Protein AF-A0AAF3EN65-F1 (afdb_monomer_lite)

Sequence (535 aa):
MDPNFLLGIFVAITIFMVSILFLTRKTGKSIKNEKNETVKEVKPNLPQQIKSKKEKTWGNKKEAGLYAHSWSLTTLKGHTGPVLDVDFASDGKKFVSISDDGTMILWHIKDFEEKEHKFSRNPLEFDRMTLVSFGPDSKSLLVAMKRENKLGVYTIQKREDTGTKRLTKVESVDFPKVHTQNITQIGFASNGKFVFSACAEGKVVIYSLRGDILERLEPKIGGFYDAVLSRDGRFLAITGFSPEAFVYEIKFTAKGEFVSAKKAFNLQGARSGIHSVSFNQDSSRAVTVSKDGYWRVYNTDIRFAQGEDAKEIASGEWLELKGAKKVHLDMSPSGGSFAIAIGKTLKISTIDEDFEPMLDVQEEPITRVQISPNGQMVATSGSKFIRLFHNVPESYAEIYRLKNNVIDFSYSMSVLGYVRVFAVSTLILNLLVVYLIVFATPKSLGNFRWHILTLHSFQMIFEFGVIYCQFPFLGLPAFVGFTVGLFTELGIGIYWQMVFSSFALFSMLSMVQLIVFSRHQAILPANHWLKLGKV

Organism: NCBI:txid2138241

Foldseek 3Di:
DDPVVVVVVVVVVVVVVVVVVVVVVVVVVVVVVVVPPPPPPPPPPDPPDPDDDPDDDPPPPPPPPDDDDPFFQAKDFDFPWFWQEKEFALVLFWIWTFGQSQWIKIWGNVCSNPPDTDIDIAHDPPWGWRYWEAALVSFKIWTQTFPLRFIWIWGWDQDPVPRDTYIDTDPQAGADSDDPAHFPDKYHANVRAWIWTAGQQRWIWIAGRRRHTDDIDRPPQAGWADWDAALNRQWIWTWGFHQKIFIWGFDADPVSHTDDTGGQAIDHDGPTTWRDKEAANVNQKMWTHGLSQKIWMWGPPDPSVVVDHIHTPAMDGHNVSNVFPHKEKYAANVRAWIWIFTWQKIFIQGRVDGDDIDGNVDPTGWNYWYAHNNRQKIWTTGTSMIIITGNVSVVVSVVVVVVVVVVVVVVVVVVLVVVVVVVVVVVVVLVVVLCCLVPVDDCVCPCVSVLVNVLSVLVVVLVVVLCQQQFFDPPDPVPVPDRGGPCVVVVNDPVVNVVVNVVSVVVSVVVVVVSVVVVVVVVPDPPDDDDDDDD

InterPro domains:
  IPR001680 WD40 repeat [PF00400] (72-107)
  IPR001680 WD40 repeat [PF00400] (178-208)
  IPR001680 WD40 repeat [PF00400] (265-299)
  IPR001680 WD40 repeat [PF00400] (364-389)
  IPR001680 WD40 repeat [PS50082] (76-117)
  IPR001680 WD40 repeat [SM00320] (69-108)
  IPR001680 WD40 repeat [SM00320] (168-208)
  IPR001680 WD40 repeat [SM00320] (260-299)
  IPR001680 WD40 repeat [SM00320] (352-390)
  IPR015943 WD40/YVTN repeat-like-containing domain superfamily [G3DSA:2.130.10.10] (66-171)
  IPR015943 WD40/YVTN repeat-like-containing domain superfamily [G3DSA:2.130.10.10] (172-416)
  IPR019422 7TM GPCR, serpentine receptor class h (Srh) [PF10318] (419-528)
  IPR036322 WD40-repeat-containing domain superfamily [SSF50978] (72-390)
  IPR042410 Transducin beta-like protein 2 [PTHR44321] (7-404)

Radius of gyration: 36.83 Å; chains: 1; bounding box: 104×73×113 Å

Structure (mmCIF, N/CA/C/O backbone):
data_AF-A0AAF3EN65-F1
#
_entry.id   AF-A0AAF3EN65-F1
#
loop_
_atom_site.group_PDB
_atom_site.id
_atom_site.type_symbol
_atom_site.label_atom_id
_atom_site.label_alt_id
_atom_site.label_comp_id
_atom_site.label_asym_id
_atom_site.label_entity_id
_atom_site.label_seq_id
_atom_site.pdbx_PDB_ins_code
_atom_site.Cartn_x
_atom_site.Cartn_y
_atom_site.Cartn_z
_atom_site.occupancy
_atom_site.B_iso_or_equiv
_atom_site.auth_seq_id
_atom_site.auth_comp_id
_atom_site.auth_asym_id
_atom_site.auth_atom_id
_atom_site.pdbx_PDB_model_num
ATOM 1 N N . MET A 1 1 ? -32.401 21.277 72.321 1.00 49.28 1 MET A N 1
ATOM 2 C CA . MET A 1 1 ? -31.341 20.665 71.491 1.00 49.28 1 MET A CA 1
ATOM 3 C C . MET A 1 1 ? -30.087 20.618 72.333 1.00 49.28 1 MET A C 1
ATOM 5 O O . MET A 1 1 ? -29.758 21.643 72.918 1.00 49.28 1 MET A O 1
ATOM 9 N N . ASP A 1 2 ? -29.450 19.454 72.450 1.00 56.34 2 ASP A N 1
ATOM 10 C CA . ASP A 1 2 ? -28.239 19.314 73.261 1.00 56.34 2 ASP A CA 1
ATOM 11 C C . ASP A 1 2 ? -27.111 20.214 72.725 1.00 56.34 2 ASP A C 1
ATOM 13 O O . ASP A 1 2 ? -26.838 20.182 71.519 1.00 56.34 2 ASP A O 1
ATOM 17 N N . PRO A 1 3 ? -26.410 20.978 73.585 1.00 56.22 3 PRO A N 1
ATOM 18 C CA . PRO A 1 3 ? -25.282 21.823 73.179 1.00 56.22 3 PRO A CA 1
ATOM 19 C C . PRO A 1 3 ? -24.188 21.038 72.440 1.00 56.22 3 PRO A C 1
ATOM 21 O O . PRO A 1 3 ? -23.576 21.540 71.501 1.00 56.22 3 PRO A O 1
ATOM 24 N N . ASN A 1 4 ? -24.008 19.765 72.803 1.00 49.88 4 ASN A N 1
ATOM 25 C CA . ASN A 1 4 ? -23.032 18.862 72.191 1.00 49.88 4 ASN A CA 1
ATOM 26 C C . ASN A 1 4 ? -23.420 18.434 70.765 1.00 49.88 4 ASN A C 1
ATOM 28 O O . ASN A 1 4 ? -22.545 18.181 69.939 1.00 49.88 4 ASN A O 1
ATOM 32 N N . PHE A 1 5 ? -24.718 18.397 70.447 1.00 51.19 5 PHE A N 1
ATOM 33 C CA . PHE A 1 5 ? -25.208 18.091 69.100 1.00 51.19 5 PHE A CA 1
ATOM 34 C C . PHE A 1 5 ? -24.973 19.270 68.146 1.00 51.19 5 PHE A C 1
ATOM 36 O O . PHE A 1 5 ? -24.509 19.084 67.022 1.00 51.19 5 PHE A O 1
ATOM 43 N N . LEU A 1 6 ? -25.203 20.498 68.624 1.00 54.59 6 LEU A N 1
ATOM 44 C CA . LEU A 1 6 ? -24.894 21.720 67.875 1.00 54.59 6 LEU A CA 1
ATOM 45 C C . LEU A 1 6 ? -23.383 21.903 67.679 1.00 54.59 6 LEU A C 1
ATOM 47 O O . LEU A 1 6 ? -22.957 22.283 66.590 1.00 54.59 6 LEU A O 1
ATOM 51 N N . LEU A 1 7 ? -22.572 21.561 68.685 1.00 57.72 7 LEU A N 1
ATOM 52 C CA . LEU A 1 7 ? -21.113 21.591 68.577 1.00 57.72 7 LEU A CA 1
ATOM 53 C C . LEU A 1 7 ? -20.597 20.570 67.549 1.00 57.72 7 LEU A C 1
ATOM 55 O O . LEU A 1 7 ? -19.732 20.903 66.744 1.00 57.72 7 LEU A O 1
ATOM 59 N N . GLY A 1 8 ? -21.168 19.361 67.511 1.00 53.19 8 GLY A N 1
ATOM 60 C CA . GLY A 1 8 ? -20.825 18.340 66.514 1.00 53.19 8 GLY A CA 1
ATOM 61 C C . GLY A 1 8 ? -21.153 18.763 65.079 1.00 53.19 8 GLY A C 1
ATOM 62 O O . GLY A 1 8 ? -20.324 18.606 64.183 1.00 53.19 8 GLY A O 1
ATOM 63 N N . ILE A 1 9 ? -22.323 19.376 64.866 1.00 62.38 9 ILE A N 1
ATOM 64 C CA . ILE A 1 9 ? -22.713 19.933 63.560 1.00 62.38 9 ILE A CA 1
ATOM 65 C C . ILE A 1 9 ? -21.776 21.080 63.161 1.00 62.38 9 ILE A C 1
ATOM 67 O O . ILE A 1 9 ? -21.337 21.150 62.015 1.00 62.38 9 ILE A O 1
ATOM 71 N N . PHE A 1 10 ? -21.411 21.950 64.104 1.00 65.50 10 PHE A N 1
ATOM 72 C CA . PHE A 1 10 ? -20.507 23.066 63.841 1.00 65.50 10 PHE A CA 1
ATOM 73 C C . PHE A 1 10 ? -19.087 22.596 63.484 1.00 65.50 10 PHE A C 1
ATOM 75 O O . PHE A 1 10 ? -18.480 23.106 62.540 1.00 65.50 10 PHE A O 1
ATOM 82 N N . VAL A 1 11 ? -18.569 21.574 64.173 1.00 70.38 11 VAL A N 1
ATOM 83 C CA . VAL A 1 11 ? -17.271 20.952 63.857 1.00 70.38 11 VAL A CA 1
ATOM 84 C C . VAL A 1 11 ? -17.307 20.249 62.491 1.00 70.38 11 VAL A C 1
ATOM 86 O O . VAL A 1 11 ? -16.376 20.390 61.703 1.00 70.38 11 VAL A O 1
ATOM 89 N N . ALA A 1 12 ? -18.400 19.566 62.143 1.00 55.88 12 ALA A N 1
ATOM 90 C CA . ALA A 1 12 ? -18.545 18.938 60.829 1.00 55.88 12 ALA A CA 1
ATOM 91 C C . ALA A 1 12 ? -18.607 19.971 59.686 1.00 55.88 12 ALA A C 1
ATOM 93 O O . ALA A 1 12 ? -17.926 19.811 58.672 1.00 55.88 12 ALA A O 1
ATOM 94 N N . ILE A 1 13 ? -19.362 21.063 59.863 1.00 70.38 13 ILE A N 1
ATOM 95 C CA . ILE A 1 13 ? -19.471 22.148 58.874 1.00 70.38 13 ILE A CA 1
ATOM 96 C C . ILE A 1 13 ? -18.132 22.871 58.704 1.00 70.38 13 ILE A C 1
ATOM 98 O O . ILE A 1 13 ? -17.749 23.198 57.582 1.00 70.38 13 ILE A O 1
ATOM 102 N N . THR A 1 14 ? -17.388 23.096 59.790 1.00 66.50 14 THR A N 1
ATOM 103 C CA . THR A 1 14 ? -16.070 23.744 59.719 1.00 66.50 14 THR A CA 1
ATOM 104 C C . THR A 1 14 ? -15.028 22.859 59.041 1.00 66.50 14 THR A C 1
ATOM 106 O O . THR A 1 14 ? -14.301 23.353 58.182 1.00 66.50 14 THR A O 1
ATOM 109 N N . ILE A 1 15 ? -14.997 21.552 59.318 1.00 71.94 15 ILE A N 1
ATOM 110 C CA . ILE A 1 15 ? -14.116 20.610 58.606 1.00 71.94 15 ILE A CA 1
ATOM 111 C C . ILE A 1 15 ? -14.477 20.550 57.112 1.00 71.94 15 ILE A C 1
ATOM 113 O O . ILE A 1 15 ? -13.587 20.570 56.257 1.00 71.94 15 ILE A O 1
ATOM 117 N N . PHE A 1 16 ? -15.772 20.545 56.785 1.00 63.50 16 PHE A N 1
ATOM 118 C CA . PHE A 1 16 ? -16.260 20.550 55.405 1.00 63.50 16 PHE A CA 1
ATOM 119 C C . PHE A 1 16 ? -15.874 21.840 54.659 1.00 63.50 16 PHE A C 1
ATOM 121 O O . PHE A 1 16 ? -15.324 21.783 53.557 1.00 63.50 16 PHE A O 1
ATOM 128 N N . MET A 1 17 ? -16.049 23.005 55.291 1.00 62.06 17 MET A N 1
ATOM 129 C CA . MET A 1 17 ? -15.631 24.306 54.751 1.00 62.06 17 MET A CA 1
ATOM 130 C C . MET A 1 17 ? -14.112 24.413 54.571 1.00 62.06 17 MET A C 1
ATOM 132 O O . MET A 1 17 ? -13.649 24.920 53.548 1.00 62.06 17 MET A O 1
ATOM 136 N N . VAL A 1 18 ? -13.318 23.906 55.520 1.00 69.31 18 VAL A N 1
ATOM 137 C CA . VAL A 1 18 ? -11.848 23.895 55.418 1.00 69.31 18 VAL A CA 1
ATOM 138 C C . VAL A 1 18 ? -11.382 22.978 54.282 1.00 69.31 18 VAL A C 1
ATOM 140 O O . VAL A 1 18 ? -10.472 23.356 53.542 1.00 69.31 18 VAL A O 1
ATOM 143 N N . SER A 1 19 ? -12.041 21.833 54.065 1.00 52.62 19 SER A N 1
ATOM 144 C CA . SER A 1 19 ? -11.789 20.966 52.901 1.00 52.62 19 SER A CA 1
ATOM 145 C C . SER A 1 19 ? -12.084 21.673 51.575 1.00 52.62 19 SER A C 1
ATOM 147 O O . SER A 1 19 ? -11.252 21.645 50.666 1.00 52.62 19 SER A O 1
ATOM 149 N N . ILE A 1 20 ? -13.214 22.381 51.468 1.00 64.56 20 ILE A N 1
ATOM 150 C CA . ILE A 1 20 ? -13.575 23.156 50.266 1.00 64.56 20 ILE A CA 1
ATOM 151 C C . ILE A 1 20 ? -12.579 24.303 50.017 1.00 64.56 20 ILE A C 1
ATOM 153 O O . ILE A 1 20 ? -12.168 24.545 48.877 1.00 64.56 20 ILE A O 1
ATOM 157 N N . LEU A 1 21 ? -12.117 24.981 51.070 1.00 59.56 21 LEU A N 1
ATOM 158 C CA . LEU A 1 21 ? -11.101 26.035 50.968 1.00 59.56 21 LEU A CA 1
ATOM 159 C C . LEU A 1 21 ? -9.727 25.496 50.536 1.00 59.56 21 LEU A C 1
ATOM 161 O O . LEU A 1 21 ? -9.009 26.155 49.780 1.00 59.56 21 LEU A O 1
ATOM 165 N N . PHE A 1 22 ? -9.359 24.282 50.954 1.00 59.00 22 PHE A N 1
ATOM 166 C CA . PHE A 1 22 ? -8.139 23.622 50.481 1.00 59.00 22 PHE A CA 1
ATOM 167 C C . PHE A 1 22 ? -8.250 23.190 49.008 1.00 59.00 22 PHE A C 1
ATOM 169 O O . PHE A 1 22 ? -7.291 23.347 48.246 1.00 59.00 22 PHE A O 1
ATOM 176 N N . LEU A 1 23 ? -9.427 22.720 48.582 1.00 49.59 23 LEU A N 1
ATOM 177 C CA . LEU A 1 23 ? -9.723 22.316 47.200 1.00 49.59 23 LEU A CA 1
ATOM 178 C C . LEU A 1 23 ? -9.731 23.506 46.222 1.00 49.59 23 LEU A C 1
ATOM 180 O O . LEU A 1 23 ? -9.163 23.417 45.130 1.00 49.59 23 LEU A O 1
ATOM 184 N N . THR A 1 24 ? -10.290 24.649 46.629 1.00 50.94 24 THR A N 1
ATOM 185 C CA . THR A 1 24 ? -10.305 25.889 45.824 1.00 50.94 24 THR A CA 1
ATOM 186 C C . THR A 1 24 ? -8.927 26.559 45.744 1.00 50.94 24 THR A C 1
ATOM 188 O O . THR A 1 24 ? -8.559 27.117 44.709 1.00 50.94 24 THR A O 1
ATOM 191 N N . ARG A 1 25 ? -8.088 26.444 46.785 1.00 45.25 25 ARG A N 1
ATOM 192 C CA . ARG A 1 25 ? -6.687 26.910 46.735 1.00 45.25 25 ARG A CA 1
ATOM 193 C C . ARG A 1 25 ? -5.798 26.074 45.813 1.00 45.25 25 ARG A C 1
ATOM 195 O O . ARG A 1 25 ? -4.887 26.634 45.200 1.00 45.25 25 ARG A O 1
ATOM 202 N N . LYS A 1 26 ? -6.032 24.760 45.704 1.00 47.03 26 LYS A N 1
ATOM 203 C CA . LYS A 1 26 ? -5.224 23.864 44.854 1.00 47.03 26 LYS A CA 1
ATOM 204 C C . LYS A 1 26 ? -5.540 24.053 43.365 1.00 47.03 26 LYS A C 1
ATOM 206 O O . LYS A 1 26 ? -4.620 24.159 42.559 1.00 47.03 26 LYS A O 1
ATOM 211 N N . THR A 1 27 ? -6.818 24.221 43.026 1.00 42.19 27 THR A N 1
ATOM 212 C CA . THR A 1 27 ? -7.276 24.598 41.674 1.00 42.19 27 THR A CA 1
ATOM 213 C C . THR A 1 27 ? -6.835 26.016 41.299 1.00 42.19 27 THR A C 1
ATOM 215 O O . THR A 1 27 ? -6.304 26.221 40.212 1.00 42.19 27 THR A O 1
ATOM 218 N N . GLY A 1 28 ? -6.910 26.979 42.225 1.00 40.94 28 GLY A N 1
ATOM 219 C CA . GLY A 1 28 ? -6.416 28.344 42.004 1.00 40.94 28 GLY A CA 1
ATOM 220 C C . GLY A 1 28 ? -4.898 28.453 41.792 1.00 40.94 28 GLY A C 1
ATOM 221 O O . GLY A 1 28 ? -4.459 29.333 41.055 1.00 40.94 28 GLY A O 1
ATOM 222 N N . LYS A 1 29 ? -4.086 27.566 42.390 1.00 40.38 29 LYS A N 1
ATOM 223 C CA . LYS A 1 29 ? -2.634 27.484 42.124 1.00 40.38 29 LYS A CA 1
ATOM 224 C C . LYS A 1 29 ? -2.310 26.816 40.784 1.00 40.38 29 LYS A C 1
ATOM 226 O O . LYS A 1 29 ? -1.385 27.271 40.124 1.00 40.38 29 LYS A O 1
ATOM 231 N N . SER A 1 30 ? -3.083 25.813 40.358 1.00 36.69 30 SER A N 1
ATOM 232 C CA . SER A 1 30 ? -2.933 25.208 39.023 1.00 36.69 30 SER A CA 1
ATOM 233 C C . SER A 1 30 ? -3.276 26.213 37.916 1.00 36.69 30 SER A C 1
ATOM 235 O O . SER A 1 30 ? -2.500 26.397 36.988 1.00 36.69 30 SER A O 1
ATOM 237 N N . ILE A 1 31 ? -4.369 26.967 38.086 1.00 41.28 31 ILE A N 1
ATOM 238 C CA . ILE A 1 31 ? -4.828 27.971 37.110 1.00 41.28 31 ILE A CA 1
ATOM 239 C C . ILE A 1 31 ? -3.939 29.231 37.119 1.00 41.28 31 ILE A C 1
ATOM 241 O O . ILE A 1 31 ? -3.760 29.868 36.082 1.00 41.28 31 ILE A O 1
ATOM 245 N N . LYS A 1 32 ? -3.347 29.612 38.265 1.00 34.09 32 LYS A N 1
ATOM 246 C CA . LYS A 1 32 ? -2.371 30.721 38.322 1.00 34.09 32 LYS A CA 1
ATOM 247 C C . LYS A 1 32 ? -1.001 30.352 37.752 1.00 34.09 32 LYS A C 1
ATOM 249 O O . LYS A 1 32 ? -0.337 31.250 37.248 1.00 34.09 32 LYS A O 1
ATOM 254 N N . ASN A 1 33 ? -0.600 29.080 37.796 1.00 33.66 33 ASN A N 1
ATOM 255 C CA . ASN A 1 33 ? 0.628 28.633 37.137 1.00 33.66 33 ASN A CA 1
ATOM 256 C C . ASN A 1 33 ? 0.456 28.503 35.613 1.00 33.66 33 ASN A C 1
ATOM 258 O O . ASN A 1 33 ? 1.413 28.763 34.901 1.00 33.66 33 ASN A O 1
ATOM 262 N N . GLU A 1 34 ? -0.751 28.228 35.105 1.00 39.28 34 GLU A N 1
ATOM 263 C CA . GLU A 1 34 ? -1.032 28.272 33.655 1.00 39.28 34 GLU A CA 1
ATOM 264 C C . GLU A 1 34 ? -1.247 29.693 33.106 1.00 39.28 34 GLU A C 1
ATOM 266 O O . GLU A 1 34 ? -0.954 29.949 31.943 1.00 39.28 34 GLU A O 1
ATOM 271 N N . LYS A 1 35 ? -1.729 30.650 33.915 1.00 32.84 35 LYS A N 1
ATOM 272 C CA . LYS A 1 35 ? -1.954 32.040 33.458 1.00 32.84 35 LYS A CA 1
ATOM 273 C C . LYS A 1 35 ? -0.755 32.985 33.604 1.00 32.84 35 LYS A C 1
ATOM 275 O O . LYS A 1 35 ? -0.821 34.089 33.071 1.00 32.84 35 LYS A O 1
ATOM 280 N N . ASN A 1 36 ? 0.315 32.587 34.301 1.00 28.56 36 ASN A N 1
ATOM 281 C CA . ASN A 1 36 ? 1.494 33.441 34.521 1.00 28.56 36 ASN A CA 1
ATOM 282 C C . ASN A 1 36 ? 2.726 33.077 33.681 1.00 28.56 36 ASN A C 1
ATOM 284 O O . ASN A 1 36 ? 3.733 33.776 33.779 1.00 28.56 36 ASN A O 1
ATOM 288 N N . GLU A 1 37 ? 2.648 32.081 32.802 1.00 34.59 37 GLU A N 1
ATOM 289 C CA . GLU A 1 37 ? 3.568 32.003 31.666 1.00 34.59 37 GLU A CA 1
ATOM 290 C C . GLU A 1 37 ? 2.987 32.817 30.510 1.00 34.59 37 GLU A C 1
ATOM 292 O O . GLU A 1 37 ? 2.494 32.305 29.508 1.00 34.59 37 GLU A O 1
ATOM 297 N N . THR A 1 38 ? 3.043 34.142 30.655 1.00 28.75 38 THR A N 1
ATOM 298 C CA . THR A 1 38 ? 3.097 35.000 29.478 1.00 28.75 38 THR A CA 1
ATOM 299 C C . THR A 1 38 ? 4.366 34.621 28.731 1.00 28.75 38 THR A C 1
ATOM 301 O O . THR A 1 38 ? 5.481 34.958 29.133 1.00 28.75 38 THR A O 1
ATOM 304 N N . VAL A 1 39 ? 4.185 33.877 27.640 1.00 33.00 39 VAL A N 1
ATOM 305 C CA . VAL A 1 39 ? 5.176 33.752 26.578 1.00 33.00 39 VAL A CA 1
ATOM 306 C C . VAL A 1 39 ? 5.650 35.169 26.285 1.00 33.00 39 VAL A C 1
ATOM 308 O O . VAL A 1 39 ? 4.902 35.995 25.762 1.00 33.00 39 VAL A O 1
ATOM 311 N N . LYS A 1 40 ? 6.883 35.490 26.691 1.00 27.06 40 LYS A N 1
ATOM 312 C CA . LYS A 1 40 ? 7.566 36.659 26.156 1.00 27.06 40 LYS A CA 1
ATOM 313 C C . LYS A 1 40 ? 7.615 36.420 24.657 1.00 27.06 40 LYS A C 1
ATOM 315 O O . LYS A 1 40 ? 8.341 35.535 24.212 1.00 27.06 40 LYS A O 1
ATOM 320 N N . GLU A 1 41 ? 6.835 37.188 23.901 1.00 26.44 41 GLU A N 1
ATOM 321 C CA . GLU A 1 41 ? 7.088 37.388 22.483 1.00 26.44 41 GLU A CA 1
ATOM 322 C C . GLU A 1 41 ? 8.540 37.843 22.356 1.00 26.44 41 GLU A C 1
ATOM 324 O O . GLU A 1 41 ? 8.891 39.007 22.570 1.00 26.44 41 GLU A O 1
ATOM 329 N N . VAL A 1 42 ? 9.414 36.894 22.041 1.00 28.80 42 VAL A N 1
ATOM 330 C CA . VAL A 1 42 ? 10.715 37.205 21.484 1.00 28.80 42 VAL A CA 1
ATOM 331 C C . VAL A 1 42 ? 10.402 37.713 20.088 1.00 28.80 42 VAL A C 1
ATOM 333 O O . VAL A 1 42 ? 10.269 36.939 19.143 1.00 28.80 42 VAL A O 1
ATOM 336 N N . LYS A 1 43 ? 10.231 39.033 19.966 1.00 28.53 43 LYS A N 1
ATOM 337 C CA . LYS A 1 43 ? 10.332 39.693 18.667 1.00 28.53 43 LYS A CA 1
ATOM 338 C C . LYS A 1 43 ? 11.649 39.218 18.054 1.00 28.53 43 LYS A C 1
ATOM 340 O O . LYS A 1 43 ? 12.685 39.375 18.709 1.00 28.53 43 LYS A O 1
ATOM 345 N N . PRO A 1 44 ? 11.653 38.635 16.845 1.00 29.42 44 PRO A N 1
ATOM 346 C CA . PRO A 1 44 ? 12.907 38.410 16.162 1.00 29.42 44 PRO A CA 1
ATOM 347 C C . PRO A 1 44 ? 13.555 39.784 16.002 1.00 29.42 44 PRO A C 1
ATOM 349 O O . PRO A 1 44 ? 12.991 40.680 15.371 1.00 29.42 44 PRO A O 1
ATOM 352 N N . ASN A 1 45 ? 14.714 39.975 16.630 1.00 29.31 45 ASN A N 1
ATOM 353 C CA . ASN A 1 45 ? 15.583 41.085 16.288 1.00 29.31 45 ASN A CA 1
ATOM 354 C C . ASN A 1 45 ? 15.927 40.898 14.812 1.00 29.31 45 ASN A C 1
ATOM 356 O O . ASN A 1 45 ? 16.772 40.072 14.470 1.00 29.31 45 ASN A O 1
ATOM 360 N N . LEU A 1 46 ? 15.244 41.642 13.938 1.00 29.00 46 LEU A N 1
ATOM 361 C CA . LEU A 1 46 ? 15.731 41.866 12.590 1.00 29.00 46 LEU A CA 1
ATOM 362 C C . LEU A 1 46 ? 17.161 42.398 12.732 1.00 29.00 46 LEU A C 1
ATOM 364 O O . LEU A 1 46 ? 17.350 43.434 13.381 1.00 29.00 46 LEU A O 1
ATOM 368 N N . PRO A 1 47 ? 18.172 41.735 12.149 1.00 30.69 47 PRO A N 1
ATOM 369 C CA . PRO A 1 47 ? 19.463 42.366 11.997 1.00 30.69 47 PRO A CA 1
ATOM 370 C C . PRO A 1 47 ? 19.241 43.648 11.197 1.00 30.69 47 PRO A C 1
ATOM 372 O O . PRO A 1 47 ? 18.654 43.627 10.111 1.00 30.69 47 PRO A O 1
ATOM 375 N N . GLN A 1 48 ? 19.680 44.773 11.761 1.00 31.67 48 GLN A N 1
ATOM 376 C CA . GLN A 1 48 ? 19.767 46.036 11.045 1.00 31.67 48 GLN A CA 1
ATOM 377 C C . GLN A 1 48 ? 20.444 45.805 9.695 1.00 31.67 48 GLN A C 1
ATOM 379 O O . GLN A 1 48 ? 21.448 45.097 9.613 1.00 31.67 48 GLN A O 1
ATOM 384 N N . GLN A 1 49 ? 19.858 46.415 8.663 1.00 31.84 49 GLN A N 1
ATOM 385 C CA . GLN A 1 49 ? 20.329 46.468 7.283 1.00 31.84 49 GLN A CA 1
ATOM 386 C C . GLN A 1 49 ? 21.854 46.336 7.171 1.00 31.84 49 GLN A C 1
ATOM 388 O O . GLN A 1 49 ? 22.602 47.308 7.307 1.00 31.84 49 GLN A O 1
ATOM 393 N N . ILE A 1 50 ? 22.314 45.129 6.846 1.00 31.73 50 ILE A N 1
ATOM 394 C CA . ILE A 1 50 ? 23.648 44.942 6.295 1.00 31.73 50 ILE A CA 1
ATOM 395 C C . ILE A 1 50 ? 23.578 45.537 4.893 1.00 31.73 50 ILE A C 1
ATOM 397 O O . ILE A 1 50 ? 22.938 44.991 3.995 1.00 31.73 50 ILE A O 1
ATOM 401 N N . LYS A 1 51 ? 24.194 46.712 4.728 1.00 28.17 51 LYS A N 1
ATOM 402 C CA . LYS A 1 51 ? 24.392 47.352 3.427 1.00 28.17 51 LYS A CA 1
ATOM 403 C C . LYS A 1 51 ? 24.925 46.311 2.445 1.00 28.17 51 LYS A C 1
ATOM 405 O O . LYS A 1 51 ? 25.940 45.667 2.708 1.00 28.17 51 LYS A O 1
ATOM 410 N N . SER A 1 52 ? 24.231 46.186 1.319 1.00 32.41 52 SER A N 1
ATOM 411 C CA . SER A 1 52 ? 24.539 45.291 0.209 1.00 32.41 52 SER A CA 1
ATOM 412 C C . SER A 1 52 ? 26.007 45.412 -0.217 1.00 32.41 52 SER A C 1
ATOM 414 O O . SER A 1 52 ? 26.380 46.304 -0.985 1.00 32.41 52 SER A O 1
ATOM 416 N N . LYS A 1 53 ? 26.855 44.494 0.250 1.00 29.72 53 LYS A N 1
ATOM 417 C CA . LYS A 1 53 ? 28.098 44.177 -0.448 1.00 29.72 53 LYS A CA 1
ATOM 418 C C . LYS A 1 53 ? 27.704 43.279 -1.610 1.00 29.72 53 LYS A C 1
ATOM 420 O O . LYS A 1 53 ? 27.192 42.192 -1.384 1.00 29.72 53 LYS A O 1
ATOM 425 N N . LYS A 1 54 ? 27.912 43.768 -2.837 1.00 32.91 54 LYS A N 1
ATOM 426 C CA . LYS A 1 54 ? 27.800 42.982 -4.072 1.00 32.91 54 LYS A CA 1
ATOM 427 C C . LYS A 1 54 ? 28.531 41.654 -3.870 1.00 32.91 54 LYS A C 1
ATOM 429 O O . LYS A 1 54 ? 29.763 41.636 -3.832 1.00 32.91 54 LYS A O 1
ATOM 434 N N . GLU A 1 55 ? 27.776 40.572 -3.712 1.00 30.52 55 GLU A N 1
ATOM 435 C CA . GLU A 1 55 ? 28.330 39.229 -3.769 1.00 30.52 55 GLU A CA 1
ATOM 436 C C . GLU A 1 55 ? 28.881 39.024 -5.174 1.00 30.52 55 GLU A C 1
ATOM 438 O O . GLU A 1 55 ? 28.186 39.159 -6.183 1.00 30.52 55 GLU A O 1
ATOM 443 N N . LYS A 1 56 ? 30.186 38.764 -5.228 1.00 32.41 56 LYS A N 1
ATOM 444 C CA . LYS A 1 56 ? 30.848 38.285 -6.431 1.00 32.41 56 LYS A CA 1
ATOM 445 C C . LYS A 1 56 ? 30.179 36.966 -6.797 1.00 32.41 56 LYS A C 1
ATOM 447 O O . LYS A 1 56 ? 30.201 36.026 -6.008 1.00 32.41 56 LYS A O 1
ATOM 452 N N . THR A 1 57 ? 29.599 36.912 -7.987 1.00 28.92 57 THR A N 1
ATOM 453 C CA . THR A 1 57 ? 29.062 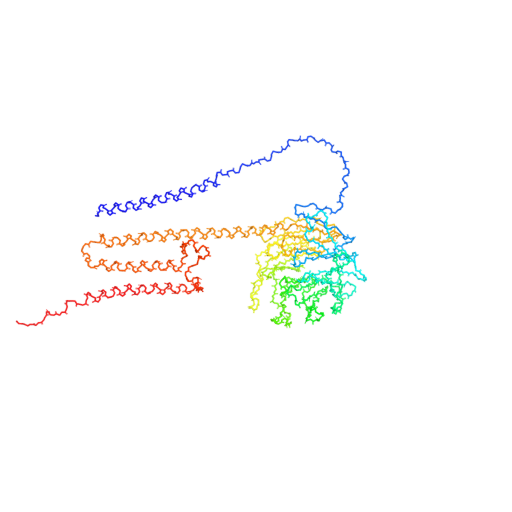35.700 -8.598 1.00 28.92 57 THR A CA 1
ATOM 454 C C . THR A 1 57 ? 30.184 34.678 -8.765 1.00 28.92 57 THR A C 1
ATOM 456 O O . THR A 1 57 ? 30.876 34.662 -9.783 1.00 28.92 57 THR A O 1
ATOM 459 N N . TRP A 1 58 ? 30.380 33.824 -7.763 1.00 31.12 58 TRP A N 1
ATOM 460 C CA . TRP A 1 58 ? 30.992 32.524 -7.984 1.00 31.12 58 TRP A CA 1
ATOM 461 C C . TRP A 1 58 ? 29.923 31.643 -8.618 1.00 31.12 58 TRP A C 1
ATOM 463 O O . TRP A 1 58 ? 28.843 31.460 -8.060 1.00 31.12 58 TRP A O 1
ATOM 473 N N . GLY A 1 59 ? 30.193 31.163 -9.831 1.00 35.00 59 GLY A N 1
ATOM 474 C CA . GLY A 1 59 ? 29.302 30.255 -10.536 1.00 35.00 59 GLY A CA 1
ATOM 475 C C . GLY A 1 59 ? 29.085 28.987 -9.717 1.00 35.00 59 GLY A C 1
ATOM 476 O O . GLY A 1 59 ? 29.916 28.083 -9.742 1.00 35.00 59 GLY A O 1
ATOM 477 N N . ASN A 1 60 ? 27.957 28.913 -9.011 1.00 33.53 60 ASN A N 1
ATOM 478 C CA . ASN A 1 60 ? 27.466 27.669 -8.446 1.00 33.53 60 ASN A CA 1
ATOM 479 C C . ASN A 1 60 ? 27.126 26.742 -9.614 1.00 33.53 60 ASN A C 1
ATOM 481 O O . ASN A 1 60 ? 26.084 26.882 -10.258 1.00 33.53 60 ASN A O 1
ATOM 485 N N . LYS A 1 61 ? 27.997 25.765 -9.882 1.00 35.19 61 LYS A N 1
ATOM 486 C CA . LYS A 1 61 ? 27.552 24.522 -10.509 1.00 35.19 61 LYS A CA 1
ATOM 487 C C . LYS A 1 61 ? 26.479 23.952 -9.581 1.00 35.19 61 LYS A C 1
ATOM 489 O O . LYS A 1 61 ? 26.811 23.422 -8.528 1.00 35.19 61 LYS A O 1
ATOM 494 N N . LYS A 1 62 ? 25.200 24.100 -9.939 1.00 40.25 62 LYS A N 1
ATOM 495 C CA . LYS A 1 62 ? 24.120 23.323 -9.320 1.00 40.25 62 LYS A CA 1
ATOM 496 C C . LYS A 1 62 ? 24.520 21.854 -9.447 1.00 40.25 62 LYS A C 1
ATOM 498 O O . LYS A 1 62 ? 24.634 21.357 -10.567 1.00 40.25 62 LYS A O 1
ATOM 503 N N . GLU A 1 63 ? 24.796 21.182 -8.335 1.00 45.91 63 GLU A N 1
ATOM 504 C CA . GLU A 1 63 ? 25.020 19.740 -8.347 1.00 45.91 63 GLU A CA 1
ATOM 505 C C . GLU A 1 63 ? 23.740 19.071 -8.856 1.00 45.91 63 GLU A C 1
ATOM 507 O O . GLU A 1 63 ? 22.696 19.100 -8.203 1.00 45.91 63 GLU A O 1
ATOM 512 N N . ALA A 1 64 ? 23.793 18.531 -10.073 1.00 45.84 64 ALA A N 1
ATOM 513 C CA . ALA A 1 64 ? 22.637 17.926 -10.714 1.00 45.84 64 ALA A CA 1
ATOM 514 C C . ALA A 1 64 ? 22.097 16.764 -9.855 1.00 45.84 64 ALA A C 1
ATOM 516 O O . ALA A 1 64 ? 22.826 15.825 -9.511 1.00 45.84 64 ALA A O 1
ATOM 517 N N . GLY A 1 65 ? 20.810 16.830 -9.510 1.00 57.69 65 GLY A N 1
ATOM 518 C CA . GLY A 1 65 ? 20.079 15.750 -8.849 1.00 57.69 65 GLY A CA 1
ATOM 519 C C . GLY A 1 65 ? 19.886 15.858 -7.333 1.00 57.69 65 GLY A C 1
ATOM 520 O O . GLY A 1 65 ? 19.224 14.977 -6.793 1.00 57.69 65 GLY A O 1
ATOM 521 N N . LEU A 1 66 ? 20.398 16.883 -6.635 1.00 64.50 66 LEU A N 1
ATOM 522 C CA . LEU A 1 66 ? 20.000 17.130 -5.239 1.00 64.50 66 LEU A CA 1
ATOM 523 C C . LEU A 1 66 ? 18.722 17.972 -5.181 1.00 64.50 66 LEU A C 1
ATOM 525 O O . LEU A 1 66 ? 18.660 19.071 -5.728 1.00 64.50 66 LEU A O 1
ATOM 529 N N . TYR A 1 67 ? 17.710 17.448 -4.495 1.00 76.75 67 TYR A N 1
ATOM 530 C CA . TYR A 1 67 ? 16.512 18.185 -4.106 1.00 76.75 67 TYR A CA 1
ATOM 531 C C . TYR A 1 67 ? 16.570 18.443 -2.615 1.00 76.75 67 TYR A C 1
ATOM 533 O O . TYR A 1 67 ? 16.743 17.507 -1.838 1.00 76.75 67 TYR A O 1
ATOM 541 N N . ALA A 1 68 ? 16.464 19.712 -2.240 1.00 75.19 68 ALA A N 1
ATOM 542 C CA . ALA A 1 68 ? 16.525 20.136 -0.856 1.00 75.19 68 ALA A CA 1
ATOM 543 C C . ALA A 1 68 ? 15.106 20.431 -0.366 1.00 75.19 68 ALA A C 1
ATOM 545 O O . ALA A 1 68 ? 14.483 21.396 -0.802 1.00 75.19 68 ALA A O 1
ATOM 546 N N . HIS A 1 69 ? 14.617 19.598 0.546 1.00 88.00 69 HIS A N 1
ATOM 547 C CA . HIS A 1 69 ? 13.406 19.843 1.322 1.00 88.00 69 HIS A CA 1
ATOM 548 C C . HIS A 1 69 ? 13.675 19.435 2.771 1.00 88.00 69 HIS A C 1
ATOM 550 O O . HIS A 1 69 ? 14.498 18.560 3.016 1.00 88.00 69 HIS A O 1
ATOM 556 N N . SER A 1 70 ? 12.991 20.027 3.749 1.00 87.62 70 SER A N 1
ATOM 557 C CA . SER A 1 70 ? 13.207 19.691 5.169 1.00 87.62 70 SER A CA 1
ATOM 558 C C . SER A 1 70 ? 12.976 18.205 5.469 1.00 87.62 70 SER A C 1
ATOM 560 O O . SER A 1 70 ? 13.598 17.649 6.367 1.00 87.62 70 SER A O 1
ATOM 562 N N . TRP A 1 71 ? 12.101 17.557 4.697 1.00 92.31 71 TRP A N 1
ATOM 563 C CA . TRP A 1 71 ? 11.786 16.133 4.823 1.00 92.31 71 TRP A CA 1
ATOM 564 C C . TRP A 1 71 ? 12.639 15.230 3.928 1.00 92.31 71 TRP A C 1
ATOM 566 O O . TRP A 1 71 ? 12.463 14.016 3.977 1.00 92.31 71 TRP A O 1
ATOM 576 N N . SER A 1 72 ? 13.523 15.770 3.079 1.00 91.25 72 SER A N 1
ATOM 577 C CA . SER A 1 72 ? 14.359 14.930 2.214 1.00 91.25 72 SER A CA 1
ATOM 578 C C . SER A 1 72 ? 15.376 14.166 3.057 1.00 91.25 72 SER A C 1
ATOM 580 O O . SER A 1 72 ? 16.172 14.791 3.754 1.00 91.25 72 SER A O 1
ATOM 582 N N . LEU A 1 73 ? 15.368 12.837 2.962 1.00 91.19 73 LEU A N 1
ATOM 583 C CA . LEU A 1 73 ? 16.348 11.978 3.622 1.00 91.19 73 LEU A CA 1
ATOM 584 C C . LEU A 1 73 ? 17.582 11.811 2.732 1.00 91.19 73 LEU A C 1
ATOM 586 O O . LEU A 1 73 ? 18.679 12.225 3.087 1.00 91.19 73 LEU A O 1
ATOM 590 N N . THR A 1 74 ? 17.403 11.205 1.557 1.00 92.06 74 THR A N 1
ATOM 591 C CA . THR A 1 74 ? 18.507 10.931 0.634 1.00 92.06 74 THR A CA 1
ATOM 592 C C . THR A 1 74 ? 18.015 10.759 -0.803 1.00 92.06 74 THR A C 1
ATOM 594 O O . THR A 1 74 ? 16.823 10.587 -1.073 1.00 92.06 74 THR A O 1
ATOM 597 N N . THR A 1 75 ? 18.949 10.812 -1.750 1.00 92.56 75 THR A N 1
ATOM 598 C CA . THR A 1 75 ? 18.709 10.531 -3.168 1.00 92.56 75 THR A CA 1
ATOM 599 C C . THR A 1 75 ? 19.546 9.335 -3.600 1.00 92.56 75 THR A C 1
ATOM 601 O O . THR A 1 75 ? 20.777 9.403 -3.618 1.00 92.56 75 THR A O 1
ATOM 604 N N . LEU A 1 76 ? 18.885 8.254 -4.010 1.00 93.06 76 LEU A N 1
ATOM 605 C CA . LEU A 1 76 ? 19.551 7.071 -4.538 1.00 93.06 76 LEU A CA 1
ATOM 606 C C . LEU A 1 76 ? 19.929 7.319 -6.000 1.00 93.06 76 LEU A C 1
ATOM 608 O O . LEU A 1 76 ? 19.074 7.551 -6.863 1.00 93.06 76 LEU A O 1
ATOM 612 N N . LYS A 1 77 ? 21.235 7.280 -6.269 1.00 91.94 77 LYS A N 1
ATOM 613 C CA . LYS A 1 77 ? 21.827 7.448 -7.599 1.00 91.94 77 LYS A CA 1
ATOM 614 C C . LYS A 1 77 ? 22.441 6.114 -8.018 1.00 91.94 77 LYS A C 1
ATOM 616 O O . LYS A 1 77 ? 23.272 5.574 -7.297 1.00 91.94 77 LYS A O 1
ATOM 621 N N . GLY A 1 78 ? 22.034 5.585 -9.168 1.00 88.81 78 GLY A N 1
ATOM 622 C CA . GLY A 1 78 ? 22.559 4.311 -9.676 1.00 88.81 78 GLY A CA 1
ATOM 623 C C . GLY A 1 78 ? 22.016 3.926 -11.048 1.00 88.81 78 GLY A C 1
ATOM 624 O O . GLY A 1 78 ? 22.752 3.374 -11.865 1.00 88.81 78 GLY A O 1
ATOM 625 N N . HIS A 1 79 ? 20.761 4.273 -11.336 1.00 93.56 79 HIS A N 1
ATOM 626 C CA . HIS A 1 79 ? 20.176 4.069 -12.656 1.00 93.56 79 HIS A CA 1
ATOM 627 C C . HIS A 1 79 ? 20.672 5.091 -13.678 1.00 93.56 79 HIS A C 1
ATOM 629 O O . HIS A 1 79 ? 20.959 6.249 -13.365 1.00 93.56 79 HIS A O 1
ATOM 635 N N . THR A 1 80 ? 20.762 4.634 -14.923 1.00 92.88 80 THR A N 1
ATOM 636 C CA . THR A 1 80 ? 21.167 5.453 -16.074 1.00 92.88 80 THR A CA 1
ATOM 637 C C . THR A 1 80 ? 19.982 5.994 -16.874 1.00 92.88 80 THR A C 1
ATOM 639 O O . THR A 1 80 ? 20.154 6.950 -17.626 1.00 92.88 80 THR A O 1
ATOM 642 N N . GLY A 1 81 ? 18.785 5.435 -16.678 1.00 92.00 81 GLY A N 1
ATOM 643 C CA . GLY A 1 81 ? 17.534 5.875 -17.299 1.00 92.00 81 GLY A CA 1
ATOM 644 C C . GLY A 1 81 ? 16.409 6.060 -16.274 1.00 92.00 81 GLY A C 1
ATOM 645 O O . GLY A 1 81 ? 16.639 5.848 -15.082 1.00 92.00 81 GLY A O 1
ATOM 646 N N . PRO A 1 82 ? 15.195 6.446 -16.712 1.00 93.81 82 PRO A N 1
ATOM 647 C CA . PRO A 1 82 ? 14.050 6.649 -15.826 1.00 93.81 82 PRO A CA 1
ATOM 648 C C . PRO A 1 82 ? 13.713 5.395 -15.016 1.00 93.81 82 PRO A C 1
ATOM 650 O O . PRO A 1 82 ? 13.719 4.280 -15.548 1.00 93.81 82 PRO A O 1
ATOM 653 N N . VAL A 1 83 ? 13.443 5.572 -13.725 1.00 96.38 83 VAL A N 1
ATOM 654 C CA . VAL A 1 83 ? 12.987 4.505 -12.829 1.00 96.38 83 VAL A CA 1
ATOM 655 C C . VAL A 1 83 ? 11.483 4.326 -13.024 1.00 96.38 83 VAL A C 1
ATOM 657 O O . VAL A 1 83 ? 10.708 5.267 -12.859 1.00 96.38 83 VAL A O 1
ATOM 660 N N . LEU A 1 84 ? 11.079 3.120 -13.416 1.00 95.31 84 LEU A N 1
ATOM 661 C CA . LEU A 1 84 ? 9.701 2.799 -13.784 1.00 95.31 84 LEU A CA 1
ATOM 662 C C . LEU A 1 84 ? 8.866 2.375 -12.579 1.00 95.31 84 LEU A C 1
ATOM 664 O O . LEU A 1 84 ? 7.699 2.747 -12.496 1.00 95.31 84 LEU A O 1
ATOM 668 N N . ASP A 1 85 ? 9.465 1.608 -11.670 1.00 96.19 85 ASP A N 1
ATOM 669 C CA . ASP A 1 85 ? 8.786 1.090 -10.490 1.00 96.19 85 ASP A CA 1
ATOM 670 C C . ASP A 1 85 ? 9.782 0.799 -9.363 1.00 96.19 85 ASP A C 1
ATOM 672 O O . ASP A 1 85 ? 10.983 0.595 -9.597 1.00 96.19 85 ASP A O 1
ATOM 676 N N . VAL A 1 86 ? 9.271 0.792 -8.136 1.00 97.12 86 VAL A N 1
ATOM 677 C CA . VAL A 1 86 ? 10.034 0.530 -6.914 1.00 97.12 86 VAL A CA 1
ATOM 678 C C . VAL A 1 86 ? 9.194 -0.274 -5.932 1.00 97.12 86 VAL A C 1
ATOM 680 O O . VAL A 1 86 ? 7.978 -0.101 -5.892 1.00 97.12 86 VAL A O 1
ATOM 683 N N . ASP A 1 87 ? 9.844 -1.126 -5.135 1.00 96.62 87 ASP A N 1
ATOM 684 C CA . ASP A 1 87 ? 9.172 -1.835 -4.044 1.00 96.62 87 ASP A CA 1
ATOM 685 C C . ASP A 1 87 ? 10.047 -1.977 -2.781 1.00 96.62 87 ASP A C 1
ATOM 687 O O . ASP A 1 87 ? 11.268 -2.160 -2.861 1.00 96.62 87 ASP A O 1
ATOM 691 N N . PHE A 1 88 ? 9.427 -1.930 -1.601 1.00 96.00 88 PHE A N 1
ATOM 692 C CA . PHE A 1 88 ? 10.044 -2.260 -0.317 1.00 96.00 88 PHE A CA 1
ATOM 693 C C . PHE A 1 88 ? 9.810 -3.730 0.038 1.00 96.00 88 PHE A C 1
ATOM 695 O O . PHE A 1 88 ? 8.701 -4.247 -0.061 1.00 96.00 88 PHE A O 1
ATOM 702 N N . ALA A 1 89 ? 10.840 -4.407 0.544 1.00 94.69 89 ALA A N 1
ATOM 703 C CA . ALA A 1 89 ? 10.665 -5.745 1.095 1.00 94.69 89 ALA A CA 1
ATOM 704 C C . ALA A 1 89 ? 9.934 -5.700 2.446 1.00 94.69 89 ALA A C 1
ATOM 706 O O . ALA A 1 89 ? 10.183 -4.811 3.262 1.00 94.69 89 ALA A O 1
ATOM 707 N N . SER A 1 90 ? 9.100 -6.709 2.718 1.00 91.44 90 SER A N 1
ATOM 708 C CA . SER A 1 90 ? 8.355 -6.850 3.980 1.00 91.44 90 SER A CA 1
ATOM 709 C C . SER A 1 90 ? 9.254 -6.893 5.225 1.00 91.44 90 SER A C 1
ATOM 711 O O . SER A 1 90 ? 8.822 -6.505 6.306 1.00 91.44 90 SER A O 1
ATOM 713 N N . ASP A 1 91 ? 10.516 -7.314 5.084 1.00 90.50 91 ASP A N 1
ATOM 714 C CA . ASP A 1 91 ? 11.512 -7.338 6.159 1.00 90.50 91 ASP A CA 1
ATOM 715 C C . ASP A 1 91 ? 12.050 -5.953 6.560 1.00 90.50 91 ASP A C 1
ATOM 717 O O . ASP A 1 91 ? 12.793 -5.856 7.541 1.00 90.50 91 ASP A O 1
ATOM 721 N N . GLY A 1 92 ? 11.729 -4.899 5.801 1.00 89.50 92 GLY A N 1
ATOM 722 C CA . GLY A 1 92 ? 12.206 -3.536 6.040 1.00 89.50 92 GLY A CA 1
ATOM 723 C C . GLY A 1 92 ? 13.720 -3.364 5.874 1.00 89.50 92 GLY A C 1
ATOM 724 O O . GLY A 1 92 ? 14.278 -2.366 6.322 1.00 89.50 92 GLY A O 1
ATOM 725 N N . LYS A 1 93 ? 14.420 -4.320 5.245 1.00 91.38 93 LYS A N 1
ATOM 726 C CA . LYS A 1 93 ? 15.886 -4.290 5.063 1.00 91.38 93 LYS A CA 1
ATOM 727 C C . LYS A 1 93 ? 16.311 -4.091 3.616 1.00 91.38 93 LYS A C 1
ATOM 729 O O . LYS A 1 93 ? 17.456 -3.695 3.370 1.00 91.38 93 LYS A O 1
ATOM 734 N N . LYS A 1 94 ? 15.442 -4.418 2.660 1.00 93.19 94 LYS A N 1
ATOM 735 C CA . LYS A 1 94 ? 15.746 -4.371 1.227 1.00 93.19 94 LYS A CA 1
ATOM 736 C C . LYS A 1 94 ? 14.754 -3.486 0.494 1.00 93.19 94 LYS A C 1
ATOM 738 O O . LYS A 1 94 ? 13.581 -3.423 0.842 1.00 93.19 94 LYS A O 1
ATOM 743 N N . PHE A 1 95 ? 15.250 -2.857 -0.556 1.00 95.31 95 PHE A N 1
ATOM 744 C CA . PHE A 1 95 ? 14.467 -2.042 -1.467 1.00 95.31 95 PHE A CA 1
ATOM 745 C C . PHE A 1 95 ? 14.903 -2.374 -2.891 1.00 95.31 95 PHE A C 1
ATOM 747 O O . PHE A 1 95 ? 16.084 -2.642 -3.124 1.00 95.31 95 PHE A O 1
ATOM 754 N N . VAL A 1 96 ? 13.969 -2.424 -3.830 1.00 95.44 96 VAL A N 1
ATOM 755 C CA . VAL A 1 96 ? 14.249 -2.762 -5.226 1.00 95.44 96 VAL A CA 1
ATOM 756 C C . VAL A 1 96 ? 13.762 -1.646 -6.124 1.00 95.44 96 VAL A C 1
ATOM 758 O O . VAL A 1 96 ? 12.731 -1.029 -5.869 1.00 95.44 96 VAL A O 1
ATOM 761 N N . SER A 1 97 ? 14.510 -1.397 -7.188 1.00 96.25 97 SER A N 1
ATOM 762 C CA . SER A 1 97 ? 14.115 -0.465 -8.229 1.00 96.25 97 SER A CA 1
ATOM 763 C C . SER A 1 97 ? 14.381 -1.038 -9.605 1.00 96.25 97 SER A C 1
ATOM 765 O O . SER A 1 97 ? 15.375 -1.737 -9.824 1.00 96.25 97 SER A O 1
ATOM 767 N N . ILE A 1 98 ? 13.490 -0.722 -10.537 1.00 95.12 98 ILE A N 1
ATOM 768 C CA . ILE A 1 98 ? 13.592 -1.119 -11.938 1.00 95.12 98 ILE A CA 1
ATOM 769 C C . ILE A 1 98 ? 13.587 0.127 -12.811 1.00 95.12 98 ILE A C 1
ATOM 771 O O . ILE A 1 98 ? 12.827 1.064 -12.577 1.00 95.12 98 ILE A O 1
ATOM 775 N N . SER A 1 99 ? 14.422 0.126 -13.845 1.00 94.94 99 SER A N 1
ATOM 776 C CA . SER A 1 99 ? 14.530 1.228 -14.794 1.00 94.94 99 SER A CA 1
ATOM 777 C C . SER A 1 99 ? 14.357 0.762 -16.237 1.00 94.94 99 SER A C 1
ATOM 779 O O . SER A 1 99 ? 14.630 -0.390 -16.578 1.00 94.94 99 SER A O 1
ATOM 781 N N . ASP A 1 100 ? 13.959 1.693 -17.108 1.00 92.31 100 ASP A N 1
ATOM 782 C CA . ASP A 1 100 ? 13.959 1.482 -18.562 1.00 92.31 100 ASP A CA 1
ATOM 783 C C . ASP A 1 100 ? 15.380 1.282 -19.132 1.00 92.31 100 ASP A C 1
ATOM 785 O O . ASP A 1 100 ? 15.529 0.873 -20.282 1.00 92.31 100 ASP A O 1
ATOM 789 N N . ASP A 1 101 ? 16.432 1.489 -18.323 1.00 90.44 101 ASP A N 1
ATOM 790 C CA . ASP A 1 101 ? 17.809 1.116 -18.668 1.00 90.44 101 ASP A CA 1
ATOM 791 C C . ASP A 1 101 ? 18.065 -0.405 -18.707 1.00 90.44 101 ASP A C 1
ATOM 793 O O . ASP A 1 101 ? 19.176 -0.835 -19.017 1.00 90.44 101 ASP A O 1
ATOM 797 N N . GLY A 1 102 ? 17.045 -1.221 -18.416 1.00 89.44 102 GLY A N 1
ATOM 798 C CA . GLY A 1 102 ? 17.125 -2.682 -18.461 1.00 89.44 102 GLY A CA 1
ATOM 799 C C . GLY A 1 102 ? 17.812 -3.293 -17.242 1.00 89.44 102 GLY A C 1
ATOM 800 O O . GLY A 1 102 ? 18.202 -4.462 -17.270 1.00 89.44 102 GLY A O 1
ATOM 801 N N . THR A 1 103 ? 17.989 -2.519 -16.168 1.00 91.88 103 THR A N 1
ATOM 802 C CA . THR A 1 103 ? 18.605 -3.000 -14.933 1.00 91.88 103 THR A CA 1
ATOM 803 C C . THR A 1 103 ? 17.642 -2.949 -13.756 1.00 91.88 103 THR A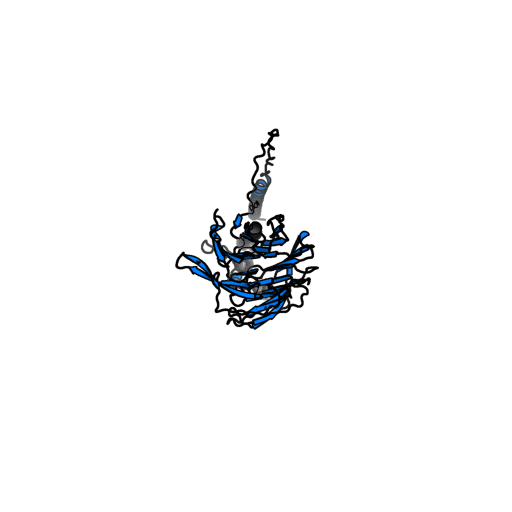 C 1
ATOM 805 O O . THR A 1 103 ? 16.830 -2.035 -13.611 1.00 91.88 103 THR A O 1
ATOM 808 N N . MET A 1 104 ? 17.763 -3.956 -12.894 1.00 93.38 104 MET A N 1
ATOM 809 C CA . MET A 1 104 ? 17.121 -4.004 -11.588 1.00 93.38 104 MET A CA 1
ATOM 810 C C . MET A 1 104 ? 18.196 -3.814 -10.518 1.00 93.38 104 MET A C 1
ATOM 812 O O . MET A 1 104 ? 19.209 -4.522 -10.505 1.00 93.38 104 MET A O 1
ATOM 816 N N . ILE A 1 105 ? 18.002 -2.846 -9.627 1.00 93.81 105 ILE A N 1
ATOM 817 C CA . ILE A 1 105 ? 18.947 -2.552 -8.552 1.00 93.81 105 ILE A CA 1
ATOM 818 C C . ILE A 1 105 ? 18.339 -2.966 -7.213 1.00 93.81 105 ILE A C 1
ATOM 820 O O . ILE A 1 105 ? 17.218 -2.589 -6.879 1.00 93.81 105 ILE A O 1
ATOM 824 N N . LEU A 1 106 ? 19.099 -3.752 -6.447 1.00 94.06 106 LEU A N 1
ATOM 825 C CA . LEU A 1 106 ? 18.772 -4.118 -5.072 1.00 94.06 106 LEU A CA 1
ATOM 826 C C . LEU A 1 106 ? 19.568 -3.235 -4.109 1.00 94.06 106 LEU A C 1
ATOM 828 O O . LEU A 1 106 ? 20.800 -3.255 -4.128 1.00 94.06 106 LEU A O 1
ATOM 832 N N . TRP A 1 107 ? 18.859 -2.525 -3.243 1.00 93.75 107 TRP A N 1
ATOM 833 C CA . TRP A 1 107 ? 19.394 -1.592 -2.260 1.00 93.75 107 TRP A CA 1
ATOM 834 C C . TRP A 1 107 ? 19.274 -2.146 -0.839 1.00 93.75 107 TRP A C 1
ATOM 836 O O . TRP A 1 107 ? 18.387 -2.954 -0.529 1.00 93.75 107 TRP A O 1
ATOM 846 N N . HIS A 1 108 ? 20.153 -1.678 0.044 1.00 91.06 108 HIS A N 1
ATOM 847 C CA . HIS A 1 108 ? 20.082 -1.935 1.478 1.00 91.06 108 HIS A CA 1
ATOM 848 C C . HIS A 1 108 ? 19.583 -0.698 2.216 1.00 91.06 108 HIS A C 1
ATOM 850 O O . HIS A 1 108 ? 20.191 0.360 2.140 1.00 91.06 108 HIS A O 1
ATOM 856 N N . ILE A 1 109 ? 18.482 -0.853 2.956 1.00 90.81 109 ILE A N 1
ATOM 857 C CA . ILE A 1 109 ? 17.809 0.274 3.621 1.00 90.81 109 ILE A CA 1
ATOM 858 C C . ILE A 1 109 ? 18.680 0.880 4.726 1.00 90.81 109 ILE A C 1
ATOM 860 O O . ILE A 1 109 ? 18.652 2.085 4.937 1.00 90.81 109 ILE A O 1
ATOM 864 N N . LYS A 1 110 ? 19.508 0.062 5.388 1.00 88.19 110 LYS A N 1
ATOM 865 C CA . LYS A 1 110 ? 20.459 0.534 6.409 1.00 88.19 110 LYS A CA 1
ATOM 866 C C . LYS A 1 110 ? 21.448 1.567 5.875 1.00 88.19 110 LYS A C 1
ATOM 868 O O . LYS A 1 110 ? 21.889 2.419 6.631 1.00 88.19 110 LYS A O 1
ATOM 873 N N . ASP A 1 111 ? 21.759 1.493 4.586 1.00 86.81 111 ASP A N 1
ATOM 874 C CA . ASP A 1 111 ? 22.762 2.351 3.970 1.00 86.81 111 ASP A CA 1
ATOM 875 C C . ASP A 1 111 ? 22.149 3.697 3.537 1.00 86.81 111 ASP A C 1
ATOM 877 O O . ASP A 1 111 ? 22.871 4.568 3.075 1.00 86.81 111 ASP A O 1
ATOM 881 N N . PHE A 1 112 ? 20.828 3.900 3.676 1.00 88.19 112 PHE A N 1
ATOM 882 C CA . PHE A 1 112 ? 20.143 5.140 3.270 1.00 88.19 112 PHE A CA 1
ATOM 883 C C . PHE A 1 112 ? 20.484 6.358 4.132 1.00 88.19 112 PHE A C 1
ATOM 885 O O . PHE A 1 112 ? 20.287 7.487 3.687 1.00 88.19 112 PHE A O 1
ATOM 892 N N . GLU A 1 113 ? 20.995 6.139 5.341 1.00 83.12 113 GLU A N 1
ATOM 893 C CA . GLU A 1 113 ? 21.526 7.203 6.202 1.00 83.12 113 GLU A CA 1
ATOM 894 C C . GLU A 1 113 ? 23.020 7.470 5.939 1.00 83.12 113 GLU A C 1
ATOM 896 O O . GLU A 1 113 ? 23.566 8.481 6.386 1.00 83.12 113 GLU A O 1
ATOM 901 N N . GLU A 1 114 ? 23.700 6.581 5.207 1.00 84.81 114 GLU A N 1
ATOM 902 C CA . GLU A 1 114 ? 25.110 6.731 4.856 1.00 84.81 114 GLU A CA 1
ATOM 903 C C . GLU A 1 114 ? 25.284 7.635 3.621 1.00 84.81 114 GLU A C 1
ATOM 905 O O . GLU A 1 114 ? 24.385 7.811 2.800 1.00 84.81 114 GLU A O 1
ATOM 910 N N . LYS A 1 115 ? 26.478 8.222 3.455 1.00 75.12 115 LYS A N 1
ATOM 911 C CA . LYS A 1 115 ? 26.790 9.054 2.274 1.00 75.12 115 LYS A CA 1
ATOM 912 C C . LYS A 1 115 ? 26.886 8.240 0.982 1.00 75.12 115 LYS A C 1
ATOM 914 O O . LYS A 1 115 ? 26.643 8.778 -0.097 1.00 75.12 115 LYS A O 1
ATOM 919 N N . GLU A 1 116 ? 27.283 6.975 1.090 1.00 76.69 116 GLU A N 1
ATOM 920 C CA . GLU A 1 116 ? 27.401 6.053 -0.034 1.00 76.69 116 GLU A CA 1
ATOM 921 C C . GLU A 1 116 ? 26.408 4.908 0.131 1.00 76.69 116 GLU A C 1
ATOM 923 O O . GLU A 1 116 ? 26.440 4.170 1.110 1.00 76.69 116 GLU A O 1
ATOM 928 N N . HIS A 1 117 ? 25.543 4.733 -0.863 1.00 83.62 117 HIS A N 1
ATOM 929 C CA . HIS A 1 117 ? 24.539 3.678 -0.851 1.00 83.62 117 HIS A CA 1
ATOM 930 C C . HIS A 1 117 ? 25.111 2.429 -1.519 1.00 83.62 117 HIS A C 1
ATOM 932 O O . HIS A 1 117 ? 25.400 2.452 -2.720 1.00 83.62 117 HIS A O 1
ATOM 938 N N . LYS A 1 118 ? 25.244 1.317 -0.790 1.00 82.38 118 LYS A N 1
ATOM 939 C CA . LYS A 1 118 ? 25.629 0.051 -1.426 1.00 82.38 118 LYS A CA 1
ATOM 940 C C . LYS A 1 118 ? 24.421 -0.530 -2.143 1.00 82.38 118 LYS A C 1
ATOM 942 O O . LYS A 1 118 ? 23.318 -0.622 -1.600 1.00 82.38 118 LYS A O 1
ATOM 947 N N . PHE A 1 119 ? 24.646 -0.966 -3.373 1.00 86.94 119 PHE A N 1
ATOM 948 C CA . PHE A 1 119 ? 23.619 -1.607 -4.172 1.00 86.94 119 PHE A CA 1
ATOM 949 C C . PHE A 1 119 ? 24.195 -2.707 -5.055 1.00 86.94 119 PHE A C 1
ATOM 951 O O . PHE A 1 119 ? 25.374 -2.706 -5.406 1.00 86.94 119 PHE A O 1
ATOM 958 N N . SER A 1 120 ? 23.342 -3.658 -5.425 1.00 87.94 120 SER A N 1
ATOM 959 C CA . SER A 1 120 ? 23.666 -4.684 -6.411 1.00 87.94 120 SER A CA 1
ATOM 960 C C . SER A 1 120 ? 22.920 -4.402 -7.705 1.00 87.94 120 SER A C 1
ATOM 962 O O . SER A 1 120 ? 21.687 -4.404 -7.727 1.00 87.94 120 SER A O 1
ATOM 964 N N . ARG A 1 121 ? 23.671 -4.166 -8.784 1.00 88.69 121 ARG A N 1
ATOM 965 C CA . ARG A 1 121 ? 23.119 -3.968 -10.125 1.00 88.69 121 ARG A CA 1
ATOM 966 C C . ARG A 1 121 ? 22.954 -5.315 -10.816 1.00 88.69 121 ARG A C 1
ATOM 968 O O . ARG A 1 121 ? 23.925 -6.043 -11.002 1.00 88.69 121 ARG A O 1
ATOM 975 N N . ASN A 1 122 ? 21.729 -5.617 -11.223 1.00 88.12 122 ASN A N 1
ATOM 976 C CA . ASN A 1 122 ? 21.377 -6.852 -11.908 1.00 88.12 122 ASN A CA 1
ATOM 977 C C . ASN A 1 122 ? 20.862 -6.486 -13.306 1.00 88.12 122 ASN A C 1
ATOM 979 O O . ASN A 1 122 ? 19.688 -6.130 -13.444 1.00 88.12 122 ASN A O 1
ATOM 983 N N . PRO A 1 123 ? 21.739 -6.478 -14.328 1.00 84.94 123 PRO A N 1
ATOM 984 C CA . PRO A 1 123 ? 21.305 -6.292 -15.703 1.00 84.94 123 PRO A CA 1
ATOM 985 C C . PRO A 1 123 ? 20.521 -7.517 -16.160 1.00 84.94 123 PRO A C 1
ATOM 987 O O . PRO A 1 123 ? 20.797 -8.643 -15.736 1.00 84.94 123 PRO A O 1
ATOM 990 N N . LEU A 1 124 ? 19.547 -7.284 -17.029 1.00 72.19 124 LEU A N 1
ATOM 991 C CA . LEU A 1 124 ? 18.747 -8.344 -17.611 1.00 72.19 124 LEU A CA 1
ATOM 992 C C . LEU A 1 124 ? 19.072 -8.497 -19.079 1.00 72.19 124 LEU A C 1
ATOM 994 O O . LEU A 1 124 ? 19.104 -7.533 -19.841 1.00 72.19 124 LEU A O 1
ATOM 998 N N . GLU A 1 125 ? 19.312 -9.741 -19.460 1.00 64.50 125 GLU A N 1
ATOM 999 C CA . GLU A 1 125 ? 19.530 -10.099 -20.845 1.00 64.50 125 GLU A CA 1
ATOM 1000 C C . GLU A 1 125 ? 18.153 -10.312 -21.504 1.00 64.50 125 GLU A C 1
ATOM 1002 O O . GLU A 1 125 ? 17.335 -11.096 -21.027 1.00 64.50 125 GLU A O 1
ATOM 1007 N N . PHE A 1 126 ? 17.903 -9.590 -22.602 1.00 62.97 126 PHE A N 1
ATOM 1008 C CA . PHE A 1 126 ? 16.824 -9.803 -23.585 1.00 62.97 126 PHE A CA 1
ATOM 1009 C C . PHE A 1 126 ? 15.390 -9.293 -23.309 1.00 62.97 126 PHE A C 1
ATOM 1011 O O . PHE A 1 126 ? 14.597 -9.303 -24.257 1.00 62.97 126 PHE A O 1
ATOM 1018 N N . ASP A 1 127 ? 15.046 -8.761 -22.128 1.00 75.44 127 ASP A N 1
ATOM 1019 C CA . ASP A 1 127 ? 13.739 -8.099 -21.911 1.00 75.44 127 ASP A CA 1
ATOM 1020 C C . ASP A 1 127 ? 13.807 -6.867 -20.987 1.00 75.44 127 ASP A C 1
ATOM 1022 O O . ASP A 1 127 ? 14.748 -6.689 -20.215 1.00 75.44 127 ASP A O 1
ATOM 1026 N N . ARG A 1 128 ? 12.789 -6.000 -21.078 1.00 85.12 128 ARG A N 1
ATOM 1027 C CA . ARG A 1 128 ? 12.577 -4.838 -20.212 1.00 85.12 128 ARG A CA 1
ATOM 1028 C C . ARG A 1 128 ? 11.468 -5.123 -19.213 1.00 85.12 128 ARG A C 1
ATOM 1030 O O . ARG A 1 128 ? 10.375 -5.556 -19.575 1.00 85.12 128 ARG A O 1
ATOM 1037 N N . MET A 1 129 ? 11.738 -4.808 -17.958 1.00 88.56 129 MET A N 1
ATOM 1038 C CA . MET A 1 129 ? 10.773 -4.928 -16.875 1.00 88.56 129 MET A CA 1
ATOM 1039 C C . MET A 1 129 ? 10.061 -3.599 -16.674 1.00 88.56 129 MET A C 1
ATOM 1041 O O . MET A 1 129 ? 10.694 -2.547 -16.741 1.00 88.56 129 MET A O 1
ATOM 1045 N N . THR A 1 130 ? 8.756 -3.637 -16.433 1.00 92.88 130 THR A N 1
ATOM 1046 C CA . THR A 1 130 ? 7.969 -2.416 -16.197 1.00 92.88 130 THR A CA 1
ATOM 1047 C C . THR A 1 130 ? 7.528 -2.259 -14.758 1.00 92.88 130 THR A C 1
ATOM 1049 O O . THR A 1 130 ? 7.369 -1.127 -14.320 1.00 92.88 130 THR A O 1
ATOM 1052 N N . LEU A 1 131 ? 7.310 -3.368 -14.052 1.00 95.19 131 LEU A N 1
ATOM 1053 C CA . LEU A 1 131 ? 6.767 -3.383 -12.697 1.00 95.19 131 LEU A CA 1
ATOM 1054 C C . LEU A 1 131 ? 7.483 -4.425 -11.850 1.00 95.19 131 LEU A C 1
ATOM 1056 O O . LEU A 1 131 ? 7.913 -5.459 -12.376 1.00 95.19 131 LEU A O 1
ATOM 1060 N N . VAL A 1 132 ? 7.546 -4.172 -10.548 1.00 95.75 132 VAL A N 1
ATOM 1061 C CA . VAL A 1 132 ? 8.156 -5.061 -9.560 1.00 95.75 132 VAL A CA 1
ATOM 1062 C C . VAL A 1 132 ? 7.311 -5.139 -8.302 1.00 95.75 132 VAL A C 1
ATOM 1064 O O . VAL A 1 132 ? 6.723 -4.156 -7.872 1.00 95.75 132 VAL A O 1
ATOM 1067 N N . SER A 1 133 ? 7.258 -6.323 -7.699 1.00 95.62 133 SER A N 1
ATOM 1068 C CA . SER A 1 133 ? 6.666 -6.507 -6.382 1.00 95.62 133 SER A CA 1
ATOM 1069 C C . SER A 1 133 ? 7.433 -7.557 -5.579 1.00 95.62 133 SER A C 1
ATOM 1071 O O . SER A 1 133 ? 7.711 -8.647 -6.074 1.00 95.62 133 SER A O 1
ATOM 1073 N N . PHE A 1 134 ? 7.794 -7.251 -4.339 1.00 95.69 134 PHE A N 1
ATOM 1074 C CA . PHE A 1 134 ? 8.379 -8.180 -3.389 1.00 95.69 134 PHE A CA 1
ATOM 1075 C C . PHE A 1 134 ? 7.362 -9.221 -2.937 1.00 95.69 134 PHE A C 1
ATOM 1077 O O . PHE A 1 134 ? 6.219 -8.923 -2.598 1.00 95.69 134 PHE A O 1
ATOM 1084 N N . GLY A 1 135 ? 7.823 -10.466 -2.872 1.00 93.50 135 GLY A N 1
ATOM 1085 C CA . GLY A 1 135 ? 7.126 -11.516 -2.153 1.00 93.50 135 GLY A CA 1
ATOM 1086 C C . GLY A 1 135 ? 7.167 -11.274 -0.638 1.00 93.50 135 GLY A C 1
ATOM 1087 O O . GLY A 1 135 ? 8.113 -10.666 -0.122 1.00 93.50 135 GLY A O 1
ATOM 1088 N N . PRO A 1 136 ? 6.186 -11.802 0.114 1.00 91.62 136 PRO A N 1
ATOM 1089 C CA . PRO A 1 136 ? 6.140 -11.683 1.573 1.00 91.62 136 PRO A CA 1
ATOM 1090 C C . PRO A 1 136 ? 7.328 -12.351 2.271 1.00 91.62 136 PRO A C 1
ATOM 1092 O O . PRO A 1 136 ? 7.655 -11.999 3.402 1.00 91.62 136 PRO A O 1
ATOM 1095 N N . ASP A 1 137 ? 8.003 -13.280 1.589 1.00 91.75 137 ASP A N 1
ATOM 1096 C CA . ASP A 1 137 ? 9.224 -13.942 2.048 1.00 91.75 137 ASP A CA 1
ATOM 1097 C C . ASP A 1 137 ? 10.471 -13.032 2.027 1.00 91.75 137 ASP A C 1
ATOM 1099 O O . ASP A 1 137 ? 11.544 -13.446 2.480 1.00 91.75 137 ASP A O 1
ATOM 1103 N N . SER A 1 138 ? 10.362 -11.810 1.482 1.00 91.94 138 SER A N 1
ATOM 1104 C CA . SER A 1 138 ? 11.470 -10.868 1.267 1.00 91.94 138 SER A CA 1
ATOM 1105 C C . SER A 1 138 ? 12.639 -11.430 0.444 1.00 91.94 138 SER A C 1
ATOM 1107 O O . SER A 1 138 ? 13.747 -10.881 0.469 1.00 91.94 138 SER A O 1
ATOM 1109 N N . LYS A 1 139 ? 12.447 -12.543 -0.268 1.00 91.50 139 LYS A N 1
ATOM 1110 C CA . LYS A 1 139 ? 13.480 -13.214 -1.080 1.00 91.50 139 LYS A CA 1
ATOM 1111 C C . LYS A 1 139 ? 13.068 -13.331 -2.538 1.00 91.50 139 LYS A C 1
ATOM 1113 O O . LYS A 1 139 ? 13.944 -13.295 -3.402 1.00 91.50 139 LYS A O 1
ATOM 1118 N N . SER A 1 140 ? 11.773 -13.452 -2.779 1.00 93.06 140 SER A N 1
ATOM 1119 C CA . SER A 1 140 ? 11.178 -13.561 -4.098 1.00 93.06 140 SER A CA 1
ATOM 1120 C C . SER A 1 140 ? 10.722 -12.188 -4.593 1.00 93.06 140 SER A C 1
ATOM 1122 O O . SER A 1 140 ? 10.345 -11.318 -3.810 1.00 93.06 140 SER A O 1
ATOM 1124 N N . LEU A 1 141 ? 10.769 -11.995 -5.904 1.00 94.25 141 LEU A N 1
ATOM 1125 C CA . LEU A 1 141 ? 10.324 -10.806 -6.618 1.00 94.25 141 LEU A CA 1
ATOM 1126 C C . LEU A 1 141 ? 9.426 -11.247 -7.768 1.00 94.25 141 LEU A C 1
ATOM 1128 O O . LEU A 1 141 ? 9.823 -12.086 -8.576 1.00 94.25 141 LEU A O 1
ATOM 1132 N N . LEU A 1 142 ? 8.242 -10.664 -7.855 1.00 95.31 142 LEU A N 1
ATOM 1133 C CA . LEU A 1 142 ? 7.366 -10.729 -9.009 1.00 95.31 142 LEU A CA 1
ATOM 1134 C C . LEU A 1 142 ? 7.680 -9.559 -9.933 1.00 95.31 142 LEU A C 1
ATOM 1136 O O . LEU A 1 142 ? 7.838 -8.426 -9.486 1.00 95.31 142 LEU A O 1
ATOM 1140 N N . VAL A 1 143 ? 7.751 -9.830 -11.226 1.00 94.38 143 VAL A N 1
ATOM 1141 C CA . VAL A 1 143 ? 8.112 -8.839 -12.231 1.00 94.38 143 VAL A CA 1
ATOM 1142 C C . VAL A 1 143 ? 7.171 -8.938 -13.422 1.00 94.38 143 VAL A C 1
ATOM 1144 O O . VAL A 1 143 ? 6.875 -10.037 -13.887 1.00 94.38 143 VAL A O 1
ATOM 1147 N N . ALA A 1 144 ? 6.758 -7.793 -13.967 1.00 94.06 144 ALA A N 1
ATOM 1148 C CA . ALA A 1 144 ? 6.084 -7.730 -15.263 1.00 94.06 144 ALA A CA 1
ATOM 1149 C C . ALA A 1 144 ? 7.090 -7.519 -16.406 1.00 94.06 144 ALA A C 1
ATOM 1151 O O . ALA A 1 144 ? 7.822 -6.526 -16.433 1.00 94.06 144 ALA A O 1
ATOM 1152 N N . MET A 1 145 ? 7.101 -8.451 -17.357 1.00 90.06 145 MET A N 1
ATOM 1153 C CA . MET A 1 145 ? 7.943 -8.442 -18.554 1.00 90.06 145 MET A CA 1
ATOM 1154 C C . MET A 1 145 ? 7.205 -7.766 -19.718 1.00 90.06 145 MET A C 1
ATOM 1156 O O . MET A 1 145 ? 6.111 -8.193 -20.101 1.00 90.06 145 MET A O 1
ATOM 1160 N N . LYS A 1 146 ? 7.791 -6.698 -20.278 1.00 87.69 146 LYS A N 1
ATOM 1161 C CA . LYS A 1 146 ? 7.128 -5.807 -21.246 1.00 87.69 146 LYS A CA 1
ATOM 1162 C C . LYS A 1 146 ? 6.944 -6.443 -22.618 1.00 87.69 146 LYS A C 1
ATOM 1164 O O . LYS A 1 146 ? 5.918 -6.220 -23.251 1.00 87.69 146 LYS A O 1
ATOM 1169 N N . ARG A 1 147 ? 7.936 -7.183 -23.122 1.00 85.94 147 ARG A N 1
ATOM 1170 C CA . ARG A 1 147 ? 7.872 -7.737 -24.483 1.00 85.94 147 ARG A CA 1
ATOM 1171 C C . ARG A 1 147 ? 6.944 -8.943 -24.554 1.00 85.94 147 ARG A C 1
ATOM 1173 O O . ARG A 1 147 ? 6.217 -9.115 -25.532 1.00 85.94 147 ARG A O 1
ATOM 1180 N N . GLU A 1 148 ? 6.962 -9.770 -23.515 1.00 83.50 148 GLU A N 1
ATOM 1181 C CA . GLU A 1 148 ? 6.145 -10.979 -23.457 1.00 83.50 148 GLU A CA 1
ATOM 1182 C C . GLU A 1 148 ? 4.724 -10.737 -22.927 1.00 83.50 148 GLU A C 1
ATOM 1184 O O . GLU A 1 148 ? 3.860 -11.578 -23.173 1.00 83.50 148 GLU A O 1
ATOM 1189 N N . ASN A 1 149 ? 4.455 -9.599 -22.265 1.00 88.94 149 ASN A N 1
ATOM 1190 C CA . ASN A 1 149 ? 3.223 -9.338 -21.500 1.00 88.94 149 ASN A CA 1
ATOM 1191 C C . ASN A 1 149 ? 2.921 -10.472 -20.510 1.00 88.94 149 ASN A C 1
ATOM 1193 O O . ASN A 1 149 ? 1.811 -11.004 -20.429 1.00 88.94 149 ASN A O 1
ATOM 1197 N N . LYS A 1 150 ? 3.960 -10.865 -19.773 1.00 91.00 150 LYS A N 1
ATOM 1198 C CA . LYS A 1 150 ? 3.975 -12.038 -18.902 1.00 91.00 150 LYS A CA 1
ATOM 1199 C C . LYS A 1 150 ? 4.610 -11.704 -17.558 1.00 91.00 150 LYS A C 1
ATOM 1201 O O . LYS A 1 150 ? 5.396 -10.764 -17.444 1.00 91.00 150 LYS A O 1
ATOM 1206 N N . LEU A 1 151 ? 4.244 -12.465 -16.533 1.00 93.88 151 LEU A N 1
ATOM 1207 C CA . LEU A 1 151 ? 4.859 -12.365 -15.216 1.00 93.88 151 LEU A CA 1
ATOM 1208 C C . LEU A 1 151 ? 6.075 -13.287 -15.125 1.00 93.88 151 LEU A C 1
ATOM 1210 O O . LEU A 1 151 ? 6.045 -14.417 -15.608 1.00 93.88 151 LEU A O 1
ATOM 1214 N N . GLY A 1 152 ? 7.136 -12.801 -14.493 1.00 91.81 152 GLY A N 1
ATOM 1215 C CA . GLY A 1 152 ? 8.326 -13.573 -14.156 1.00 91.81 152 GLY A CA 1
ATOM 1216 C C . GLY A 1 152 ? 8.603 -13.510 -12.660 1.00 91.81 152 GLY A C 1
ATOM 1217 O O . GLY A 1 152 ? 8.276 -12.519 -12.006 1.00 91.81 152 GLY A O 1
ATOM 1218 N N . VAL A 1 153 ? 9.223 -14.560 -12.123 1.00 93.44 153 VAL A N 1
ATOM 1219 C CA . VAL A 1 153 ? 9.664 -14.604 -10.725 1.00 93.44 153 VAL A CA 1
ATOM 1220 C C . VAL A 1 153 ? 11.180 -14.630 -10.665 1.00 93.44 153 VAL A C 1
ATOM 1222 O O . VAL A 1 153 ? 11.840 -15.381 -11.383 1.00 93.44 153 VAL A O 1
ATOM 1225 N N . TYR A 1 154 ? 11.729 -13.800 -9.789 1.00 92.19 154 TYR A N 1
ATOM 1226 C CA . TYR A 1 154 ? 13.150 -13.717 -9.499 1.00 92.19 154 TYR A CA 1
ATOM 1227 C C . TYR A 1 154 ? 13.386 -14.005 -8.024 1.00 92.19 154 TYR A C 1
ATOM 1229 O O . TYR A 1 154 ? 12.576 -13.650 -7.174 1.00 92.19 154 TYR A O 1
ATOM 1237 N N . THR A 1 155 ? 14.513 -14.628 -7.705 1.00 92.19 155 THR A N 1
ATOM 1238 C CA . THR A 1 155 ? 14.932 -14.870 -6.325 1.00 92.19 155 THR A CA 1
ATOM 1239 C C . THR A 1 155 ? 16.299 -14.258 -6.057 1.00 92.19 155 THR A C 1
ATOM 1241 O O . THR A 1 155 ? 17.177 -14.220 -6.930 1.00 92.19 155 THR A O 1
ATOM 1244 N N . ILE A 1 156 ? 16.467 -13.747 -4.839 1.00 90.69 156 ILE A N 1
ATOM 1245 C CA . ILE A 1 156 ? 17.714 -13.166 -4.351 1.00 90.69 156 ILE A CA 1
ATOM 1246 C C . ILE A 1 156 ? 18.620 -14.292 -3.852 1.00 90.69 156 ILE A C 1
ATOM 1248 O O . ILE A 1 156 ? 18.413 -14.830 -2.764 1.00 90.69 156 ILE A O 1
ATOM 1252 N N . GLN A 1 157 ? 19.676 -14.586 -4.608 1.00 86.00 157 GLN A N 1
ATOM 1253 C CA . GLN A 1 157 ? 20.721 -15.531 -4.215 1.00 86.00 157 GLN A CA 1
ATOM 1254 C C . GLN A 1 157 ? 22.001 -14.792 -3.832 1.00 86.00 157 GLN A C 1
ATOM 1256 O O . GLN A 1 157 ? 22.298 -13.711 -4.345 1.00 86.00 157 GLN A O 1
ATOM 1261 N N . LYS A 1 158 ? 22.778 -15.359 -2.909 1.00 80.81 158 LYS A N 1
ATOM 1262 C CA . LYS A 1 158 ? 24.114 -14.851 -2.588 1.00 80.81 158 LYS A CA 1
ATOM 1263 C C . LYS A 1 158 ? 25.110 -15.551 -3.504 1.00 80.81 158 LYS A C 1
ATOM 1265 O O . LYS A 1 158 ? 25.150 -16.774 -3.525 1.00 80.81 158 LYS A O 1
ATOM 1270 N N . ARG A 1 159 ? 25.900 -14.785 -4.250 1.00 73.56 159 ARG A N 1
ATOM 1271 C CA . ARG A 1 159 ? 26.982 -15.337 -5.060 1.00 73.56 159 ARG A CA 1
ATOM 1272 C C . ARG A 1 159 ? 28.108 -15.790 -4.136 1.00 73.56 159 ARG A C 1
ATOM 1274 O O . ARG A 1 159 ? 28.567 -15.000 -3.309 1.00 73.56 159 ARG A O 1
ATOM 1281 N N . GLU A 1 160 ? 28.531 -17.041 -4.272 1.00 66.81 160 GLU A N 1
ATOM 1282 C CA . GLU A 1 160 ? 29.583 -17.630 -3.434 1.00 66.81 160 GLU A CA 1
ATOM 1283 C C . GLU A 1 160 ? 30.947 -16.966 -3.682 1.00 66.81 160 GLU A C 1
ATOM 1285 O O . GLU A 1 160 ? 31.659 -16.687 -2.723 1.00 66.81 160 GLU A O 1
ATOM 1290 N N . ASP A 1 161 ? 31.241 -16.572 -4.928 1.00 63.69 161 ASP A N 1
ATOM 1291 C CA . ASP A 1 161 ? 32.535 -15.981 -5.321 1.00 63.69 161 ASP A CA 1
ATOM 1292 C C . ASP A 1 161 ? 32.822 -14.601 -4.702 1.00 63.69 161 ASP A C 1
ATOM 1294 O O . ASP A 1 161 ? 33.951 -14.284 -4.341 1.00 63.69 161 ASP A O 1
ATOM 1298 N N . THR A 1 162 ? 31.808 -13.736 -4.629 1.00 64.31 162 THR A N 1
ATOM 1299 C CA . THR A 1 162 ? 31.965 -12.305 -4.296 1.00 64.31 162 THR A CA 1
ATOM 1300 C C . THR A 1 162 ? 31.184 -11.895 -3.053 1.00 64.31 162 THR A C 1
ATOM 1302 O O . THR A 1 162 ? 31.270 -10.752 -2.609 1.00 64.31 162 THR A O 1
ATOM 1305 N N . GLY A 1 163 ? 30.341 -12.785 -2.522 1.00 67.06 163 GLY A N 1
ATOM 1306 C CA . GLY A 1 163 ? 29.391 -12.484 -1.454 1.00 67.06 163 GLY A CA 1
ATOM 1307 C C . GLY A 1 163 ? 28.276 -11.504 -1.844 1.00 67.06 163 GLY A C 1
ATOM 1308 O O . GLY A 1 163 ? 27.415 -11.210 -1.008 1.00 67.06 163 GLY A O 1
ATOM 1309 N N . THR A 1 164 ? 28.258 -11.012 -3.089 1.00 74.19 164 THR A N 1
ATOM 1310 C CA . THR A 1 164 ? 27.255 -10.067 -3.589 1.00 74.19 164 THR A CA 1
ATOM 1311 C C . THR A 1 164 ? 25.936 -10.777 -3.876 1.00 74.19 164 THR A C 1
ATOM 1313 O O . THR A 1 164 ? 25.893 -11.947 -4.256 1.00 74.19 164 THR A O 1
ATOM 1316 N N . LYS A 1 165 ? 24.819 -10.078 -3.665 1.00 81.69 165 LYS A N 1
ATOM 1317 C CA . LYS A 1 165 ? 23.485 -10.625 -3.938 1.00 81.69 165 LYS A CA 1
ATOM 1318 C C . LYS A 1 165 ? 23.176 -10.490 -5.422 1.00 81.69 165 LYS A C 1
ATOM 1320 O O . LYS A 1 165 ? 23.228 -9.379 -5.939 1.00 81.69 165 LYS A O 1
ATOM 1325 N N . ARG A 1 166 ? 22.836 -11.592 -6.085 1.00 83.88 166 ARG A N 1
ATOM 1326 C CA . ARG A 1 166 ? 22.400 -11.627 -7.482 1.00 83.88 166 ARG A CA 1
ATOM 1327 C C . ARG A 1 166 ? 20.932 -12.020 -7.555 1.00 83.88 166 ARG A C 1
ATOM 1329 O O . ARG A 1 166 ? 20.469 -12.885 -6.813 1.00 83.88 166 ARG A O 1
ATOM 1336 N N . LEU A 1 167 ? 20.217 -11.385 -8.470 1.00 86.44 167 LEU A N 1
ATOM 1337 C CA . LEU A 1 167 ? 18.853 -11.745 -8.828 1.00 86.44 167 LEU A CA 1
ATOM 1338 C C . LEU A 1 167 ? 18.892 -12.789 -9.941 1.00 86.44 167 LEU A C 1
ATOM 1340 O O . LEU A 1 167 ? 19.538 -12.596 -10.970 1.00 86.44 167 LEU A O 1
ATOM 1344 N N . THR A 1 168 ? 18.228 -13.914 -9.704 1.00 86.62 168 THR A N 1
ATOM 1345 C CA . THR A 1 168 ? 18.185 -15.060 -10.622 1.00 86.62 168 THR A CA 1
ATOM 1346 C C . THR A 1 168 ? 16.739 -15.361 -10.973 1.00 86.62 168 THR A C 1
ATOM 1348 O O . THR A 1 168 ? 15.886 -15.357 -10.086 1.00 86.62 168 THR A O 1
ATOM 1351 N N . LYS A 1 169 ? 16.451 -15.567 -12.262 1.00 86.81 169 LYS A N 1
ATOM 1352 C CA . LYS A 1 169 ? 15.110 -15.944 -12.714 1.00 86.81 169 LYS A CA 1
ATOM 1353 C C . LYS A 1 169 ? 14.816 -17.365 -12.237 1.00 86.81 169 LYS A C 1
ATOM 1355 O O . LYS A 1 169 ? 15.662 -18.246 -12.359 1.00 86.81 169 LYS A O 1
ATOM 1360 N N . VAL A 1 170 ? 13.630 -17.577 -11.684 1.00 88.50 170 VAL A N 1
ATOM 1361 C CA . VAL A 1 170 ? 13.155 -18.895 -11.264 1.00 88.50 170 VAL A CA 1
ATOM 1362 C C . VAL A 1 170 ? 12.433 -19.528 -12.449 1.00 88.50 170 VAL A C 1
ATOM 1364 O O . VAL A 1 170 ? 11.285 -19.198 -12.719 1.00 88.50 170 VAL A O 1
ATOM 1367 N N . GLU A 1 171 ? 13.109 -20.415 -13.179 1.00 84.06 171 GLU A N 1
ATOM 1368 C CA . GLU A 1 171 ? 12.545 -21.056 -14.383 1.00 84.06 171 GLU A CA 1
ATOM 1369 C C . GLU A 1 171 ? 11.468 -22.102 -14.074 1.00 84.06 171 GLU A C 1
ATOM 1371 O O . GLU A 1 171 ? 10.664 -22.436 -14.938 1.00 84.06 171 GLU A O 1
ATOM 1376 N N . SER A 1 172 ? 11.416 -22.603 -12.837 1.00 82.38 172 SER A N 1
ATOM 1377 C CA . SER A 1 172 ? 10.414 -23.587 -12.415 1.00 82.38 172 SER A CA 1
ATOM 1378 C C . SER A 1 172 ? 9.004 -23.012 -12.261 1.00 82.38 172 SER A C 1
ATOM 1380 O O . SER A 1 172 ? 8.056 -23.784 -12.135 1.00 82.38 172 SER A O 1
ATOM 1382 N N . VAL A 1 173 ? 8.857 -21.683 -12.240 1.00 87.38 173 VAL A N 1
ATOM 1383 C CA . VAL A 1 173 ? 7.564 -21.004 -12.130 1.00 87.38 173 VAL A CA 1
ATOM 1384 C C . VAL A 1 173 ? 7.319 -20.226 -13.409 1.00 87.38 173 VAL A C 1
ATOM 1386 O O . VAL A 1 173 ? 8.005 -19.241 -13.688 1.00 87.38 173 VAL A O 1
ATOM 1389 N N . ASP A 1 174 ? 6.310 -20.653 -14.161 1.00 88.19 174 ASP A N 1
ATOM 1390 C CA . ASP A 1 174 ? 5.974 -20.051 -15.441 1.00 88.19 174 ASP A CA 1
ATOM 1391 C C . ASP A 1 174 ? 4.514 -19.594 -15.472 1.00 88.19 174 ASP A C 1
ATOM 1393 O O . ASP A 1 174 ? 3.588 -20.399 -15.404 1.00 88.19 174 ASP A O 1
ATOM 1397 N N . PHE A 1 175 ? 4.297 -18.282 -15.574 1.00 92.38 175 PHE A N 1
ATOM 1398 C CA . PHE A 1 175 ? 2.947 -17.731 -15.682 1.00 92.38 175 PHE A CA 1
ATOM 1399 C C . PHE A 1 175 ? 2.486 -17.753 -17.144 1.00 92.38 175 PHE A C 1
ATOM 1401 O O . PHE A 1 175 ? 3.220 -17.307 -18.029 1.00 92.38 175 PHE A O 1
ATOM 1408 N N . PRO A 1 176 ? 1.269 -18.215 -17.456 1.00 91.00 176 PRO A N 1
ATOM 1409 C CA . PRO A 1 176 ? 0.791 -18.229 -18.830 1.00 91.00 176 PRO A CA 1
ATOM 1410 C C . PRO A 1 176 ? 0.663 -16.803 -19.385 1.00 91.00 176 PRO A C 1
ATOM 1412 O O . PRO A 1 176 ? 0.317 -15.858 -18.672 1.00 91.00 176 PRO A O 1
ATOM 1415 N N . LYS A 1 177 ? 0.907 -16.639 -20.691 1.00 90.88 177 LYS A N 1
ATOM 1416 C CA . LYS A 1 177 ? 0.678 -15.368 -21.388 1.00 90.88 177 LYS A CA 1
ATOM 1417 C C . LYS A 1 177 ? -0.820 -15.168 -21.597 1.00 90.88 177 LYS A C 1
ATOM 1419 O O . LYS A 1 177 ? -1.395 -15.634 -22.576 1.00 90.88 177 LYS A O 1
ATOM 1424 N N . VAL A 1 178 ? -1.447 -14.498 -20.639 1.00 90.06 178 VAL A N 1
ATOM 1425 C CA . VAL A 1 178 ? -2.896 -14.275 -20.628 1.00 90.06 178 VAL A CA 1
ATOM 1426 C C . VAL A 1 178 ? -3.283 -12.904 -21.180 1.00 90.06 178 VAL A C 1
ATOM 1428 O O . VAL A 1 178 ? -4.332 -12.771 -21.811 1.00 90.06 178 VAL A O 1
ATOM 1431 N N . HIS A 1 179 ? -2.459 -11.888 -20.936 1.00 90.38 179 HIS A N 1
ATOM 1432 C CA . HIS A 1 179 ? -2.777 -10.507 -21.283 1.00 90.38 179 HIS A CA 1
ATOM 1433 C C . HIS A 1 179 ? -2.373 -10.188 -22.721 1.00 90.38 179 HIS A C 1
ATOM 1435 O O . HIS A 1 179 ? -1.252 -10.464 -23.152 1.00 90.38 179 HIS A O 1
ATOM 1441 N N . THR A 1 180 ? -3.301 -9.597 -23.472 1.00 86.75 180 THR A N 1
ATOM 1442 C CA . THR A 1 180 ? -3.065 -9.130 -24.846 1.00 86.75 180 THR A CA 1
ATOM 1443 C C . THR A 1 180 ? -2.419 -7.748 -24.871 1.00 86.75 180 THR A C 1
ATOM 1445 O O . THR A 1 180 ? -1.572 -7.497 -25.726 1.00 86.75 180 THR A O 1
ATOM 1448 N N . GLN A 1 181 ? -2.773 -6.872 -23.924 1.00 89.12 181 GLN A N 1
ATOM 1449 C CA . GLN A 1 181 ? -2.139 -5.565 -23.750 1.00 89.12 181 GLN A CA 1
ATOM 1450 C C . GLN A 1 181 ? -1.142 -5.558 -22.582 1.00 89.12 181 GLN A C 1
ATOM 1452 O O . GLN A 1 181 ? -0.941 -6.560 -21.893 1.00 89.12 181 GLN A O 1
ATOM 1457 N N . ASN A 1 182 ? -0.505 -4.404 -22.382 1.00 91.19 182 ASN A N 1
ATOM 1458 C CA . ASN A 1 182 ? 0.517 -4.218 -21.362 1.00 91.19 182 ASN A CA 1
ATOM 1459 C C . ASN A 1 182 ? -0.061 -4.392 -19.955 1.00 91.19 182 ASN A C 1
ATOM 1461 O O . ASN A 1 182 ? -1.127 -3.862 -19.624 1.00 91.19 182 ASN A O 1
ATOM 1465 N N . ILE A 1 183 ? 0.708 -5.083 -19.117 1.00 94.69 183 ILE A N 1
ATOM 1466 C CA . ILE A 1 183 ? 0.435 -5.207 -17.689 1.00 94.69 183 ILE A CA 1
ATOM 1467 C C . ILE A 1 183 ? 0.701 -3.847 -17.040 1.00 94.69 183 ILE A C 1
ATOM 1469 O O . ILE A 1 183 ? 1.810 -3.317 -17.111 1.00 94.69 183 ILE A O 1
ATOM 1473 N N . THR A 1 184 ? -0.332 -3.277 -16.432 1.00 93.56 184 THR A N 1
ATOM 1474 C CA . THR A 1 184 ? -0.294 -1.952 -15.801 1.00 93.56 184 THR A CA 1
ATOM 1475 C C . THR A 1 184 ? -0.071 -2.028 -14.303 1.00 93.56 184 THR A C 1
ATOM 1477 O O . THR A 1 184 ? 0.432 -1.066 -13.732 1.00 93.56 184 THR A O 1
ATOM 1480 N N . GLN A 1 185 ? -0.434 -3.150 -13.678 1.00 94.88 185 GLN A N 1
ATOM 1481 C CA . GLN A 1 185 ? -0.283 -3.338 -12.243 1.00 94.88 185 GLN A CA 1
ATOM 1482 C C . GLN A 1 185 ? -0.125 -4.817 -11.894 1.00 94.88 185 GLN A C 1
ATOM 1484 O O . GLN A 1 185 ? -0.695 -5.692 -12.550 1.00 94.88 185 GLN A O 1
ATOM 1489 N N . ILE A 1 186 ? 0.667 -5.089 -10.864 1.00 96.75 186 ILE A N 1
ATOM 1490 C CA . ILE A 1 186 ? 0.917 -6.425 -10.322 1.00 96.75 186 ILE A CA 1
ATOM 1491 C C . ILE A 1 186 ? 0.911 -6.357 -8.800 1.00 96.75 186 ILE A C 1
ATOM 1493 O O . ILE A 1 186 ? 1.083 -5.283 -8.225 1.00 96.75 186 ILE A O 1
ATOM 1497 N N . GLY A 1 187 ? 0.794 -7.507 -8.149 1.00 95.12 187 GLY A N 1
ATOM 1498 C CA . GLY A 1 187 ? 1.119 -7.587 -6.734 1.00 95.12 187 GLY A CA 1
ATOM 1499 C C . GLY A 1 187 ? 1.154 -9.005 -6.204 1.00 95.12 187 GLY A C 1
ATOM 1500 O O . GLY A 1 187 ? 0.479 -9.911 -6.706 1.00 95.12 187 GLY A O 1
ATOM 1501 N N . PHE A 1 188 ? 1.974 -9.175 -5.176 1.00 95.19 188 PHE A N 1
ATOM 1502 C CA . PHE A 1 188 ? 2.105 -10.409 -4.425 1.00 95.19 188 PHE A CA 1
ATOM 1503 C C . PHE A 1 188 ? 1.269 -10.314 -3.148 1.00 95.19 188 PHE A C 1
ATOM 1505 O O . PHE A 1 188 ? 1.412 -9.365 -2.379 1.00 95.19 188 PHE A O 1
ATOM 1512 N N . ALA A 1 189 ? 0.400 -11.292 -2.892 1.00 94.50 189 ALA A N 1
ATOM 1513 C CA . ALA A 1 189 ? -0.361 -11.309 -1.652 1.00 94.50 189 ALA A CA 1
ATOM 1514 C C . ALA A 1 189 ? 0.540 -11.533 -0.440 1.00 94.50 189 ALA A C 1
ATOM 1516 O O . ALA A 1 189 ? 1.311 -12.492 -0.394 1.00 94.50 189 ALA A O 1
ATOM 1517 N N . SER A 1 190 ? 0.408 -10.677 0.573 1.00 89.81 190 SER A N 1
ATOM 1518 C CA . SER A 1 190 ? 1.203 -10.762 1.803 1.00 89.81 190 SER A CA 1
ATOM 1519 C C . SER A 1 190 ? 0.960 -12.058 2.583 1.00 89.81 190 SER A C 1
ATOM 1521 O O . SER A 1 190 ? 1.857 -12.560 3.255 1.00 89.81 190 SER A O 1
ATOM 1523 N N . ASN A 1 191 ? -0.223 -12.659 2.418 1.00 88.94 191 ASN A N 1
ATOM 1524 C CA . ASN A 1 191 ? -0.550 -13.989 2.931 1.00 88.94 191 ASN A CA 1
ATOM 1525 C C . ASN A 1 191 ? 0.207 -15.139 2.232 1.00 88.94 191 ASN A C 1
ATOM 1527 O O . ASN A 1 191 ? 0.085 -16.287 2.659 1.00 88.94 191 ASN A O 1
ATOM 1531 N N . GLY A 1 192 ? 0.955 -14.861 1.158 1.00 89.94 192 GLY A N 1
ATOM 1532 C CA . GLY A 1 192 ? 1.766 -15.838 0.437 1.00 89.94 192 GLY A CA 1
ATOM 1533 C C . GLY A 1 192 ? 0.961 -16.893 -0.319 1.00 89.94 192 GLY A C 1
ATOM 1534 O O . GLY A 1 192 ? 1.471 -17.987 -0.537 1.00 89.94 192 GLY A O 1
ATOM 1535 N N . LYS A 1 193 ? -0.296 -16.617 -0.689 1.00 91.50 193 LYS A N 1
ATOM 1536 C CA . LYS A 1 193 ? -1.168 -17.613 -1.345 1.00 91.50 193 LYS A CA 1
ATOM 1537 C C . LYS A 1 193 ? -1.337 -17.405 -2.846 1.00 91.50 193 LYS A C 1
ATOM 1539 O O . LYS A 1 193 ? -1.531 -18.376 -3.574 1.00 91.50 193 LYS A O 1
ATOM 1544 N N . PHE A 1 194 ? -1.278 -16.163 -3.315 1.00 95.56 194 PHE A N 1
ATOM 1545 C CA . PHE A 1 194 ? -1.530 -15.834 -4.714 1.00 95.56 194 PHE A CA 1
ATOM 1546 C C . PHE A 1 194 ? -0.770 -14.590 -5.159 1.00 95.56 194 PHE A C 1
ATOM 1548 O O . PHE A 1 194 ? -0.266 -13.809 -4.350 1.00 95.56 194 PHE A O 1
ATOM 1555 N N . VAL A 1 195 ? -0.738 -14.405 -6.472 1.00 96.62 195 VAL A N 1
ATOM 1556 C CA . VAL A 1 195 ? -0.309 -13.166 -7.119 1.00 96.62 195 VAL A CA 1
ATOM 1557 C C . VAL A 1 195 ? -1.397 -12.706 -8.078 1.00 96.62 195 VAL A C 1
ATOM 1559 O O . VAL A 1 195 ? -2.220 -13.509 -8.524 1.00 96.62 195 VAL A O 1
ATOM 1562 N N . PHE A 1 196 ? -1.413 -11.425 -8.421 1.00 97.06 196 PHE A N 1
ATOM 1563 C CA . PHE A 1 196 ? -2.324 -10.915 -9.439 1.00 97.06 196 PHE A CA 1
ATOM 1564 C C . PHE A 1 196 ? -1.590 -10.061 -10.469 1.00 97.06 196 PHE A C 1
ATOM 1566 O O . PHE A 1 196 ? -0.511 -9.520 -10.221 1.00 97.06 196 PHE A O 1
ATOM 1573 N N . SER A 1 197 ? -2.210 -9.928 -11.637 1.00 96.69 197 SER A N 1
ATOM 1574 C CA . SER A 1 197 ? -1.861 -8.901 -12.614 1.00 96.69 197 SER A CA 1
ATOM 1575 C C . SER A 1 197 ? -3.107 -8.266 -13.201 1.00 96.69 197 SER A C 1
ATOM 1577 O O . SER A 1 197 ? -4.129 -8.927 -13.382 1.00 96.69 197 SER A O 1
ATOM 1579 N N . ALA A 1 198 ? -2.992 -6.986 -13.529 1.00 95.38 198 ALA A N 1
ATOM 1580 C CA . ALA A 1 198 ? -4.011 -6.201 -14.196 1.00 95.38 198 ALA A CA 1
ATOM 1581 C C . ALA A 1 198 ? -3.463 -5.610 -15.495 1.00 95.38 198 ALA A C 1
ATOM 1583 O O . ALA A 1 198 ? -2.299 -5.210 -15.585 1.00 95.38 198 ALA A O 1
ATOM 1584 N N . CYS A 1 199 ? -4.327 -5.561 -16.498 1.00 92.56 199 CYS A N 1
ATOM 1585 C CA . CYS A 1 199 ? -4.040 -5.057 -17.832 1.00 92.56 199 CYS A CA 1
ATOM 1586 C C . CYS A 1 199 ? -4.757 -3.724 -18.070 1.00 92.56 199 CYS A C 1
ATOM 1588 O O . CYS A 1 199 ? -5.793 -3.460 -17.464 1.00 92.56 199 CYS A O 1
ATOM 1590 N N . ALA A 1 200 ? -4.279 -2.932 -19.033 1.00 88.69 200 ALA A N 1
ATOM 1591 C CA . ALA A 1 200 ? -4.895 -1.654 -19.408 1.00 88.69 200 ALA A CA 1
ATOM 1592 C C . ALA A 1 200 ? -6.385 -1.740 -19.829 1.00 88.69 200 ALA A C 1
ATOM 1594 O O . ALA A 1 200 ? -7.106 -0.753 -19.710 1.00 88.69 200 ALA A O 1
ATOM 1595 N N . GLU A 1 201 ? -6.882 -2.907 -20.267 1.00 86.88 201 GLU A N 1
ATOM 1596 C CA . GLU A 1 201 ? -8.316 -3.134 -20.551 1.00 86.88 201 GLU A CA 1
ATOM 1597 C C . GLU A 1 201 ? -9.172 -3.333 -19.287 1.00 86.88 201 GLU A C 1
ATOM 1599 O O . GLU A 1 201 ? -10.390 -3.454 -19.381 1.00 86.88 201 GLU A O 1
ATOM 1604 N N . GLY A 1 202 ? -8.557 -3.415 -18.106 1.00 88.69 202 GLY A N 1
ATOM 1605 C CA . GLY A 1 202 ? -9.232 -3.732 -16.848 1.00 88.69 202 GLY A CA 1
ATOM 1606 C C . GLY A 1 202 ? -9.427 -5.219 -16.579 1.00 88.69 202 GLY A C 1
ATOM 1607 O O . GLY A 1 202 ? -10.041 -5.573 -15.577 1.00 88.69 202 GLY A O 1
ATOM 1608 N N . LYS A 1 203 ? -8.877 -6.099 -17.425 1.00 93.50 203 LYS A N 1
ATOM 1609 C CA . LYS A 1 203 ? -8.805 -7.536 -17.140 1.00 93.50 203 LYS A CA 1
ATOM 1610 C C . LYS A 1 203 ? -7.803 -7.782 -16.023 1.00 93.50 203 LYS A C 1
ATOM 1612 O O . LYS A 1 203 ? -6.621 -7.456 -16.159 1.00 93.50 203 LYS A O 1
ATOM 1617 N N . VAL A 1 204 ? -8.277 -8.384 -14.943 1.00 95.94 204 VAL A N 1
ATOM 1618 C CA . VAL A 1 204 ? -7.467 -8.751 -13.786 1.00 95.94 204 VAL A CA 1
ATOM 1619 C C . VAL A 1 204 ? -7.444 -10.264 -13.668 1.00 95.94 204 VAL A C 1
ATOM 1621 O O . VAL A 1 204 ? -8.474 -10.923 -13.756 1.00 95.94 204 VAL A O 1
ATOM 1624 N N . VAL A 1 205 ? -6.260 -10.837 -13.498 1.00 96.56 205 VAL A N 1
ATOM 1625 C CA . VAL A 1 205 ? -6.079 -12.287 -13.414 1.00 96.56 205 VAL A CA 1
ATOM 1626 C C . VAL A 1 205 ? -5.360 -12.612 -12.118 1.00 96.56 205 VAL A C 1
ATOM 1628 O O . VAL A 1 205 ? -4.344 -11.992 -11.796 1.00 96.56 205 VAL A O 1
ATOM 1631 N N . ILE A 1 206 ? -5.906 -13.578 -11.386 1.00 97.12 206 ILE A N 1
ATOM 1632 C CA . ILE A 1 206 ? -5.373 -14.081 -10.122 1.00 97.12 206 ILE A CA 1
ATOM 1633 C C . ILE A 1 206 ? -4.731 -15.440 -10.397 1.00 97.12 206 ILE A C 1
ATOM 1635 O O . ILE A 1 206 ? -5.347 -16.308 -11.019 1.00 97.12 206 ILE A O 1
ATOM 1639 N N . TYR A 1 207 ? -3.505 -15.627 -9.918 1.00 96.44 207 TYR A N 1
ATOM 1640 C CA . TYR A 1 207 ? -2.707 -16.827 -10.145 1.00 96.44 207 TYR A CA 1
ATOM 1641 C C . TYR A 1 207 ? -2.295 -17.474 -8.825 1.00 96.44 207 TYR A C 1
ATOM 1643 O O . TYR A 1 207 ? -2.084 -16.791 -7.820 1.00 96.44 207 TYR A O 1
ATOM 1651 N N . SER A 1 208 ? -2.106 -18.791 -8.842 1.00 94.69 208 SER A N 1
ATOM 1652 C CA . SER A 1 208 ? -1.382 -19.496 -7.791 1.00 94.69 208 SER A CA 1
ATOM 1653 C C . SER A 1 208 ? 0.096 -19.102 -7.847 1.00 94.69 208 SER A C 1
ATOM 1655 O O . SER A 1 208 ? 0.604 -18.665 -8.882 1.00 94.69 208 SER A O 1
ATOM 1657 N N . LEU A 1 209 ? 0.831 -19.319 -6.754 1.00 92.06 209 LEU A N 1
ATOM 1658 C CA . LEU A 1 209 ? 2.283 -19.100 -6.752 1.00 92.06 209 LEU A CA 1
ATOM 1659 C C . LEU A 1 209 ? 3.050 -20.013 -7.725 1.00 92.06 209 LEU A C 1
ATOM 1661 O O . LEU A 1 209 ? 4.225 -19.775 -7.983 1.00 92.06 209 LEU A O 1
ATOM 1665 N N . ARG A 1 210 ? 2.399 -21.063 -8.241 1.00 91.00 210 ARG A N 1
ATOM 1666 C CA . ARG A 1 210 ? 2.968 -22.012 -9.205 1.00 91.00 210 ARG A CA 1
ATOM 1667 C C . ARG A 1 210 ? 2.747 -21.594 -10.661 1.00 91.00 210 ARG A C 1
ATOM 1669 O O . ARG A 1 210 ? 3.354 -22.193 -11.537 1.00 91.00 210 ARG A O 1
ATOM 1676 N N . GLY A 1 211 ? 1.921 -20.575 -10.910 1.00 90.75 211 GLY A N 1
ATOM 1677 C CA . GLY A 1 211 ? 1.595 -20.095 -12.256 1.00 90.75 211 GLY A CA 1
ATOM 1678 C C . GLY A 1 211 ? 0.195 -20.470 -12.745 1.00 90.75 211 GLY A C 1
ATOM 1679 O O . GLY A 1 211 ? -0.242 -19.960 -13.776 1.00 90.75 211 GLY A O 1
ATOM 1680 N N . ASP A 1 212 ? -0.542 -21.301 -12.003 1.00 93.62 212 ASP A N 1
ATOM 1681 C CA . ASP A 1 212 ? -1.897 -21.706 -12.386 1.00 93.62 212 ASP A CA 1
ATOM 1682 C C . ASP A 1 212 ? -2.859 -20.523 -12.300 1.00 93.62 212 ASP A C 1
ATOM 1684 O O . ASP A 1 212 ? -2.786 -19.715 -11.376 1.00 93.62 212 ASP A O 1
ATOM 1688 N N . ILE A 1 213 ? -3.806 -20.434 -13.229 1.00 96.25 213 ILE A N 1
ATOM 1689 C CA . ILE A 1 213 ? -4.835 -19.393 -13.200 1.00 96.25 213 ILE A CA 1
ATOM 1690 C C . ILE A 1 213 ? -5.934 -19.824 -12.231 1.00 96.25 213 ILE A C 1
ATOM 1692 O O . ILE A 1 213 ? -6.592 -20.834 -12.464 1.00 96.25 213 ILE A O 1
ATOM 1696 N N . LEU A 1 214 ? -6.142 -19.045 -11.169 1.00 95.62 214 LEU A N 1
ATOM 1697 C CA . LEU A 1 214 ? -7.199 -19.287 -10.186 1.00 95.62 214 LEU A CA 1
ATOM 1698 C C . LEU A 1 214 ? -8.520 -18.652 -10.625 1.00 95.62 214 LEU A C 1
ATOM 1700 O O . LEU A 1 214 ? -9.550 -19.311 -10.595 1.00 95.62 214 LEU A O 1
ATOM 1704 N N . GLU A 1 215 ? -8.486 -17.385 -11.050 1.00 96.31 215 GLU A N 1
ATOM 1705 C CA . GLU A 1 215 ? -9.690 -16.626 -11.409 1.00 96.31 215 GLU A CA 1
ATOM 1706 C C . GLU A 1 215 ? -9.373 -15.511 -12.414 1.00 96.31 215 GLU A C 1
ATOM 1708 O O . GLU A 1 215 ? -8.263 -14.967 -12.445 1.00 96.31 215 GLU A O 1
ATOM 1713 N N . ARG A 1 216 ? -10.373 -15.138 -13.220 1.00 95.69 216 ARG A N 1
ATOM 1714 C CA . ARG A 1 216 ? -10.324 -14.007 -14.155 1.00 95.69 216 ARG A CA 1
ATOM 1715 C C . ARG A 1 216 ? -11.444 -13.033 -13.815 1.00 95.69 216 ARG A C 1
ATOM 1717 O O . ARG A 1 216 ? -12.616 -13.376 -13.905 1.00 95.69 216 ARG A O 1
ATOM 1724 N N . LEU A 1 217 ? -11.075 -11.815 -13.445 1.00 95.06 217 LEU A N 1
ATOM 1725 C CA . LEU A 1 217 ? -11.995 -10.747 -13.088 1.00 95.06 217 LEU A CA 1
ATOM 1726 C C . LEU A 1 217 ? -12.056 -9.718 -14.218 1.00 95.06 217 LEU A C 1
ATOM 1728 O O . LEU A 1 217 ? -11.042 -9.145 -14.618 1.00 95.06 217 LEU A O 1
ATOM 1732 N N . GLU A 1 218 ? -13.267 -9.451 -14.696 1.00 91.50 218 GLU A N 1
ATOM 1733 C CA . GLU A 1 218 ? -13.549 -8.412 -15.691 1.00 91.50 218 GLU A CA 1
ATOM 1734 C C . GLU A 1 218 ? -14.556 -7.409 -15.110 1.00 91.50 218 GLU A C 1
ATOM 1736 O O . GLU A 1 218 ? -15.753 -7.447 -15.422 1.00 91.50 218 GLU A O 1
ATOM 1741 N N . PRO A 1 219 ? -14.108 -6.526 -14.199 1.00 84.06 219 PRO A N 1
ATOM 1742 C CA . PRO A 1 219 ? -14.964 -5.494 -13.640 1.00 84.06 219 PRO A CA 1
ATOM 1743 C C . PRO A 1 219 ? -15.416 -4.547 -14.753 1.00 84.06 219 PRO A C 1
ATOM 1745 O O . PRO A 1 219 ? -14.616 -3.854 -15.380 1.00 84.06 219 PRO A O 1
ATOM 1748 N N . LYS A 1 220 ? -16.729 -4.469 -14.975 1.00 85.31 220 LYS A N 1
ATOM 1749 C CA . LYS A 1 220 ? -17.355 -3.551 -15.940 1.00 85.31 220 LYS A CA 1
ATOM 1750 C C . LYS A 1 220 ? -17.385 -2.108 -15.406 1.00 85.31 220 LYS A C 1
ATOM 1752 O O . LYS A 1 220 ? -18.449 -1.512 -15.304 1.00 85.31 220 LYS A O 1
ATOM 1757 N N . ILE A 1 221 ? -16.227 -1.571 -15.015 1.00 81.31 221 ILE A N 1
ATOM 1758 C CA . ILE A 1 221 ? -16.091 -0.294 -14.290 1.00 81.31 221 ILE A CA 1
ATOM 1759 C C . ILE A 1 221 ? -15.894 0.924 -15.214 1.00 81.31 221 ILE A C 1
ATOM 1761 O O . ILE A 1 221 ? -15.922 2.056 -14.739 1.00 81.31 221 ILE A O 1
ATOM 1765 N N . GLY A 1 222 ? -15.750 0.698 -16.527 1.00 77.69 222 GLY A N 1
ATOM 1766 C CA . GLY A 1 222 ? -15.519 1.730 -17.545 1.00 77.69 222 GLY A CA 1
ATOM 1767 C C . GLY A 1 222 ? -14.179 2.442 -17.348 1.00 77.69 222 GLY A C 1
ATOM 1768 O O . GLY A 1 222 ? -14.000 3.134 -16.361 1.00 77.69 222 GLY A O 1
ATOM 1769 N N . GLY A 1 223 ? -13.230 2.295 -18.277 1.00 84.00 223 GLY A N 1
ATOM 1770 C CA . GLY A 1 223 ? -11.899 2.917 -18.182 1.00 84.00 223 GLY A CA 1
ATOM 1771 C C . GLY A 1 223 ? -11.112 2.491 -16.934 1.00 84.00 223 GLY A C 1
ATOM 1772 O O . GLY A 1 223 ? -11.311 3.035 -15.856 1.00 84.00 223 GLY A O 1
ATOM 1773 N N . PHE A 1 224 ? -10.204 1.530 -17.077 1.00 92.88 224 PHE A N 1
ATOM 1774 C CA . PHE A 1 224 ? -9.373 1.049 -15.972 1.00 92.88 224 PHE A CA 1
ATOM 1775 C C . PHE A 1 224 ? -8.322 2.088 -15.561 1.00 92.88 224 PHE A C 1
ATOM 1777 O O . PHE A 1 224 ? -7.620 2.623 -16.423 1.00 92.88 224 PHE A O 1
ATOM 1784 N N . TYR A 1 225 ? -8.193 2.346 -14.258 1.00 94.25 225 TYR A N 1
ATOM 1785 C CA . TYR A 1 225 ? -7.150 3.228 -13.729 1.00 94.25 225 TYR A CA 1
ATOM 1786 C C . TYR A 1 225 ? -6.134 2.482 -12.868 1.00 94.25 225 TYR A C 1
ATOM 1788 O O . TYR A 1 225 ? -4.940 2.578 -13.154 1.00 94.25 225 TYR A O 1
ATOM 1796 N N . ASP A 1 226 ? -6.581 1.728 -11.861 1.00 94.31 226 ASP A N 1
ATOM 1797 C CA . ASP A 1 226 ? -5.678 1.037 -10.941 1.00 94.31 226 ASP A CA 1
ATOM 1798 C C . ASP A 1 226 ? -6.296 -0.248 -10.360 1.00 94.31 226 ASP A C 1
ATOM 1800 O O . ASP A 1 226 ? -7.518 -0.434 -10.344 1.00 94.31 226 ASP A O 1
ATOM 1804 N N . ALA A 1 227 ? -5.434 -1.145 -9.880 1.00 95.81 227 ALA A N 1
ATOM 1805 C CA . ALA A 1 227 ? -5.806 -2.361 -9.163 1.00 95.81 227 ALA A CA 1
ATOM 1806 C C . ALA A 1 227 ? -4.859 -2.583 -7.981 1.00 95.81 227 ALA A C 1
ATOM 1808 O O . ALA A 1 227 ? -3.695 -2.925 -8.163 1.00 95.81 227 ALA A O 1
ATOM 1809 N N . VAL A 1 228 ? -5.343 -2.426 -6.756 1.00 96.00 228 VAL A N 1
ATOM 1810 C CA . VAL A 1 228 ? -4.486 -2.465 -5.568 1.00 96.00 228 VAL A CA 1
ATOM 1811 C C . VAL A 1 228 ? -4.925 -3.581 -4.644 1.00 96.00 228 VAL A C 1
ATOM 1813 O O . VAL A 1 228 ? -6.103 -3.722 -4.312 1.00 96.00 228 VAL A O 1
ATOM 1816 N N . LEU A 1 229 ? -3.953 -4.393 -4.243 1.00 95.94 229 LEU A N 1
ATOM 1817 C CA . LEU A 1 229 ? -4.153 -5.427 -3.249 1.00 95.94 229 LEU A CA 1
ATOM 1818 C C . LEU A 1 229 ? -4.031 -4.827 -1.854 1.00 95.94 229 LEU A C 1
ATOM 1820 O O . LEU A 1 229 ? -3.134 -4.026 -1.592 1.00 95.94 229 LEU A O 1
ATOM 1824 N N . SER A 1 230 ? -4.920 -5.229 -0.957 1.00 94.56 230 SER A N 1
ATOM 1825 C CA . SER A 1 230 ? -4.805 -4.864 0.443 1.00 94.56 230 SER A CA 1
ATOM 1826 C C . SER A 1 230 ? -3.565 -5.494 1.076 1.00 94.56 230 SER A C 1
ATOM 1828 O O . SER A 1 230 ? -3.106 -6.570 0.678 1.00 94.56 230 SER A O 1
ATOM 1830 N N . ARG A 1 231 ? -3.000 -4.825 2.084 1.00 89.38 231 ARG A N 1
ATOM 1831 C CA . ARG A 1 231 ? -1.726 -5.244 2.683 1.00 89.38 231 ARG A CA 1
ATOM 1832 C C . ARG A 1 231 ? -1.814 -6.534 3.500 1.00 89.38 231 ARG A C 1
ATOM 1834 O O . ARG A 1 231 ? -0.780 -7.151 3.733 1.00 89.38 231 ARG A O 1
ATOM 1841 N N . ASP A 1 232 ? -3.008 -6.996 3.860 1.00 89.62 232 ASP A N 1
ATOM 1842 C CA . ASP A 1 232 ? -3.271 -8.328 4.436 1.00 89.62 232 ASP A CA 1
ATOM 1843 C C . ASP A 1 232 ? -3.483 -9.433 3.368 1.00 89.62 232 ASP A C 1
ATOM 1845 O O . ASP A 1 232 ? -3.585 -10.621 3.690 1.00 89.62 232 ASP A O 1
ATOM 1849 N N . GLY A 1 233 ? -3.557 -9.060 2.084 1.00 91.38 233 GLY A N 1
ATOM 1850 C CA . GLY A 1 233 ? -3.816 -9.962 0.965 1.00 91.38 233 GLY A CA 1
ATOM 1851 C C . GLY A 1 233 ? -5.245 -10.510 0.902 1.00 91.38 233 GLY A C 1
ATOM 1852 O O . GLY A 1 233 ? -5.468 -11.515 0.223 1.00 91.38 233 GLY A O 1
ATOM 1853 N N . ARG A 1 234 ? -6.205 -9.912 1.618 1.00 92.44 234 ARG A N 1
ATOM 1854 C CA . ARG A 1 234 ? -7.614 -10.337 1.638 1.00 92.44 234 ARG A CA 1
ATOM 1855 C C . ARG A 1 234 ? -8.434 -9.732 0.504 1.00 92.44 234 ARG A C 1
ATOM 1857 O O . ARG A 1 234 ? -9.273 -10.418 -0.083 1.00 92.44 234 ARG A O 1
ATOM 1864 N N . PHE A 1 235 ? -8.219 -8.454 0.225 1.00 95.75 235 PHE A N 1
ATOM 1865 C CA . PHE A 1 235 ? -9.015 -7.680 -0.710 1.00 95.75 235 PHE A CA 1
ATOM 1866 C C . PHE A 1 235 ? -8.202 -7.253 -1.925 1.00 95.75 235 PHE A C 1
ATOM 1868 O O . PHE A 1 235 ? -7.019 -6.942 -1.833 1.00 95.75 235 PHE A O 1
ATOM 1875 N N . LEU A 1 236 ? -8.874 -7.184 -3.068 1.00 97.12 236 LEU A N 1
ATOM 1876 C CA . LEU A 1 236 ? -8.365 -6.587 -4.292 1.00 97.12 236 LEU A CA 1
ATOM 1877 C C . LEU A 1 236 ? -9.334 -5.496 -4.730 1.00 97.12 236 LEU A C 1
ATOM 1879 O O . LEU A 1 236 ? -10.472 -5.785 -5.103 1.00 97.12 236 LEU A O 1
ATOM 1883 N N . ALA A 1 237 ? -8.895 -4.246 -4.657 1.00 96.81 237 ALA A N 1
ATOM 1884 C CA . ALA A 1 237 ? -9.689 -3.112 -5.092 1.00 96.81 237 ALA A CA 1
ATOM 1885 C C . ALA A 1 237 ? -9.338 -2.729 -6.524 1.00 96.81 237 ALA A C 1
ATOM 1887 O O . ALA A 1 237 ? -8.170 -2.708 -6.905 1.00 96.81 237 ALA A O 1
ATOM 1888 N N . ILE A 1 238 ? -10.361 -2.419 -7.311 1.00 96.88 238 ILE A N 1
ATOM 1889 C CA . ILE A 1 238 ? -10.225 -2.026 -8.709 1.00 96.88 238 ILE A CA 1
ATOM 1890 C C . ILE A 1 238 ? -10.946 -0.699 -8.907 1.00 96.88 238 ILE A C 1
ATOM 1892 O O . ILE A 1 238 ? -12.094 -0.532 -8.484 1.00 96.88 238 ILE A O 1
ATOM 1896 N N . THR A 1 239 ? -10.263 0.239 -9.554 1.00 95.56 239 THR A N 1
ATOM 1897 C CA . THR A 1 239 ? -10.742 1.602 -9.774 1.00 95.56 239 THR A CA 1
ATOM 1898 C C . THR A 1 239 ? -10.792 1.941 -11.262 1.00 95.56 239 THR A C 1
ATOM 1900 O O . THR A 1 239 ? -10.122 1.331 -12.102 1.00 95.56 239 THR A O 1
ATOM 1903 N N . GLY A 1 240 ? -11.621 2.924 -11.607 1.00 94.06 240 GLY A N 1
ATOM 1904 C CA . GLY A 1 240 ? -11.803 3.346 -12.987 1.00 94.06 240 GLY A CA 1
ATOM 1905 C C . GLY A 1 240 ? -12.580 4.648 -13.120 1.00 94.06 240 GLY A C 1
ATOM 1906 O O . GLY A 1 240 ? -12.648 5.450 -12.188 1.00 94.06 240 GLY A O 1
ATOM 1907 N N . PHE A 1 241 ? -13.196 4.866 -14.281 1.00 92.31 241 PHE A N 1
ATOM 1908 C CA . PHE A 1 241 ? -14.025 6.047 -14.540 1.00 92.31 241 PHE A CA 1
ATOM 1909 C C . PHE A 1 241 ? -15.317 6.075 -13.706 1.00 92.31 241 PHE A C 1
ATOM 1911 O O . PHE A 1 241 ? -15.938 7.131 -13.582 1.00 92.31 241 PHE A O 1
ATOM 1918 N N . SER A 1 242 ? -15.708 4.948 -13.106 1.00 92.31 242 SER A N 1
ATOM 1919 C CA . SER A 1 242 ? -16.840 4.893 -12.178 1.00 92.31 242 SER A CA 1
ATOM 1920 C C . SER A 1 242 ? -16.581 5.671 -10.877 1.00 92.31 242 SER A C 1
ATOM 1922 O O . SER A 1 242 ? -15.459 5.663 -10.369 1.00 92.31 242 SER A O 1
ATOM 1924 N N . PRO A 1 243 ? -17.627 6.282 -10.286 1.00 93.38 243 PRO A N 1
ATOM 1925 C CA . PRO A 1 243 ? -17.550 6.984 -8.999 1.00 93.38 243 PRO A CA 1
ATOM 1926 C C . PRO A 1 243 ? -17.387 6.059 -7.781 1.00 93.38 243 PRO A C 1
ATOM 1928 O O . PRO A 1 243 ? -17.352 6.526 -6.646 1.00 93.38 243 PRO A O 1
ATOM 1931 N N . GLU A 1 244 ? -17.308 4.750 -8.001 1.00 93.81 244 GLU A N 1
ATOM 1932 C CA . GLU A 1 244 ? -17.156 3.742 -6.960 1.00 93.81 244 GLU A CA 1
ATOM 1933 C C . GLU A 1 244 ? -15.899 2.917 -7.227 1.00 93.81 244 GLU A C 1
ATOM 1935 O O . GLU A 1 244 ? -15.619 2.578 -8.379 1.00 93.81 244 GLU A O 1
ATOM 1940 N N . ALA A 1 245 ? -15.175 2.540 -6.172 1.00 95.12 245 ALA A N 1
ATOM 1941 C CA . ALA A 1 245 ? -14.116 1.539 -6.270 1.00 95.12 245 ALA A CA 1
ATOM 1942 C C . ALA A 1 245 ? -14.697 0.172 -5.910 1.00 95.12 245 ALA A C 1
ATOM 1944 O O . ALA A 1 245 ? -15.340 0.025 -4.868 1.00 95.12 245 ALA A O 1
ATOM 1945 N N . PHE A 1 246 ? -14.470 -0.831 -6.756 1.00 95.44 246 PHE A N 1
ATOM 1946 C CA . PHE A 1 246 ? -14.980 -2.180 -6.522 1.00 95.44 246 PHE A CA 1
ATOM 1947 C C . PHE A 1 246 ? -13.966 -2.979 -5.715 1.00 95.44 246 PHE A C 1
ATOM 1949 O O . PHE A 1 246 ? -12.852 -3.198 -6.184 1.00 95.44 246 PHE A O 1
ATOM 1956 N N . VAL A 1 247 ? -14.359 -3.445 -4.530 1.00 96.56 247 VAL A N 1
ATOM 1957 C CA . VAL A 1 247 ? -13.504 -4.254 -3.656 1.00 96.56 247 VAL A CA 1
ATOM 1958 C C . VAL A 1 247 ? -13.934 -5.715 -3.743 1.00 96.56 247 VAL A C 1
ATOM 1960 O O . VAL A 1 247 ? -15.082 -6.057 -3.460 1.00 96.56 247 VAL A O 1
ATOM 1963 N N . TYR A 1 248 ? -13.018 -6.589 -4.152 1.00 96.25 248 TYR A N 1
ATOM 1964 C CA . TYR A 1 248 ? -13.219 -8.033 -4.248 1.00 96.25 248 TYR A CA 1
ATOM 1965 C C . TYR A 1 248 ? -12.559 -8.729 -3.061 1.00 96.25 248 TYR A C 1
ATOM 1967 O O . TYR A 1 248 ? -11.393 -8.476 -2.778 1.00 96.25 248 TYR A O 1
ATOM 1975 N N . GLU A 1 249 ? -13.273 -9.627 -2.386 1.00 95.56 249 GLU A N 1
ATOM 1976 C CA . GLU A 1 249 ? -12.679 -10.534 -1.402 1.00 95.56 249 GLU A CA 1
ATOM 1977 C C . GLU A 1 249 ? -12.142 -11.772 -2.116 1.00 95.56 249 GLU A C 1
ATOM 1979 O O . GLU A 1 249 ? -12.862 -12.435 -2.870 1.00 95.56 249 GLU A O 1
ATOM 1984 N N . ILE A 1 250 ? -10.879 -12.096 -1.845 1.00 95.69 250 ILE A N 1
ATOM 1985 C CA . ILE A 1 250 ? -10.213 -13.287 -2.357 1.00 95.69 250 ILE A CA 1
ATOM 1986 C C . ILE A 1 250 ? -10.176 -14.314 -1.230 1.00 95.69 250 ILE A C 1
ATOM 1988 O O . ILE A 1 250 ? -9.398 -14.222 -0.279 1.00 95.69 250 ILE A O 1
ATOM 1992 N N . LYS A 1 251 ? -11.061 -15.304 -1.325 1.00 94.31 251 LYS A N 1
ATOM 1993 C CA . LYS A 1 251 ? -11.292 -16.275 -0.262 1.00 94.31 251 LYS A CA 1
ATOM 1994 C C . LYS A 1 251 ? -10.488 -17.546 -0.495 1.00 94.31 251 LYS A C 1
ATOM 1996 O O . LYS A 1 251 ? -10.554 -18.156 -1.561 1.00 94.31 251 LYS A O 1
ATOM 2001 N N . PHE A 1 252 ? -9.801 -17.976 0.557 1.00 93.75 252 PHE A N 1
ATOM 2002 C CA . PHE A 1 252 ? -9.114 -19.261 0.636 1.00 93.75 252 PHE A CA 1
ATOM 2003 C C . PHE A 1 252 ? -9.679 -20.085 1.791 1.00 93.75 252 PHE A C 1
ATOM 2005 O O . PHE A 1 252 ? -10.157 -19.536 2.786 1.00 93.75 252 PHE A O 1
ATOM 2012 N N . THR A 1 253 ? -9.598 -21.408 1.688 1.00 92.19 253 THR A N 1
ATOM 2013 C CA . THR A 1 253 ? -9.881 -22.305 2.809 1.00 92.19 253 THR A CA 1
ATOM 2014 C C . THR A 1 253 ? -8.788 -22.192 3.876 1.00 92.19 253 THR A C 1
ATOM 2016 O O . THR A 1 253 ? -7.683 -21.698 3.622 1.00 92.19 253 THR A O 1
ATOM 2019 N N . ALA A 1 254 ? -9.058 -22.709 5.080 1.00 88.31 254 ALA A N 1
ATOM 2020 C CA . ALA A 1 254 ? -8.039 -22.844 6.125 1.00 88.31 254 ALA A CA 1
ATOM 2021 C C . ALA A 1 254 ? -6.842 -23.703 5.667 1.00 88.31 254 ALA A C 1
ATOM 2023 O O . ALA A 1 254 ? -5.719 -23.475 6.102 1.00 88.31 254 ALA A O 1
ATOM 2024 N N . LYS A 1 255 ? -7.073 -24.643 4.737 1.00 88.75 255 LYS A N 1
ATOM 2025 C CA . LYS A 1 255 ? -6.035 -25.480 4.116 1.00 88.75 255 LYS A CA 1
ATOM 2026 C C . LYS A 1 255 ? -5.234 -24.758 3.022 1.00 88.75 255 LYS A C 1
ATOM 2028 O O . LYS A 1 255 ? -4.266 -25.318 2.525 1.00 88.75 255 LYS A O 1
ATOM 2033 N N . GLY A 1 256 ? -5.609 -23.528 2.659 1.00 85.94 256 GLY A N 1
ATOM 2034 C CA . GLY A 1 256 ? -4.909 -22.724 1.653 1.00 85.94 256 GLY A CA 1
ATOM 2035 C C . GLY A 1 256 ? -5.373 -22.946 0.214 1.00 85.94 256 GLY A C 1
ATOM 2036 O O . GLY A 1 256 ? -4.741 -22.434 -0.702 1.00 85.94 256 GLY A O 1
ATOM 2037 N N . GLU A 1 257 ? -6.478 -23.658 0.001 1.00 90.94 257 GLU A N 1
ATOM 2038 C CA . GLU A 1 257 ? -7.062 -23.846 -1.331 1.00 90.94 257 GLU A CA 1
ATOM 2039 C C . GLU A 1 257 ? -7.911 -22.634 -1.715 1.00 90.94 257 GLU A C 1
ATOM 2041 O O . GLU A 1 257 ? -8.614 -22.067 -0.873 1.00 90.94 257 GLU A O 1
ATOM 2046 N N . PHE A 1 258 ? -7.838 -22.225 -2.980 1.00 94.50 258 PHE A N 1
ATOM 2047 C CA . PHE A 1 258 ? -8.647 -21.128 -3.501 1.00 94.50 258 PHE A CA 1
ATOM 2048 C C . PHE A 1 258 ? -10.132 -21.507 -3.497 1.00 94.50 258 PHE A C 1
ATOM 2050 O O . PHE A 1 258 ? -10.496 -22.604 -3.912 1.00 94.50 258 PHE A O 1
ATOM 2057 N N . VAL A 1 259 ? -10.987 -20.597 -3.022 1.00 94.81 259 VAL A N 1
ATOM 2058 C CA . VAL A 1 259 ? -12.443 -20.801 -2.970 1.00 94.81 259 VAL A CA 1
ATOM 2059 C C . VAL A 1 259 ? -13.142 -19.946 -4.014 1.00 94.81 259 VAL A C 1
ATOM 2061 O O . VAL A 1 259 ? -13.932 -20.457 -4.800 1.00 94.81 259 VAL A O 1
ATOM 2064 N N . SER A 1 260 ? -12.909 -18.633 -3.984 1.00 94.06 260 SER A N 1
ATOM 2065 C CA . SER A 1 260 ? -13.545 -17.693 -4.909 1.00 94.06 260 SER A CA 1
ATO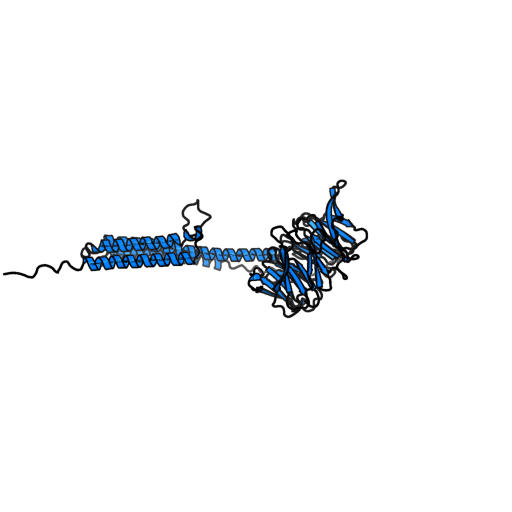M 2066 C C . SER A 1 260 ? -12.936 -16.302 -4.790 1.00 94.06 260 SER A C 1
ATOM 2068 O O . SER A 1 260 ? -12.560 -15.906 -3.684 1.00 94.06 260 SER A O 1
ATOM 2070 N N . ALA A 1 261 ? -12.981 -15.515 -5.865 1.00 96.06 261 ALA A N 1
ATOM 2071 C CA . ALA A 1 261 ? -12.835 -14.064 -5.794 1.00 96.06 261 ALA A CA 1
ATOM 2072 C C . ALA A 1 261 ? -14.166 -13.404 -6.174 1.00 96.06 261 ALA A C 1
ATOM 2074 O O . ALA A 1 261 ? -14.610 -13.488 -7.317 1.00 96.06 261 ALA A O 1
ATOM 2075 N N . LYS A 1 262 ? -14.842 -12.788 -5.200 1.00 94.25 262 LYS A N 1
ATOM 2076 C CA . LYS A 1 262 ? -16.169 -12.183 -5.396 1.00 94.25 262 LYS A CA 1
ATOM 2077 C C . LYS A 1 262 ? -16.174 -10.748 -4.911 1.00 94.25 262 LYS A C 1
ATOM 2079 O O . LYS A 1 262 ? -15.473 -10.406 -3.965 1.00 94.25 262 LYS A O 1
ATOM 2084 N N . LYS A 1 263 ? -16.989 -9.914 -5.556 1.00 93.88 263 LYS A N 1
ATOM 2085 C CA . LYS A 1 263 ? -17.206 -8.534 -5.126 1.00 93.88 263 LYS A CA 1
ATOM 2086 C C . LYS A 1 263 ? -17.782 -8.540 -3.703 1.00 93.88 263 LYS A C 1
ATOM 2088 O O . LYS A 1 263 ? -18.807 -9.176 -3.475 1.00 93.88 263 LYS A O 1
ATOM 2093 N N . ALA A 1 264 ? -17.093 -7.880 -2.778 1.00 93.38 264 ALA A N 1
ATOM 2094 C CA . ALA A 1 264 ? -17.438 -7.822 -1.362 1.00 93.38 264 ALA A CA 1
ATOM 2095 C C . ALA A 1 264 ? -18.261 -6.569 -1.047 1.00 93.38 264 ALA A C 1
ATOM 2097 O O . ALA A 1 264 ? -19.390 -6.681 -0.586 1.00 93.38 264 ALA A O 1
ATOM 2098 N N . PHE A 1 265 ? -17.713 -5.390 -1.346 1.00 94.75 265 PHE A N 1
ATOM 2099 C CA . PHE A 1 265 ? -18.361 -4.094 -1.133 1.00 94.75 265 PHE A CA 1
ATOM 2100 C C . PHE A 1 265 ? -17.786 -3.036 -2.088 1.00 94.75 265 PHE A C 1
ATOM 2102 O O . PHE A 1 265 ? -16.857 -3.305 -2.857 1.00 94.75 265 PHE A O 1
ATOM 2109 N N . ASN A 1 266 ? -18.360 -1.833 -2.054 1.00 94.25 266 ASN A N 1
ATOM 2110 C CA . ASN A 1 266 ? -17.908 -0.676 -2.823 1.00 94.25 266 ASN A CA 1
ATOM 2111 C C . ASN A 1 266 ? -17.406 0.430 -1.896 1.00 94.25 266 ASN A C 1
ATOM 2113 O O . ASN A 1 266 ? -17.994 0.669 -0.846 1.00 94.25 266 ASN A O 1
ATOM 2117 N N . LEU A 1 267 ? -16.366 1.152 -2.318 1.00 95.44 267 LEU A N 1
ATOM 2118 C CA . LEU A 1 267 ? -16.040 2.453 -1.729 1.00 95.44 267 LEU A CA 1
ATOM 2119 C C . LEU A 1 267 ? -16.794 3.522 -2.521 1.00 95.44 267 LEU A C 1
ATOM 2121 O O . LEU A 1 267 ? -16.452 3.792 -3.675 1.00 95.44 267 LEU A O 1
ATOM 2125 N N . GLN A 1 268 ? -17.853 4.059 -1.920 1.00 93.00 268 GLN A N 1
ATOM 2126 C CA . GLN A 1 268 ? -18.768 5.030 -2.526 1.00 93.00 268 GLN A CA 1
ATOM 2127 C C . GLN A 1 268 ? -18.535 6.437 -1.969 1.00 93.00 268 GLN A C 1
ATOM 2129 O O . GLN A 1 268 ? -18.001 6.591 -0.881 1.00 93.00 268 GLN A O 1
ATOM 2134 N N . GLY A 1 269 ? -18.984 7.467 -2.691 1.00 89.69 269 GLY A N 1
ATOM 2135 C CA . GLY A 1 269 ? -18.965 8.862 -2.221 1.00 89.69 269 GLY A CA 1
ATOM 2136 C C . GLY A 1 269 ? -18.294 9.843 -3.184 1.00 89.69 269 GLY A C 1
ATOM 2137 O O . GLY A 1 269 ? -18.537 11.049 -3.107 1.00 89.69 269 GLY A O 1
ATOM 2138 N N . ALA A 1 270 ? -17.499 9.350 -4.138 1.00 93.56 270 ALA A N 1
ATOM 2139 C CA . ALA A 1 270 ? -16.916 10.195 -5.175 1.00 93.56 270 ALA A CA 1
ATOM 2140 C C . ALA A 1 270 ? -17.968 10.645 -6.201 1.00 93.56 270 ALA A C 1
ATOM 2142 O O . ALA A 1 270 ? -18.918 9.931 -6.511 1.00 93.56 270 ALA A O 1
ATOM 2143 N N . ARG A 1 271 ? -17.788 11.847 -6.763 1.00 92.88 271 ARG A N 1
ATOM 2144 C CA . ARG A 1 271 ? -18.674 12.380 -7.823 1.00 92.88 271 ARG A CA 1
ATOM 2145 C C . ARG A 1 271 ? -18.185 12.064 -9.239 1.00 92.88 271 ARG A C 1
ATOM 2147 O O . ARG A 1 271 ? -18.862 12.370 -10.215 1.00 92.88 271 ARG A O 1
ATOM 2154 N N . SER A 1 272 ? -16.983 11.510 -9.360 1.00 93.69 272 SER A N 1
ATOM 2155 C CA . SER A 1 272 ? -16.323 11.182 -10.624 1.00 93.69 272 SER A CA 1
ATOM 2156 C C . SER A 1 272 ? -15.367 10.004 -10.424 1.00 93.69 272 SER A C 1
ATOM 2158 O O . SER A 1 272 ? -15.209 9.530 -9.302 1.00 93.69 272 SER A O 1
ATOM 2160 N N . GLY A 1 273 ? -14.720 9.561 -11.504 1.00 93.81 273 GLY A N 1
ATOM 2161 C CA . GLY A 1 273 ? -13.809 8.418 -11.509 1.00 93.81 273 GLY A CA 1
ATOM 2162 C C . GLY A 1 273 ? -12.736 8.469 -10.421 1.00 93.81 273 GLY A C 1
ATOM 2163 O O . GLY A 1 273 ? -12.146 9.523 -10.165 1.00 93.81 273 GLY A O 1
ATOM 2164 N N . ILE A 1 274 ? -12.469 7.322 -9.804 1.00 95.94 274 ILE A N 1
ATOM 2165 C CA . ILE A 1 274 ? -11.458 7.164 -8.754 1.00 95.94 274 ILE A CA 1
ATOM 2166 C C . ILE A 1 274 ? -10.132 6.774 -9.400 1.00 95.94 274 ILE A C 1
ATOM 2168 O O . ILE A 1 274 ? -10.028 5.707 -9.990 1.00 95.94 274 ILE A O 1
ATOM 2172 N N . HIS A 1 275 ? -9.105 7.612 -9.280 1.00 95.50 275 HIS A N 1
ATOM 2173 C CA . HIS A 1 275 ? -7.801 7.361 -9.890 1.00 95.50 275 HIS A CA 1
ATOM 2174 C C . HIS A 1 275 ? -7.066 6.185 -9.248 1.00 95.50 275 HIS A C 1
ATOM 2176 O O . HIS A 1 275 ? -6.563 5.327 -9.962 1.00 95.50 275 HIS A O 1
ATOM 2182 N N . SER A 1 276 ? -7.001 6.139 -7.919 1.00 95.88 276 SER A N 1
ATOM 2183 C CA . SER A 1 276 ? -6.268 5.102 -7.189 1.00 95.88 276 SER A CA 1
ATOM 2184 C C . SER A 1 276 ? -6.859 4.909 -5.791 1.00 95.88 276 SER A C 1
ATOM 2186 O O . SER A 1 276 ? -7.607 5.757 -5.288 1.00 95.88 276 SER A O 1
ATOM 2188 N N . VAL A 1 277 ? -6.541 3.766 -5.192 1.00 96.88 277 VAL A N 1
ATOM 2189 C CA . VAL A 1 277 ? -6.985 3.328 -3.869 1.00 96.88 277 VAL A CA 1
ATOM 2190 C C . VAL A 1 277 ? -5.819 2.663 -3.146 1.00 96.88 277 VAL A C 1
ATOM 2192 O O . VAL A 1 277 ? -5.016 1.987 -3.776 1.00 96.88 277 VAL A O 1
ATOM 2195 N N . SER A 1 278 ? -5.714 2.829 -1.833 1.00 97.19 278 SER A N 1
ATOM 2196 C CA . SER A 1 278 ? -4.731 2.109 -1.017 1.00 97.19 278 SER A CA 1
ATOM 2197 C C . SER A 1 278 ? -5.330 1.729 0.335 1.00 97.19 278 SER A C 1
ATOM 2199 O O . SER A 1 278 ? -6.279 2.364 0.792 1.00 97.19 278 SER A O 1
ATOM 2201 N N . PHE A 1 279 ? -4.796 0.678 0.952 1.00 96.88 279 PHE A N 1
ATOM 2202 C CA . PHE A 1 279 ? -5.249 0.135 2.233 1.00 96.88 279 PHE A CA 1
ATOM 2203 C C . PHE A 1 279 ? -4.138 0.216 3.275 1.00 96.88 279 PHE A C 1
ATOM 2205 O O . PHE A 1 279 ? -2.953 0.122 2.946 1.00 96.88 279 PHE A O 1
ATOM 2212 N N . ASN A 1 280 ? -4.532 0.307 4.542 1.00 95.56 280 ASN A N 1
ATOM 2213 C CA . ASN A 1 280 ? -3.612 0.105 5.656 1.00 95.56 280 ASN A CA 1
ATOM 2214 C C . ASN A 1 280 ? -3.272 -1.389 5.848 1.00 95.56 280 ASN A C 1
ATOM 2216 O O . ASN A 1 280 ? -3.790 -2.257 5.142 1.00 95.56 280 ASN A O 1
ATOM 2220 N N . GLN A 1 281 ? -2.390 -1.690 6.808 1.00 93.06 281 GLN A N 1
ATOM 2221 C CA . GLN A 1 281 ? -1.860 -3.040 7.030 1.00 93.06 281 GLN A CA 1
ATOM 2222 C C . GLN A 1 281 ? -2.952 -4.092 7.278 1.00 93.06 281 GLN A C 1
ATOM 2224 O O . GLN A 1 281 ? -2.891 -5.175 6.700 1.00 93.06 281 GLN A O 1
ATOM 2229 N N . ASP A 1 282 ? -3.952 -3.743 8.088 1.00 91.12 282 ASP A N 1
ATOM 2230 C CA . ASP A 1 282 ? -5.019 -4.654 8.526 1.00 91.12 282 ASP A CA 1
ATOM 2231 C C . ASP A 1 282 ? -6.291 -4.556 7.668 1.00 91.12 282 ASP A C 1
ATOM 2233 O O . ASP A 1 282 ? -7.319 -5.138 8.008 1.00 91.12 282 ASP A O 1
ATOM 2237 N N . SER A 1 283 ? -6.265 -3.765 6.591 1.00 93.25 283 SER A N 1
ATOM 2238 C CA . SER A 1 283 ? -7.441 -3.452 5.763 1.00 93.25 283 SER A CA 1
ATOM 2239 C C . SER A 1 283 ? -8.632 -2.862 6.523 1.00 93.25 283 SER A C 1
ATOM 2241 O O . SER A 1 283 ? -9.758 -2.908 6.028 1.00 93.25 283 SER A O 1
ATOM 2243 N N . SER A 1 284 ? -8.420 -2.300 7.713 1.00 93.75 284 SER A N 1
ATOM 2244 C CA . SER A 1 284 ? -9.454 -1.596 8.480 1.00 93.75 284 SER A CA 1
ATOM 2245 C C . SER A 1 284 ? -9.707 -0.181 7.962 1.00 93.75 284 SER A C 1
ATOM 2247 O O . SER A 1 284 ? -10.743 0.416 8.257 1.00 93.75 284 SER A O 1
ATOM 2249 N N . ARG A 1 285 ? -8.776 0.365 7.172 1.00 95.31 285 ARG A N 1
ATOM 2250 C CA . ARG A 1 285 ? -8.913 1.658 6.507 1.00 95.31 285 ARG A CA 1
ATOM 2251 C C . ARG A 1 285 ? -8.483 1.582 5.051 1.00 95.31 285 ARG A C 1
ATOM 2253 O O . ARG A 1 285 ? -7.521 0.894 4.708 1.00 95.31 285 ARG A O 1
ATOM 2260 N N . ALA A 1 286 ? -9.151 2.376 4.224 1.00 96.94 286 ALA A N 1
ATOM 2261 C CA . ALA A 1 286 ? -8.785 2.586 2.831 1.00 96.94 286 ALA A CA 1
ATOM 2262 C C . ALA A 1 286 ? -8.806 4.075 2.487 1.00 96.94 286 ALA A C 1
ATOM 2264 O O . ALA A 1 286 ? -9.634 4.817 3.009 1.00 96.94 286 ALA A O 1
ATOM 2265 N N . VAL A 1 287 ? -7.934 4.506 1.582 1.00 97.25 287 VAL A N 1
ATOM 2266 C CA . VAL A 1 287 ? -7.931 5.859 1.015 1.00 97.25 287 VAL A CA 1
ATOM 2267 C C . VAL A 1 287 ? -8.231 5.763 -0.468 1.00 97.25 287 VAL A C 1
ATOM 2269 O O . VAL A 1 287 ? -7.646 4.936 -1.159 1.00 97.25 287 VAL A O 1
ATOM 2272 N N . THR A 1 288 ? -9.114 6.620 -0.972 1.00 97.50 288 THR A N 1
ATOM 2273 C CA . THR A 1 288 ? -9.352 6.796 -2.409 1.00 97.50 288 THR A CA 1
ATOM 2274 C C . THR A 1 288 ? -9.019 8.210 -2.825 1.00 97.50 288 THR A C 1
ATOM 2276 O O . THR A 1 288 ? -9.303 9.152 -2.084 1.00 97.50 288 THR A O 1
ATOM 2279 N N . VAL A 1 289 ? -8.524 8.365 -4.047 1.00 96.88 289 VAL A N 1
ATOM 2280 C CA . VAL A 1 289 ? -8.291 9.670 -4.661 1.00 96.88 289 VAL A CA 1
ATOM 2281 C C . VAL A 1 289 ? -9.076 9.760 -5.959 1.00 96.88 289 VAL A C 1
ATOM 2283 O O . VAL A 1 289 ? -8.920 8.910 -6.836 1.00 96.88 289 VAL A O 1
ATOM 2286 N N . SER A 1 290 ? -9.920 10.779 -6.098 1.00 95.81 290 SER A N 1
ATOM 2287 C CA . SER A 1 290 ? -10.864 10.898 -7.210 1.00 95.81 290 SER A CA 1
ATOM 2288 C C . SER A 1 290 ? -10.649 12.136 -8.072 1.00 95.81 290 SER A C 1
ATOM 2290 O O . SER A 1 290 ? -10.156 13.176 -7.640 1.00 95.81 290 SER A O 1
ATOM 2292 N N . LYS A 1 291 ? -11.077 12.020 -9.332 1.00 94.69 291 LYS A N 1
ATOM 2293 C CA . LYS A 1 291 ? -11.019 13.079 -10.349 1.00 94.69 291 LYS A CA 1
ATOM 2294 C C . LYS A 1 291 ? -11.881 14.299 -9.998 1.00 94.69 291 LYS A C 1
ATOM 2296 O O . LYS A 1 291 ? -11.734 15.360 -10.599 1.00 94.69 291 LYS A O 1
ATOM 2301 N N . ASP A 1 292 ? -12.787 14.151 -9.032 1.00 93.31 292 ASP A N 1
ATOM 2302 C CA . ASP A 1 292 ? -13.614 15.236 -8.499 1.00 93.31 292 ASP A CA 1
ATOM 2303 C C . ASP A 1 292 ? -12.826 16.254 -7.658 1.00 93.31 292 ASP A C 1
ATOM 2305 O O . ASP A 1 292 ? -13.393 17.284 -7.300 1.00 93.31 292 ASP A O 1
ATOM 2309 N N . GLY A 1 293 ? -11.541 16.010 -7.378 1.00 94.31 293 GLY A N 1
ATOM 2310 C CA . GLY A 1 293 ? -10.704 16.911 -6.590 1.00 94.31 293 GLY A CA 1
ATOM 2311 C C . GLY A 1 293 ? -10.511 16.497 -5.137 1.00 94.31 293 GLY A C 1
ATOM 2312 O O . GLY A 1 293 ? -9.901 17.255 -4.392 1.00 94.31 293 GLY A O 1
ATOM 2313 N N . TYR A 1 294 ? -11.044 15.349 -4.718 1.00 95.44 294 TYR A N 1
ATOM 2314 C CA . TYR A 1 294 ? -11.054 14.947 -3.315 1.00 95.44 294 TYR A CA 1
ATOM 2315 C C . TYR A 1 294 ? -10.267 13.662 -3.082 1.00 95.44 294 TYR A C 1
ATOM 2317 O O . TYR A 1 294 ? -10.256 12.740 -3.903 1.00 95.44 294 TYR A O 1
ATOM 2325 N N . TRP A 1 295 ? -9.650 13.586 -1.910 1.00 95.69 295 TRP A N 1
ATOM 2326 C CA . TRP A 1 295 ? -9.267 12.324 -1.297 1.00 95.69 295 TRP A CA 1
ATOM 2327 C C . TRP A 1 295 ? -10.262 11.994 -0.184 1.00 95.69 295 TRP A C 1
ATOM 2329 O O . TRP A 1 295 ? -10.816 12.889 0.456 1.00 95.69 295 TRP A O 1
ATOM 2339 N N . ARG A 1 296 ? -10.527 10.705 0.021 1.00 96.31 296 ARG A N 1
ATOM 2340 C CA . ARG A 1 296 ? -11.468 10.203 1.033 1.00 96.31 296 ARG A CA 1
ATOM 2341 C C . ARG A 1 296 ? -10.861 9.020 1.754 1.00 96.31 296 ARG A C 1
ATOM 2343 O O . ARG A 1 296 ? -10.272 8.158 1.105 1.00 96.31 296 ARG A O 1
ATOM 2350 N N . VAL A 1 297 ? -11.030 8.975 3.067 1.00 96.75 297 VAL A N 1
ATOM 2351 C CA . VAL A 1 297 ? -10.608 7.871 3.928 1.00 96.75 297 VAL A CA 1
ATOM 2352 C C . VAL A 1 297 ? -11.844 7.154 4.444 1.00 96.75 297 VAL A C 1
ATOM 2354 O O . VAL A 1 297 ? -12.752 7.791 4.969 1.00 96.75 297 VAL A O 1
ATOM 2357 N N . TYR A 1 298 ? -11.866 5.833 4.328 1.00 96.69 298 TYR A N 1
ATOM 2358 C CA . TYR A 1 298 ? -12.983 4.983 4.721 1.00 96.69 298 TYR A CA 1
ATOM 2359 C C . TYR A 1 298 ? -12.608 4.070 5.876 1.00 96.69 298 TYR A C 1
ATOM 2361 O O . TYR A 1 298 ? -11.463 3.627 5.981 1.00 96.69 298 TYR A O 1
ATOM 2369 N N . ASN A 1 299 ? -13.604 3.742 6.693 1.00 95.06 299 ASN A N 1
ATOM 2370 C CA . ASN A 1 299 ? -13.580 2.587 7.568 1.00 95.06 299 ASN A CA 1
ATOM 2371 C C . ASN A 1 299 ? -14.046 1.370 6.767 1.00 95.06 299 ASN A C 1
ATOM 2373 O O . ASN A 1 299 ? -15.183 1.332 6.289 1.00 95.06 299 ASN A O 1
ATOM 2377 N N . THR A 1 300 ? -13.154 0.398 6.623 1.00 93.75 300 THR A N 1
ATOM 2378 C CA . THR A 1 300 ? -13.390 -0.863 5.917 1.00 93.75 300 THR A CA 1
ATOM 2379 C C . THR A 1 300 ? -13.451 -2.061 6.864 1.00 93.75 300 THR A C 1
ATOM 2381 O O . THR A 1 300 ? -13.670 -3.181 6.405 1.00 93.75 300 THR A O 1
ATOM 2384 N N . ASP A 1 301 ? -13.339 -1.842 8.180 1.00 92.12 301 ASP A N 1
ATOM 2385 C CA . ASP A 1 301 ? -13.666 -2.847 9.195 1.00 92.12 301 ASP A CA 1
ATOM 2386 C C . ASP A 1 301 ? -15.188 -2.931 9.383 1.00 92.12 301 ASP A C 1
ATOM 2388 O O . ASP A 1 301 ? -15.778 -2.405 10.328 1.00 92.12 301 ASP A O 1
ATOM 2392 N N . ILE A 1 302 ? -15.836 -3.530 8.386 1.00 91.88 302 ILE A N 1
ATOM 2393 C CA . ILE A 1 302 ? -17.291 -3.602 8.252 1.00 91.88 302 ILE A CA 1
ATOM 2394 C C . ILE A 1 302 ? -17.753 -5.045 8.104 1.00 91.88 302 ILE A C 1
ATOM 2396 O O . ILE A 1 302 ? -17.059 -5.909 7.552 1.00 91.88 302 ILE A O 1
ATOM 2400 N N . ARG A 1 303 ? -18.990 -5.313 8.522 1.00 89.62 303 ARG A N 1
ATOM 2401 C CA . ARG A 1 303 ? -19.630 -6.615 8.306 1.00 89.62 303 ARG A CA 1
ATOM 2402 C C . ARG A 1 303 ? -20.297 -6.663 6.935 1.00 89.62 303 ARG A C 1
ATOM 2404 O O . ARG A 1 303 ? -21.509 -6.830 6.834 1.00 89.62 303 ARG A O 1
ATOM 2411 N N . PHE A 1 304 ? -19.508 -6.592 5.864 1.00 88.81 304 PHE A N 1
ATOM 2412 C CA . PHE A 1 304 ? -20.035 -6.620 4.490 1.00 88.81 304 PHE A CA 1
ATOM 2413 C C . PHE A 1 304 ? -20.810 -7.911 4.162 1.00 88.81 304 PHE A C 1
ATOM 2415 O O . PHE A 1 304 ? -21.733 -7.892 3.356 1.00 88.81 304 PHE A O 1
ATOM 2422 N N . ALA A 1 305 ? -20.525 -9.031 4.841 1.00 84.56 305 ALA A N 1
ATOM 2423 C CA . ALA A 1 305 ? -21.328 -10.255 4.725 1.00 84.56 305 ALA A CA 1
ATOM 2424 C C . ALA A 1 305 ? -22.781 -10.085 5.221 1.00 84.56 305 ALA A C 1
ATOM 2426 O O . ALA A 1 305 ? -23.656 -10.853 4.830 1.00 84.56 305 ALA A O 1
ATOM 2427 N N . GLN A 1 306 ? -23.032 -9.093 6.080 1.00 88.44 306 GLN A N 1
ATOM 2428 C CA . GLN A 1 306 ? -24.360 -8.685 6.554 1.00 88.44 306 GLN A CA 1
ATOM 2429 C C . GLN A 1 306 ? -24.929 -7.505 5.742 1.00 88.44 306 GLN A C 1
ATOM 2431 O O . GLN A 1 306 ? -25.996 -7.004 6.082 1.00 88.44 306 GLN A O 1
ATOM 2436 N N . GLY A 1 307 ? -24.242 -7.069 4.678 1.00 83.94 307 GLY A N 1
ATOM 2437 C CA . GLY A 1 307 ? -24.644 -5.936 3.842 1.00 83.94 307 GLY A CA 1
ATOM 2438 C C . GLY A 1 307 ? -24.257 -4.562 4.395 1.00 83.94 307 GLY A C 1
ATOM 2439 O O . GLY A 1 307 ? -24.850 -3.571 3.987 1.00 83.94 307 GLY A O 1
ATOM 2440 N N . GLU A 1 308 ? -23.307 -4.479 5.334 1.00 90.25 308 GLU A N 1
ATOM 2441 C CA . GLU A 1 308 ? -22.767 -3.187 5.773 1.00 90.25 308 GLU A CA 1
ATOM 2442 C C . GLU A 1 308 ? -21.788 -2.621 4.733 1.00 90.25 308 GLU A C 1
ATOM 2444 O O . GLU A 1 308 ? -20.864 -3.321 4.314 1.00 90.25 308 GLU A O 1
ATOM 2449 N N . ASP A 1 309 ? -21.975 -1.352 4.360 1.00 89.69 309 ASP A N 1
ATOM 2450 C CA . ASP A 1 309 ? -21.100 -0.615 3.444 1.00 89.69 309 ASP A CA 1
ATOM 2451 C C . ASP A 1 309 ? -19.995 0.162 4.178 1.00 89.69 309 ASP A C 1
ATOM 2453 O O . ASP A 1 309 ? -20.127 0.539 5.349 1.00 89.69 309 ASP A O 1
ATOM 2457 N N . ALA A 1 310 ? -18.894 0.424 3.467 1.00 93.62 310 ALA A N 1
ATOM 2458 C CA . ALA A 1 310 ? -17.760 1.180 3.989 1.00 93.62 310 ALA A CA 1
ATOM 2459 C C . ALA A 1 310 ? -18.158 2.635 4.267 1.00 93.62 310 ALA A C 1
ATOM 2461 O O . ALA A 1 310 ? -18.754 3.304 3.423 1.00 93.62 310 ALA A O 1
ATOM 2462 N N . LYS A 1 311 ? -17.798 3.144 5.449 1.00 92.69 311 LYS A N 1
ATOM 2463 C CA . LYS A 1 311 ? -18.183 4.493 5.895 1.00 92.69 311 LYS A CA 1
ATOM 2464 C C . LYS A 1 311 ? -17.037 5.469 5.690 1.00 92.69 311 LYS A C 1
ATOM 2466 O O . LYS A 1 311 ? -15.919 5.185 6.108 1.00 92.69 311 LYS A O 1
ATOM 2471 N N . GLU A 1 312 ? -17.311 6.622 5.087 1.00 94.94 312 GLU A N 1
ATOM 2472 C CA . GLU A 1 312 ? -16.342 7.721 5.009 1.00 94.94 312 GLU A CA 1
ATOM 2473 C C . GLU A 1 312 ? -16.051 8.245 6.427 1.00 94.94 312 GLU A C 1
ATOM 2475 O O . GLU A 1 312 ? -16.966 8.596 7.169 1.00 94.94 312 GLU A O 1
ATOM 2480 N N . ILE A 1 313 ? -14.774 8.252 6.811 1.00 93.75 313 ILE A N 1
ATOM 2481 C CA . ILE A 1 313 ? -14.280 8.804 8.080 1.00 93.75 313 ILE A CA 1
ATOM 2482 C C . ILE A 1 313 ? -13.930 10.279 7.890 1.00 93.75 313 ILE A C 1
ATOM 2484 O O . ILE A 1 313 ? -14.236 11.106 8.744 1.00 93.75 313 ILE A O 1
ATOM 2488 N N . ALA A 1 314 ? -13.247 10.591 6.788 1.00 93.75 314 ALA A N 1
ATOM 2489 C CA . ALA A 1 314 ? -12.746 11.924 6.499 1.00 93.75 314 ALA A CA 1
ATOM 2490 C C . ALA A 1 314 ? -12.534 12.125 5.001 1.00 93.75 314 ALA A C 1
ATOM 2492 O O . ALA A 1 314 ? -12.277 11.174 4.257 1.00 93.75 314 ALA A O 1
ATOM 2493 N N . SER A 1 315 ? -12.560 13.382 4.583 1.00 94.69 315 SER A N 1
ATOM 2494 C CA . SER A 1 315 ? -12.225 13.793 3.230 1.00 94.69 315 SER A CA 1
ATOM 2495 C C . SER A 1 315 ? -11.535 15.146 3.224 1.00 94.69 315 SER A C 1
ATOM 2497 O O . SER A 1 315 ? -11.724 15.964 4.123 1.00 94.69 315 SER A O 1
ATOM 2499 N N . GLY A 1 316 ? -10.729 15.379 2.194 1.00 93.31 316 GLY A N 1
ATOM 2500 C CA . GLY A 1 316 ? -10.073 16.659 1.973 1.00 93.31 316 GLY A CA 1
ATOM 2501 C C . GLY A 1 316 ? -9.994 16.993 0.494 1.00 93.31 316 GLY A C 1
ATOM 2502 O O . GLY A 1 316 ? -9.992 16.112 -0.371 1.00 93.31 316 GLY A O 1
ATOM 2503 N N . GLU A 1 317 ? -9.969 18.291 0.203 1.00 93.88 317 GLU A N 1
ATOM 2504 C CA . GLU A 1 317 ? -9.898 18.803 -1.161 1.00 93.88 317 GLU A CA 1
ATOM 2505 C C . GLU A 1 317 ? -8.445 19.067 -1.560 1.00 93.88 317 GLU A C 1
ATOM 2507 O O . GLU A 1 317 ? -7.676 19.705 -0.843 1.00 93.88 317 GLU A O 1
ATOM 2512 N N . TRP A 1 318 ? -8.073 18.613 -2.751 1.00 93.44 318 TRP A N 1
ATOM 2513 C CA . TRP A 1 318 ? -6.860 19.041 -3.426 1.00 93.44 318 TRP A CA 1
ATOM 2514 C C . TRP A 1 318 ? -7.165 19.279 -4.903 1.00 93.44 318 TRP A C 1
ATOM 2516 O O . TRP A 1 318 ? -7.227 18.357 -5.715 1.00 93.44 318 TRP A O 1
ATOM 2526 N N . LEU A 1 319 ? -7.371 20.550 -5.252 1.00 90.50 319 LEU A N 1
ATOM 2527 C CA . LEU A 1 319 ? -7.858 20.972 -6.568 1.00 90.50 319 LEU A CA 1
ATOM 2528 C C . LEU A 1 319 ? -6.993 20.5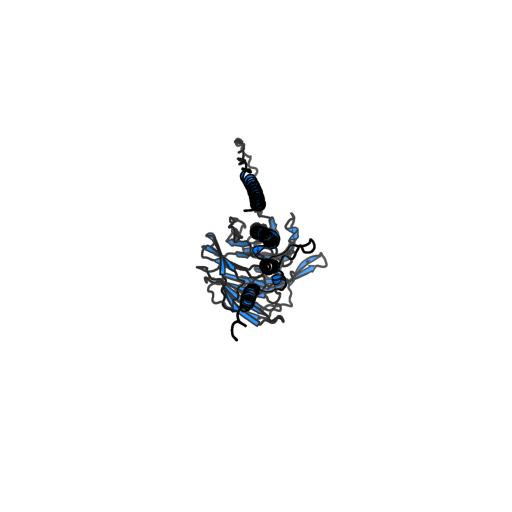00 -7.745 1.00 90.50 319 LEU A C 1
ATOM 2530 O O . LEU A 1 319 ? -7.537 20.301 -8.826 1.00 90.50 319 LEU A O 1
ATOM 2534 N N . GLU A 1 320 ? -5.693 20.265 -7.552 1.00 90.50 320 GLU A N 1
ATOM 2535 C CA . GLU A 1 320 ? -4.791 19.753 -8.601 1.00 90.50 320 GLU A CA 1
ATOM 2536 C C . GLU A 1 320 ? -5.171 18.351 -9.102 1.00 90.50 320 GLU A C 1
ATOM 2538 O O . GLU A 1 320 ? -4.810 17.964 -10.214 1.00 90.50 320 GLU A O 1
ATOM 2543 N N . LEU A 1 321 ? -5.954 17.599 -8.323 1.00 91.44 321 LEU A N 1
ATOM 2544 C CA . LEU A 1 321 ? -6.534 16.332 -8.763 1.00 91.44 321 LEU A CA 1
ATOM 2545 C C . LEU A 1 321 ? -7.544 16.525 -9.906 1.00 91.44 321 LEU A C 1
ATOM 2547 O O . LEU A 1 321 ? -7.710 15.632 -10.742 1.00 91.44 321 LEU A O 1
ATOM 2551 N N . LYS A 1 322 ? -8.191 17.697 -9.997 1.00 89.69 322 LYS A N 1
ATOM 2552 C CA . LYS A 1 322 ? -9.099 18.025 -11.103 1.00 89.69 322 LYS A CA 1
ATOM 2553 C C . LYS A 1 322 ? -8.273 18.235 -12.374 1.00 89.69 322 LYS A C 1
ATOM 2555 O O . LYS A 1 322 ? -7.648 19.269 -12.573 1.00 89.69 322 LYS A O 1
ATOM 2560 N N . GLY A 1 323 ? -8.300 17.244 -13.262 1.00 83.81 323 GLY A N 1
ATOM 2561 C CA . GLY A 1 323 ? -7.564 17.277 -14.532 1.00 83.81 323 GLY A CA 1
ATOM 2562 C C . GLY A 1 323 ? -6.238 16.515 -14.514 1.00 83.81 323 GLY A C 1
ATOM 2563 O O . GLY A 1 323 ? -5.585 16.420 -15.557 1.00 83.81 323 GLY A O 1
ATOM 2564 N N . ALA A 1 324 ? -5.874 15.904 -13.383 1.00 89.81 324 ALA A N 1
ATOM 2565 C CA . ALA A 1 324 ? -4.763 14.967 -13.327 1.00 89.81 324 ALA A CA 1
ATOM 2566 C C . ALA A 1 324 ? -5.008 13.786 -14.286 1.00 89.81 324 ALA A C 1
ATOM 2568 O O . ALA A 1 324 ? -6.091 13.200 -14.335 1.00 89.81 324 ALA A O 1
ATOM 2569 N N . LYS A 1 325 ? -3.989 13.432 -15.079 1.00 86.88 325 LYS A N 1
ATOM 2570 C CA . LYS A 1 325 ? -4.059 12.269 -15.983 1.00 86.88 325 LYS A CA 1
ATOM 2571 C C . LYS A 1 325 ? -3.792 10.959 -15.249 1.00 86.88 325 LYS A C 1
ATOM 2573 O O . LYS A 1 325 ? -4.441 9.958 -15.533 1.00 86.88 325 LYS A O 1
ATOM 2578 N N . LYS A 1 326 ? -2.820 10.972 -14.338 1.00 89.94 326 LYS A N 1
ATOM 2579 C CA . LYS A 1 326 ? -2.383 9.819 -13.551 1.00 89.94 326 LYS A CA 1
ATOM 2580 C C . LYS A 1 326 ? -2.026 10.293 -12.150 1.00 89.94 326 LYS A C 1
ATOM 2582 O O . LYS A 1 326 ? -1.400 11.343 -12.008 1.00 89.94 326 LYS A O 1
ATOM 2587 N N . VAL A 1 327 ? -2.441 9.521 -11.155 1.00 95.56 327 VAL A N 1
ATOM 2588 C CA . VAL A 1 327 ? -2.207 9.797 -9.739 1.00 95.56 327 VAL A CA 1
ATOM 2589 C C . VAL A 1 327 ? -1.670 8.528 -9.101 1.00 95.56 327 VAL A C 1
ATOM 2591 O O . VAL A 1 327 ? -2.171 7.441 -9.385 1.00 95.56 327 VAL A O 1
ATOM 2594 N N . HIS A 1 328 ? -0.652 8.675 -8.263 1.00 96.19 328 HIS A N 1
ATOM 2595 C CA . HIS A 1 328 ? -0.082 7.585 -7.481 1.00 96.19 328 HIS A CA 1
ATOM 2596 C C . HIS A 1 328 ? -0.419 7.797 -6.011 1.00 96.19 328 HIS A C 1
ATOM 2598 O O . HIS A 1 328 ? -0.257 8.906 -5.507 1.00 96.19 328 HIS A O 1
ATOM 2604 N N . LEU A 1 329 ? -0.898 6.748 -5.349 1.00 97.06 329 LEU A N 1
ATOM 2605 C CA . LEU A 1 329 ? -1.328 6.778 -3.958 1.00 97.06 329 LEU A CA 1
ATOM 2606 C C . LEU A 1 329 ? -0.707 5.603 -3.206 1.00 97.06 329 LEU A C 1
ATOM 2608 O O . LEU A 1 329 ? -0.736 4.476 -3.695 1.00 97.06 329 LEU A O 1
ATOM 2612 N N . ASP A 1 330 ? -0.223 5.855 -1.995 1.00 97.38 330 ASP A N 1
ATOM 2613 C CA . ASP A 1 330 ? 0.053 4.796 -1.027 1.00 97.38 330 ASP A CA 1
ATOM 2614 C C . ASP A 1 330 ? -0.284 5.255 0.396 1.00 97.38 330 ASP A C 1
ATOM 2616 O O . ASP A 1 330 ? -0.084 6.419 0.748 1.00 97.38 330 ASP A O 1
ATOM 2620 N N . MET A 1 331 ? -0.827 4.348 1.205 1.00 96.06 331 MET A N 1
ATOM 2621 C CA . MET A 1 331 ? -1.241 4.594 2.584 1.00 96.06 331 MET A CA 1
ATOM 2622 C C . MET A 1 331 ? -0.224 3.990 3.546 1.00 96.06 331 MET A C 1
ATOM 2624 O O . MET A 1 331 ? 0.361 2.940 3.278 1.00 96.06 331 MET A O 1
ATOM 2628 N N . SER A 1 332 ? -0.011 4.641 4.688 1.00 95.69 332 SER A N 1
ATOM 2629 C CA . SER A 1 332 ? 0.868 4.102 5.714 1.00 95.69 332 SER A CA 1
ATOM 2630 C C . SER A 1 332 ? 0.299 2.806 6.308 1.00 95.69 332 SER A C 1
ATOM 2632 O O . SER A 1 332 ? -0.923 2.631 6.374 1.00 95.69 332 SER A O 1
ATOM 2634 N N . PRO A 1 333 ? 1.160 1.889 6.788 1.00 93.94 333 PRO A N 1
ATOM 2635 C CA . PRO A 1 333 ? 0.713 0.656 7.430 1.00 93.94 333 PRO A CA 1
ATOM 2636 C C . PRO A 1 333 ? -0.260 0.898 8.595 1.00 93.94 333 PRO A C 1
ATOM 2638 O O . PRO A 1 333 ? -1.226 0.152 8.739 1.00 93.94 333 PRO A O 1
ATOM 2641 N N . SER A 1 334 ? -0.059 1.956 9.392 1.00 91.56 334 SER A N 1
ATOM 2642 C CA . SER A 1 334 ? -0.949 2.291 10.516 1.00 91.56 334 SER A CA 1
ATOM 2643 C C . SER A 1 334 ? -2.284 2.910 10.075 1.00 91.56 334 SER A C 1
ATOM 2645 O O . SER A 1 334 ? -3.217 3.044 10.875 1.00 91.56 334 SER A O 1
ATOM 2647 N N . GLY A 1 335 ? -2.374 3.351 8.818 1.00 91.44 335 GLY A N 1
ATOM 2648 C CA . GLY A 1 335 ? -3.501 4.104 8.289 1.00 91.44 335 GLY A CA 1
ATOM 2649 C C . GLY A 1 335 ? -3.658 5.511 8.880 1.00 91.44 335 GLY A C 1
ATOM 2650 O O . GLY A 1 335 ? -4.786 6.001 8.994 1.00 91.44 335 GLY A O 1
ATOM 2651 N N . GLY A 1 336 ? -2.562 6.115 9.352 1.00 90.00 336 GLY A N 1
ATOM 2652 C CA . GLY A 1 336 ? -2.506 7.488 9.875 1.00 90.00 336 GLY A CA 1
ATOM 2653 C C . GLY A 1 336 ? -2.166 8.543 8.823 1.00 90.00 336 GLY A C 1
ATOM 2654 O O . GLY A 1 336 ? -2.745 9.628 8.842 1.00 90.00 336 GLY A O 1
ATOM 2655 N N . SER A 1 337 ? -1.293 8.201 7.878 1.00 95.12 337 SER A N 1
ATOM 2656 C CA . SER A 1 337 ? -0.862 9.073 6.787 1.00 95.12 337 SER A CA 1
ATOM 2657 C C . SER A 1 337 ? -1.000 8.382 5.434 1.00 95.12 337 SER A C 1
ATOM 2659 O O . SER A 1 337 ? -1.134 7.160 5.333 1.00 95.12 337 SER A O 1
ATOM 2661 N N . PHE A 1 338 ? -0.992 9.173 4.370 1.00 96.56 338 PHE A N 1
ATOM 2662 C CA . PHE A 1 338 ? -0.970 8.683 2.998 1.00 96.56 338 PHE A CA 1
ATOM 2663 C C . PHE A 1 338 ? -0.273 9.699 2.094 1.00 96.56 338 PHE A C 1
ATOM 2665 O O . PHE A 1 338 ? -0.289 10.904 2.345 1.00 96.56 338 PHE A O 1
ATOM 2672 N N . ALA A 1 339 ? 0.350 9.201 1.033 1.00 97.00 339 ALA A N 1
ATOM 2673 C CA . ALA A 1 339 ? 1.103 9.992 0.077 1.00 97.00 339 ALA A CA 1
ATOM 2674 C C . ALA A 1 339 ? 0.413 9.952 -1.287 1.00 97.00 339 ALA A C 1
ATOM 2676 O O . ALA A 1 339 ? 0.137 8.878 -1.818 1.00 97.00 339 ALA A O 1
ATOM 2677 N N . ILE A 1 340 ? 0.157 11.127 -1.856 1.00 97.19 340 ILE A N 1
ATOM 2678 C CA . ILE A 1 340 ? -0.451 11.326 -3.168 1.00 97.19 340 ILE A CA 1
ATOM 2679 C C . ILE A 1 340 ? 0.563 12.046 -4.056 1.00 97.19 340 ILE A C 1
ATOM 2681 O O . ILE A 1 340 ? 1.038 13.124 -3.706 1.00 97.19 340 ILE A O 1
ATOM 2685 N N . ALA A 1 341 ? 0.873 11.495 -5.227 1.00 96.50 341 ALA A N 1
ATOM 2686 C CA . ALA A 1 341 ? 1.679 12.183 -6.232 1.00 96.50 341 ALA A CA 1
ATOM 2687 C C . ALA A 1 341 ? 0.921 12.424 -7.531 1.00 96.50 341 ALA A C 1
ATOM 2689 O O . ALA A 1 341 ? 0.224 11.545 -8.047 1.00 96.50 341 ALA A O 1
ATOM 2690 N N . ILE A 1 342 ? 1.134 13.619 -8.080 1.00 95.50 342 ILE A N 1
ATOM 2691 C CA . ILE A 1 342 ? 0.575 14.084 -9.346 1.00 95.50 342 ILE A CA 1
ATOM 2692 C C . ILE A 1 342 ? 1.691 14.774 -10.117 1.00 95.50 342 ILE A C 1
ATOM 2694 O O . ILE A 1 342 ? 2.283 15.738 -9.633 1.00 95.50 342 ILE A O 1
ATOM 2698 N N . GLY A 1 343 ? 1.973 14.320 -11.339 1.00 93.88 343 GLY A N 1
ATOM 2699 C CA . GLY A 1 343 ? 3.042 14.919 -12.136 1.00 93.88 343 GLY A CA 1
ATOM 2700 C C . GLY A 1 343 ? 4.356 14.912 -11.353 1.00 93.88 343 GLY A C 1
ATOM 2701 O O . GLY A 1 343 ? 4.855 13.845 -11.027 1.00 93.88 343 GLY A O 1
ATOM 2702 N N . LYS A 1 344 ? 4.904 16.086 -11.033 1.00 93.94 344 LYS A N 1
ATOM 2703 C CA . LYS A 1 344 ? 6.156 16.239 -10.267 1.00 93.94 344 LYS A CA 1
ATOM 2704 C C . LYS A 1 344 ? 5.940 16.589 -8.792 1.00 93.94 344 LYS A C 1
ATOM 2706 O O . LYS A 1 344 ? 6.913 16.792 -8.071 1.00 93.94 344 LYS A O 1
ATOM 2711 N N . THR A 1 345 ? 4.690 16.688 -8.362 1.00 94.62 345 THR A N 1
ATOM 2712 C CA . THR A 1 345 ? 4.298 17.133 -7.027 1.00 94.62 345 THR A CA 1
ATOM 2713 C C . THR A 1 345 ? 4.000 15.927 -6.145 1.00 94.62 345 THR A C 1
ATOM 2715 O O . THR A 1 345 ? 3.343 14.981 -6.585 1.00 94.62 345 THR A O 1
ATOM 2718 N N . LEU A 1 346 ? 4.460 15.970 -4.895 1.00 95.44 346 LEU A N 1
ATOM 2719 C CA . LEU A 1 346 ? 4.151 14.987 -3.859 1.00 95.44 346 LEU A CA 1
ATOM 2720 C C . LEU A 1 346 ? 3.450 15.690 -2.699 1.00 95.44 346 LEU A C 1
ATOM 2722 O O . LEU A 1 346 ? 3.995 16.624 -2.122 1.00 95.44 346 LEU A O 1
ATOM 2726 N N . LYS A 1 347 ? 2.284 15.199 -2.303 1.00 95.25 347 LYS A N 1
ATOM 2727 C CA . LYS A 1 347 ? 1.579 15.632 -1.100 1.00 95.25 347 LYS A CA 1
ATOM 2728 C C . LYS A 1 347 ? 1.496 14.459 -0.131 1.00 95.25 347 LYS A C 1
ATOM 2730 O O . LYS A 1 347 ? 1.077 13.376 -0.526 1.00 95.25 347 LYS A O 1
ATOM 2735 N N . ILE A 1 348 ? 1.917 14.652 1.115 1.00 95.31 348 ILE A N 1
ATOM 2736 C CA . ILE A 1 348 ? 1.763 13.652 2.178 1.00 95.31 348 ILE A CA 1
ATOM 2737 C C . ILE A 1 348 ? 0.805 14.253 3.200 1.00 95.31 348 ILE A C 1
ATOM 2739 O O . ILE A 1 348 ? 1.129 15.274 3.796 1.00 95.31 348 ILE A O 1
ATOM 2743 N N . SER A 1 349 ? -0.361 13.642 3.379 1.00 93.50 349 SER A N 1
ATOM 2744 C CA . SER A 1 349 ? -1.426 14.163 4.240 1.00 93.50 349 SER A CA 1
ATOM 2745 C C . SER A 1 349 ? -1.781 13.164 5.337 1.00 93.50 349 SER A C 1
ATOM 2747 O O . SER A 1 349 ? -1.458 11.974 5.262 1.00 93.50 349 SER A O 1
ATOM 2749 N N . THR A 1 350 ? -2.463 13.664 6.363 1.00 93.25 350 THR A N 1
ATOM 2750 C CA . THR A 1 350 ? -3.106 12.847 7.398 1.00 93.25 350 THR A CA 1
ATOM 2751 C C . THR A 1 350 ? -4.610 13.077 7.369 1.00 93.25 350 THR A C 1
ATOM 2753 O O . THR A 1 350 ? -5.113 13.904 6.613 1.00 93.25 350 THR A O 1
ATOM 2756 N N . ILE A 1 351 ? -5.334 12.329 8.196 1.00 88.25 351 ILE A N 1
ATOM 2757 C CA . ILE A 1 351 ? -6.763 12.567 8.425 1.00 88.25 351 ILE A CA 1
ATOM 2758 C C . ILE A 1 351 ? -6.987 13.871 9.207 1.00 88.25 351 ILE A C 1
ATOM 2760 O O . ILE A 1 351 ? -7.978 14.555 8.973 1.00 88.25 351 ILE A O 1
ATOM 2764 N N . ASP A 1 352 ? -6.077 14.193 10.127 1.00 84.88 352 ASP A N 1
ATOM 2765 C CA . ASP A 1 352 ? -6.265 15.250 11.125 1.00 84.88 352 ASP A CA 1
ATOM 2766 C C . ASP A 1 352 ? -5.760 16.621 10.642 1.00 84.88 352 ASP A C 1
ATOM 2768 O O . ASP A 1 352 ? -6.313 17.656 11.008 1.00 84.88 352 ASP A O 1
ATOM 2772 N N . GLU A 1 353 ? -4.719 16.634 9.807 1.00 85.06 353 GLU A N 1
ATOM 2773 C CA . GLU A 1 353 ? -4.078 17.844 9.292 1.00 85.06 353 GLU A CA 1
ATOM 2774 C C . GLU A 1 353 ? -3.665 17.692 7.823 1.00 85.06 353 GLU A C 1
ATOM 2776 O O . GLU A 1 353 ? -3.186 16.632 7.387 1.00 85.06 353 GLU A O 1
ATOM 2781 N N . ASP A 1 354 ? -3.839 18.781 7.070 1.00 82.50 354 ASP A N 1
ATOM 2782 C CA . ASP A 1 354 ? -3.447 18.877 5.670 1.00 82.50 354 ASP A CA 1
ATOM 2783 C C . ASP A 1 354 ? -2.122 19.634 5.533 1.00 82.50 354 ASP A C 1
ATOM 2785 O O . ASP A 1 354 ? -2.017 20.803 5.900 1.00 82.50 354 ASP A O 1
ATOM 2789 N N . PHE A 1 355 ? -1.106 18.959 4.999 1.00 89.50 355 PHE A N 1
ATOM 2790 C CA . PHE A 1 355 ? 0.232 19.518 4.823 1.00 89.50 355 PHE A CA 1
ATOM 2791 C C . PHE A 1 355 ? 0.400 20.119 3.424 1.00 89.50 355 PHE A C 1
ATOM 2793 O O . PHE A 1 355 ? -0.230 19.684 2.454 1.00 89.50 355 PHE A O 1
ATOM 2800 N N . GLU A 1 356 ? 1.292 21.103 3.301 1.00 90.00 356 GLU A N 1
ATOM 2801 C CA . GLU A 1 356 ? 1.610 21.709 2.008 1.00 90.00 356 GLU A CA 1
ATOM 2802 C C . GLU A 1 356 ? 2.245 20.690 1.039 1.00 90.00 356 GLU A C 1
ATOM 2804 O O . GLU A 1 356 ? 3.057 19.851 1.447 1.00 90.00 356 GLU A O 1
ATOM 2809 N N . PRO A 1 357 ? 1.894 20.741 -0.260 1.00 92.31 357 PRO A N 1
ATOM 2810 C CA . PRO A 1 357 ? 2.484 19.862 -1.256 1.00 92.31 357 PRO A CA 1
ATOM 2811 C C . PRO A 1 357 ? 3.945 20.238 -1.540 1.00 92.31 357 PRO A C 1
ATOM 2813 O O . PRO A 1 357 ? 4.294 21.403 -1.728 1.00 92.31 357 PRO A O 1
ATOM 2816 N N . MET A 1 358 ? 4.799 19.228 -1.666 1.00 93.56 358 MET A N 1
ATOM 2817 C CA . MET A 1 358 ? 6.174 19.374 -2.129 1.00 93.56 358 MET A CA 1
ATOM 2818 C C . MET A 1 358 ? 6.195 19.459 -3.658 1.00 93.56 358 MET A C 1
ATOM 2820 O O . MET A 1 358 ? 5.860 18.497 -4.356 1.00 93.56 358 MET A O 1
ATOM 2824 N N . LEU A 1 359 ? 6.601 20.616 -4.179 1.00 92.50 359 LEU A N 1
ATOM 2825 C CA . LEU A 1 359 ? 6.669 20.898 -5.614 1.00 92.50 359 LEU A CA 1
ATOM 2826 C C . LEU A 1 359 ? 8.004 20.438 -6.220 1.00 92.50 359 LEU A C 1
ATOM 2828 O O . LEU A 1 359 ? 9.038 20.451 -5.549 1.00 92.50 359 LEU A O 1
ATOM 2832 N N . ASP A 1 360 ? 7.976 20.051 -7.500 1.00 89.81 360 ASP A N 1
ATOM 2833 C CA . ASP A 1 360 ? 9.147 19.646 -8.300 1.00 89.81 360 ASP A CA 1
ATOM 2834 C C . ASP A 1 360 ? 10.045 18.588 -7.627 1.00 89.81 360 ASP A C 1
ATOM 2836 O O . ASP A 1 360 ? 11.279 18.577 -7.734 1.00 89.81 360 ASP A O 1
ATOM 2840 N N . VAL A 1 361 ? 9.389 17.635 -6.962 1.00 91.75 361 VAL A N 1
ATOM 2841 C CA . VAL A 1 361 ? 10.007 16.498 -6.273 1.00 91.75 361 VAL A CA 1
ATOM 2842 C C . VAL A 1 361 ? 10.709 15.557 -7.236 1.00 91.75 361 VAL A C 1
ATOM 2844 O O . VAL A 1 361 ? 11.552 14.796 -6.787 1.00 91.75 361 VAL A O 1
ATOM 2847 N N . GLN A 1 362 ? 10.464 15.611 -8.543 1.00 91.38 362 GLN A N 1
ATOM 2848 C CA . GLN A 1 362 ? 11.231 14.876 -9.552 1.00 91.38 362 GLN A CA 1
ATOM 2849 C C . GLN A 1 362 ? 11.414 15.721 -10.824 1.00 91.38 362 GLN A C 1
ATOM 2851 O O . GLN A 1 362 ? 10.611 16.602 -11.126 1.00 91.38 362 GLN A O 1
ATOM 2856 N N . GLU A 1 363 ? 12.482 15.452 -11.585 1.00 89.56 363 GLU A N 1
ATOM 2857 C CA . GLU A 1 363 ? 12.739 16.123 -12.877 1.00 89.56 363 GLU A CA 1
ATOM 2858 C C . GLU A 1 363 ? 11.727 15.709 -13.958 1.00 89.56 363 GLU A C 1
ATOM 2860 O O . GLU A 1 363 ? 11.366 16.505 -14.828 1.00 89.56 363 GLU A O 1
ATOM 2865 N N . GLU A 1 364 ? 11.230 14.480 -13.859 1.00 91.94 364 GLU A N 1
ATOM 2866 C CA . GLU A 1 364 ? 10.190 13.879 -14.692 1.00 91.94 364 GLU A CA 1
ATOM 2867 C C . GLU A 1 364 ? 8.957 13.556 -13.834 1.00 91.94 364 GLU A C 1
ATOM 2869 O O . GLU A 1 364 ? 9.061 13.558 -12.605 1.00 91.94 364 GLU A O 1
ATOM 2874 N N . PRO A 1 365 ? 7.778 13.310 -14.438 1.00 94.38 365 PRO A N 1
ATOM 2875 C CA . PRO A 1 365 ? 6.606 12.884 -13.686 1.00 94.38 365 PRO A CA 1
ATOM 2876 C C . PRO A 1 365 ? 6.894 11.646 -12.830 1.00 94.38 365 PRO A C 1
ATOM 2878 O O . PRO A 1 365 ? 7.524 10.694 -13.285 1.00 94.38 365 PRO A O 1
ATOM 2881 N N . ILE A 1 366 ? 6.403 11.662 -11.598 1.00 95.81 366 ILE A N 1
ATOM 2882 C CA . ILE A 1 366 ? 6.511 10.570 -10.644 1.00 95.81 366 ILE A CA 1
ATOM 2883 C C . ILE A 1 366 ? 5.787 9.346 -11.217 1.00 95.81 366 ILE A C 1
ATOM 2885 O O . ILE A 1 366 ? 4.609 9.416 -11.567 1.00 95.81 366 ILE A O 1
ATOM 2889 N N . THR A 1 367 ? 6.507 8.234 -11.322 1.00 95.25 367 THR A N 1
ATOM 2890 C CA . THR A 1 367 ? 6.035 6.948 -11.855 1.00 95.25 367 THR A CA 1
ATOM 2891 C C . THR A 1 367 ? 5.518 6.019 -10.761 1.00 95.25 367 THR A C 1
ATOM 2893 O O . THR A 1 367 ? 4.625 5.211 -11.025 1.00 95.25 367 THR A O 1
ATOM 2896 N N . ARG A 1 368 ? 6.045 6.145 -9.536 1.00 95.94 368 ARG A N 1
ATOM 2897 C CA . ARG A 1 368 ? 5.599 5.397 -8.353 1.00 95.94 368 ARG A CA 1
ATOM 2898 C C . ARG A 1 368 ? 5.876 6.176 -7.071 1.00 95.94 368 ARG A C 1
ATOM 2900 O O . ARG A 1 368 ? 6.932 6.803 -6.935 1.00 95.94 368 ARG A O 1
ATOM 2907 N N . VAL A 1 369 ? 4.944 6.069 -6.127 1.00 97.06 369 VAL A N 1
ATOM 2908 C CA . VAL A 1 369 ? 5.102 6.470 -4.725 1.00 97.06 369 VAL A CA 1
ATOM 2909 C C . VAL A 1 369 ? 4.900 5.246 -3.860 1.00 97.06 369 VAL A C 1
ATOM 2911 O O . VAL A 1 369 ? 4.003 4.451 -4.139 1.00 97.06 369 VAL A O 1
ATOM 2914 N N . GLN A 1 370 ? 5.711 5.112 -2.818 1.00 96.44 370 GLN A N 1
ATOM 2915 C CA . GLN A 1 370 ? 5.528 4.050 -1.850 1.00 96.44 370 GLN A CA 1
ATOM 2916 C C . GLN A 1 370 ? 5.979 4.461 -0.454 1.00 96.44 370 GLN A C 1
ATOM 2918 O O . GLN A 1 370 ? 7.048 5.042 -0.281 1.00 96.44 370 GLN A O 1
ATOM 2923 N N . ILE A 1 371 ? 5.176 4.119 0.541 1.00 96.56 371 ILE A N 1
ATOM 2924 C CA . ILE A 1 371 ? 5.478 4.266 1.954 1.00 96.56 371 ILE A CA 1
ATOM 2925 C C . ILE A 1 371 ? 6.088 2.959 2.454 1.00 96.56 371 ILE A C 1
ATOM 2927 O O . ILE A 1 371 ? 5.579 1.864 2.194 1.00 96.56 371 ILE A O 1
ATOM 2931 N N . SER A 1 372 ? 7.183 3.077 3.196 1.00 95.06 372 SER A N 1
ATOM 2932 C CA . SER A 1 372 ? 7.895 1.939 3.759 1.00 95.06 372 SER A CA 1
ATOM 2933 C C . SER A 1 372 ? 6.992 1.077 4.663 1.00 95.06 372 SER A C 1
ATOM 2935 O O . SER A 1 372 ? 6.041 1.577 5.271 1.00 95.06 372 SER A O 1
ATOM 2937 N N . PRO A 1 373 ? 7.290 -0.225 4.832 1.00 92.31 373 PRO A N 1
ATOM 2938 C CA . PRO A 1 373 ? 6.499 -1.121 5.682 1.00 92.31 373 PRO A CA 1
ATOM 2939 C C . PRO A 1 373 ? 6.459 -0.724 7.163 1.00 92.31 373 PRO A C 1
ATOM 2941 O O . PRO A 1 373 ? 5.565 -1.154 7.880 1.00 92.31 373 PRO A O 1
ATOM 2944 N N . ASN A 1 374 ? 7.407 0.098 7.622 1.00 91.19 374 ASN A N 1
ATOM 2945 C CA . ASN A 1 374 ? 7.412 0.682 8.965 1.00 91.19 374 ASN A CA 1
ATOM 2946 C C . ASN A 1 374 ? 6.725 2.060 9.038 1.00 91.19 374 ASN A C 1
ATOM 2948 O O . ASN A 1 374 ? 6.711 2.663 10.102 1.00 91.19 374 ASN A O 1
ATOM 2952 N N . GLY A 1 375 ? 6.219 2.595 7.922 1.00 92.50 375 GLY A N 1
ATOM 2953 C CA . GLY A 1 375 ? 5.531 3.887 7.856 1.00 92.50 375 GLY A CA 1
ATOM 2954 C C . GLY A 1 375 ? 6.431 5.125 7.893 1.00 92.50 375 GLY A C 1
ATOM 2955 O O . GLY A 1 375 ? 5.939 6.215 7.633 1.00 92.50 375 GLY A O 1
ATOM 2956 N N . GLN A 1 376 ? 7.731 4.985 8.165 1.00 92.25 376 GLN A N 1
ATOM 2957 C CA . GLN A 1 376 ? 8.629 6.112 8.462 1.00 92.25 376 GLN A CA 1
ATOM 2958 C C . GLN A 1 376 ? 9.190 6.838 7.235 1.00 92.25 376 GLN A C 1
ATOM 2960 O O . GLN A 1 376 ? 9.716 7.945 7.367 1.00 92.25 376 GLN A O 1
ATOM 2965 N N . MET A 1 377 ? 9.132 6.228 6.051 1.00 94.88 377 MET A N 1
ATOM 2966 C CA . MET A 1 377 ? 9.773 6.747 4.845 1.00 94.88 377 MET A CA 1
ATOM 2967 C C . MET A 1 377 ? 8.825 6.715 3.653 1.00 94.88 377 MET A C 1
ATOM 2969 O O . MET A 1 377 ? 8.032 5.789 3.509 1.00 94.88 377 MET A O 1
ATOM 2973 N N . VAL A 1 378 ? 8.964 7.694 2.762 1.00 96.69 378 VAL A N 1
ATOM 2974 C CA . VAL A 1 378 ? 8.253 7.753 1.481 1.00 96.69 378 VAL A CA 1
ATOM 2975 C C . VAL A 1 378 ? 9.268 7.773 0.346 1.00 96.69 378 VAL A C 1
ATOM 2977 O O . VAL A 1 378 ? 10.131 8.647 0.285 1.00 96.69 378 VAL A O 1
ATOM 2980 N N . ALA A 1 379 ? 9.169 6.806 -0.559 1.00 96.81 379 ALA A N 1
ATOM 2981 C CA . ALA A 1 379 ? 9.961 6.723 -1.773 1.00 96.81 379 ALA A CA 1
ATOM 2982 C C . ALA A 1 379 ? 9.186 7.271 -2.966 1.00 96.81 379 ALA A C 1
ATOM 2984 O O . ALA A 1 379 ? 8.011 6.962 -3.159 1.00 96.81 379 ALA A O 1
ATOM 2985 N N . THR A 1 380 ? 9.876 8.046 -3.799 1.00 97.00 380 THR A N 1
ATOM 2986 C CA . THR A 1 380 ? 9.373 8.500 -5.096 1.00 97.00 380 THR A CA 1
ATOM 2987 C C . THR A 1 380 ? 10.341 8.118 -6.202 1.00 97.00 380 THR A C 1
ATOM 2989 O O . THR A 1 380 ? 11.560 8.267 -6.067 1.00 97.00 380 THR A O 1
ATOM 2992 N N . SER A 1 381 ? 9.789 7.660 -7.318 1.00 95.00 381 SER A N 1
ATOM 2993 C CA . SER A 1 381 ? 10.518 7.388 -8.559 1.00 95.00 381 SER A CA 1
ATOM 2994 C C . SER A 1 381 ? 9.876 8.152 -9.712 1.00 95.00 381 SER A C 1
ATOM 2996 O O . SER A 1 381 ? 8.716 8.538 -9.612 1.00 95.00 381 SER A O 1
ATOM 2998 N N . GLY A 1 382 ? 10.626 8.432 -10.777 1.00 87.94 382 GLY A N 1
ATOM 2999 C CA . GLY A 1 382 ? 10.097 9.131 -11.954 1.00 87.94 382 GLY A CA 1
ATOM 3000 C C . GLY A 1 382 ? 11.186 9.557 -12.925 1.00 87.94 382 GLY A C 1
ATOM 3001 O O . GLY A 1 382 ? 11.068 9.353 -14.122 1.00 87.94 382 GLY A O 1
ATOM 3002 N N . SER A 1 383 ? 12.294 10.073 -12.395 1.00 90.69 383 SER A N 1
ATOM 3003 C CA . SER A 1 383 ? 13.513 10.330 -13.165 1.00 90.69 383 SER A CA 1
ATOM 3004 C C . SER A 1 383 ? 14.494 9.158 -13.024 1.00 90.69 383 SER A C 1
ATOM 3006 O O . SER A 1 383 ? 14.139 8.082 -12.543 1.00 90.69 383 SER A O 1
ATOM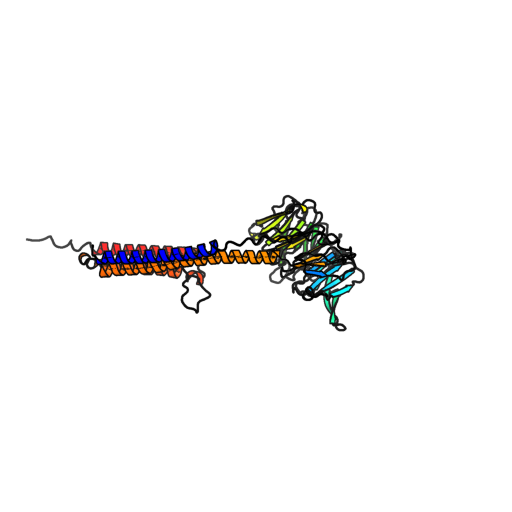 3008 N N . LYS A 1 384 ? 15.764 9.358 -13.388 1.00 92.00 384 LYS A N 1
ATOM 3009 C CA . LYS A 1 384 ? 16.856 8.410 -13.087 1.00 92.00 384 LYS A CA 1
ATOM 3010 C C . LYS A 1 384 ? 17.212 8.300 -11.599 1.00 92.00 384 LYS A C 1
ATOM 3012 O O . LYS A 1 384 ? 18.016 7.452 -11.214 1.00 92.00 384 LYS A O 1
ATOM 3017 N N . PHE A 1 385 ? 16.659 9.182 -10.771 1.00 92.00 385 PHE A N 1
ATOM 3018 C CA . PHE A 1 385 ? 16.906 9.231 -9.339 1.00 92.00 385 PHE A CA 1
ATOM 3019 C C . PHE A 1 385 ? 15.682 8.769 -8.556 1.00 92.00 385 PHE A C 1
ATOM 3021 O O . PHE A 1 385 ? 14.545 9.108 -8.887 1.00 92.00 385 PHE A O 1
ATOM 3028 N N . ILE A 1 386 ? 15.934 8.066 -7.456 1.00 94.88 386 ILE A N 1
ATOM 3029 C CA . ILE A 1 386 ? 14.906 7.735 -6.468 1.00 94.88 386 ILE A CA 1
ATOM 3030 C C . ILE A 1 386 ? 15.119 8.673 -5.292 1.00 94.88 386 ILE A C 1
ATOM 3032 O O . ILE A 1 386 ? 16.233 8.775 -4.777 1.00 94.88 386 ILE A O 1
ATOM 3036 N N . ARG A 1 387 ? 14.073 9.386 -4.884 1.00 94.62 387 ARG A N 1
ATOM 3037 C CA . ARG A 1 387 ? 14.144 10.323 -3.758 1.00 94.62 387 ARG A CA 1
ATOM 3038 C C . ARG A 1 387 ? 13.368 9.753 -2.585 1.00 94.62 387 ARG A C 1
ATOM 3040 O O . ARG A 1 387 ? 12.223 9.331 -2.753 1.00 94.62 387 ARG A O 1
ATOM 3047 N N . LEU A 1 388 ? 14.021 9.734 -1.429 1.00 94.94 388 LEU A N 1
ATOM 3048 C CA . LEU A 1 388 ? 13.483 9.245 -0.169 1.00 94.94 388 LEU A CA 1
ATOM 3049 C C . LEU A 1 388 ? 13.216 10.425 0.764 1.00 94.94 388 LEU A C 1
ATOM 3051 O O . LEU A 1 388 ? 14.055 11.317 0.906 1.00 94.94 388 LEU A O 1
ATOM 3055 N N . PHE A 1 389 ? 12.063 10.397 1.420 1.00 95.12 389 PHE A N 1
ATOM 3056 C CA . PHE A 1 389 ? 11.608 11.413 2.362 1.00 95.12 389 PHE A CA 1
ATOM 3057 C C . PHE A 1 389 ? 11.257 10.779 3.705 1.00 95.12 389 PHE A C 1
ATOM 3059 O O . PHE A 1 389 ? 10.771 9.649 3.743 1.00 95.12 389 PHE A O 1
ATOM 3066 N N . HIS A 1 390 ? 11.454 11.510 4.797 1.00 94.38 390 HIS A N 1
ATOM 3067 C CA . HIS A 1 390 ? 10.869 11.164 6.087 1.00 94.38 390 HIS A CA 1
ATOM 3068 C C . HIS A 1 390 ? 9.357 11.392 6.051 1.00 94.38 390 HIS A C 1
ATOM 3070 O O . HIS A 1 390 ? 8.889 12.455 5.640 1.00 94.38 390 HIS A O 1
ATOM 3076 N N . ASN A 1 391 ? 8.589 10.414 6.526 1.00 94.62 391 ASN A N 1
ATOM 3077 C CA . ASN A 1 391 ? 7.145 10.531 6.676 1.00 94.62 391 ASN A CA 1
ATOM 3078 C C . ASN A 1 391 ? 6.799 11.259 7.985 1.00 94.62 391 ASN A C 1
ATOM 3080 O O . ASN A 1 391 ? 6.299 10.670 8.940 1.00 94.62 391 ASN A O 1
ATOM 3084 N N . VAL A 1 392 ? 7.112 12.555 8.040 1.00 92.56 392 VAL A N 1
ATOM 3085 C CA . VAL A 1 392 ? 6.787 13.419 9.187 1.00 92.56 392 VAL A CA 1
ATOM 3086 C C . VAL A 1 392 ? 5.287 13.399 9.531 1.00 92.56 392 VAL A C 1
ATOM 3088 O O . VAL A 1 392 ? 4.971 13.340 10.723 1.00 92.56 392 VAL A O 1
ATOM 3091 N N . PRO A 1 393 ? 4.361 13.375 8.548 1.00 93.38 393 PRO A N 1
ATOM 3092 C CA . PRO A 1 393 ? 2.928 13.266 8.823 1.00 93.38 393 PRO A CA 1
ATOM 3093 C C . PRO A 1 393 ? 2.522 12.014 9.618 1.00 93.38 393 PRO A C 1
ATOM 3095 O O . PRO A 1 393 ? 1.625 12.093 10.454 1.00 93.38 393 PRO A O 1
ATOM 3098 N N . GLU A 1 394 ? 3.196 10.873 9.438 1.00 93.06 394 GLU A N 1
ATOM 3099 C CA . GLU A 1 394 ? 2.934 9.671 10.247 1.00 93.06 394 GLU A CA 1
ATOM 3100 C C . GLU A 1 394 ? 3.272 9.893 11.721 1.00 93.06 394 GLU A C 1
ATOM 3102 O O . GLU A 1 394 ? 2.441 9.642 12.593 1.00 93.06 394 GLU A O 1
ATOM 3107 N N . SER A 1 395 ? 4.464 10.428 11.999 1.00 90.25 395 SER A N 1
ATOM 3108 C CA . SER A 1 395 ? 4.887 10.745 13.366 1.00 90.25 395 SER A CA 1
ATOM 3109 C C . SER A 1 395 ? 3.931 11.740 14.027 1.00 90.25 395 SER A C 1
ATOM 3111 O O . SER A 1 395 ? 3.627 11.622 15.213 1.00 90.25 395 SER A O 1
ATOM 3113 N N . TYR A 1 396 ? 3.423 12.710 13.260 1.00 90.50 396 TYR A N 1
ATOM 3114 C CA . TYR A 1 396 ? 2.415 13.649 13.742 1.00 90.50 396 TYR A CA 1
ATOM 3115 C C . TYR A 1 396 ? 1.100 12.947 14.103 1.00 90.50 396 TYR A C 1
ATOM 3117 O O . TYR A 1 396 ? 0.591 13.141 15.208 1.00 90.50 396 TYR A O 1
ATOM 3125 N N . ALA A 1 397 ? 0.582 12.089 13.219 1.00 89.19 397 ALA A N 1
ATOM 3126 C CA . ALA A 1 397 ? -0.641 11.327 13.466 1.00 89.19 397 ALA A CA 1
ATOM 3127 C C . ALA A 1 397 ? -0.512 10.411 14.698 1.00 89.19 397 ALA A C 1
ATOM 3129 O O . ALA A 1 397 ? -1.450 10.296 15.490 1.00 89.19 397 ALA A O 1
ATOM 3130 N N . GLU A 1 398 ? 0.650 9.786 14.908 1.00 88.38 398 GLU A N 1
ATOM 3131 C CA . GLU A 1 398 ? 0.925 8.992 16.111 1.00 88.38 398 GLU A CA 1
ATOM 3132 C C . GLU A 1 398 ? 0.907 9.846 17.385 1.00 88.38 398 GLU A C 1
ATOM 3134 O O . GLU A 1 398 ? 0.228 9.494 18.353 1.00 88.38 398 GLU A O 1
ATOM 3139 N N . ILE A 1 399 ? 1.590 10.996 17.385 1.00 87.44 399 ILE A N 1
ATOM 3140 C CA . ILE A 1 399 ? 1.602 11.925 18.526 1.00 87.44 399 ILE A CA 1
ATOM 3141 C C . ILE A 1 399 ? 0.190 12.443 18.819 1.00 87.44 399 ILE A C 1
ATOM 3143 O O . ILE A 1 399 ? -0.214 12.509 19.982 1.00 87.44 399 ILE A O 1
ATOM 3147 N N . TYR A 1 400 ? -0.577 12.780 17.781 1.00 85.88 400 TYR A N 1
ATOM 3148 C CA . TYR A 1 400 ? -1.947 13.262 17.915 1.00 85.88 400 TYR A CA 1
ATOM 3149 C C . TYR A 1 400 ? -2.863 12.199 18.539 1.00 85.88 400 TYR A C 1
ATOM 3151 O O . TYR A 1 400 ? -3.567 12.477 19.514 1.00 85.88 400 TYR A O 1
ATOM 3159 N N . ARG A 1 401 ? -2.781 10.945 18.067 1.00 82.75 401 ARG A N 1
ATOM 3160 C CA . ARG A 1 401 ? -3.502 9.804 18.661 1.00 82.75 401 ARG A CA 1
ATOM 3161 C C . ARG A 1 401 ? -3.122 9.584 20.123 1.00 82.75 401 ARG A C 1
ATOM 3163 O O . ARG A 1 401 ? -4.003 9.406 20.963 1.00 82.75 401 ARG A O 1
ATOM 3170 N N . LEU A 1 402 ? -1.828 9.622 20.444 1.00 82.94 402 LEU A N 1
ATOM 3171 C CA . LEU A 1 402 ? -1.351 9.471 21.820 1.00 82.94 402 LEU A CA 1
ATOM 3172 C C . LEU A 1 402 ? -1.868 10.594 22.724 1.00 82.94 402 LEU A C 1
ATOM 3174 O O . LEU A 1 402 ? -2.322 10.322 23.833 1.00 82.94 402 LEU A O 1
ATOM 3178 N N . LYS A 1 403 ? -1.858 11.844 22.248 1.00 81.94 403 LYS A N 1
ATOM 3179 C CA . LYS A 1 403 ? -2.377 12.994 22.996 1.00 81.94 403 LYS A CA 1
ATOM 3180 C C . LYS A 1 403 ? -3.864 12.836 23.313 1.00 81.94 403 LYS A C 1
ATOM 3182 O O . LYS A 1 403 ? -4.249 13.051 24.460 1.00 81.94 403 LYS A O 1
ATOM 3187 N N . ASN A 1 404 ? -4.674 12.412 22.343 1.00 76.81 404 ASN A N 1
ATOM 3188 C CA . ASN A 1 404 ? -6.104 12.174 22.560 1.00 76.81 404 ASN A CA 1
ATOM 3189 C C . ASN A 1 404 ? -6.345 11.044 23.574 1.00 76.81 404 ASN A C 1
ATOM 3191 O O . ASN A 1 404 ? -7.098 11.233 24.526 1.00 76.81 404 ASN A O 1
ATOM 3195 N N . ASN A 1 405 ? -5.608 9.934 23.469 1.00 75.00 405 ASN A N 1
ATOM 3196 C CA . ASN A 1 405 ? -5.712 8.830 24.430 1.00 75.00 405 ASN A CA 1
ATOM 3197 C C . ASN A 1 405 ? -5.315 9.241 25.862 1.00 75.00 405 ASN A C 1
ATOM 3199 O O . ASN A 1 405 ? -5.925 8.796 26.834 1.00 75.00 405 ASN A O 1
ATOM 3203 N N . VAL A 1 406 ? -4.297 10.095 26.019 1.00 73.12 406 VAL A N 1
ATOM 3204 C CA . VAL A 1 406 ? -3.875 10.607 27.337 1.00 73.12 406 VAL A CA 1
ATOM 3205 C C . VAL A 1 406 ? -4.927 11.545 27.934 1.00 73.12 406 VAL A C 1
ATOM 3207 O O . VAL A 1 406 ? -5.157 11.512 29.145 1.00 73.12 406 VAL A O 1
ATOM 3210 N N . ILE A 1 407 ? -5.579 12.366 27.108 1.00 59.75 407 ILE A N 1
ATOM 3211 C CA . ILE A 1 407 ? -6.671 13.240 27.550 1.00 59.75 407 ILE A CA 1
ATOM 3212 C C . ILE A 1 407 ? -7.836 12.392 28.075 1.00 59.75 407 ILE A C 1
ATOM 3214 O O . ILE A 1 407 ? -8.283 12.622 29.201 1.00 59.75 407 ILE A O 1
ATOM 3218 N N . ASP A 1 408 ? -8.250 11.364 27.332 1.00 57.25 408 ASP A N 1
ATOM 3219 C CA . ASP A 1 408 ? -9.303 10.436 27.764 1.00 57.25 408 ASP A CA 1
ATOM 3220 C C . ASP A 1 408 ? -8.934 9.722 29.075 1.00 57.25 408 ASP A C 1
ATOM 3222 O O . ASP A 1 408 ? -9.749 9.620 30.000 1.00 57.25 408 ASP A O 1
ATOM 3226 N N . PHE A 1 409 ? -7.669 9.311 29.220 1.00 54.78 409 PHE A N 1
ATOM 3227 C CA . PHE A 1 409 ? -7.167 8.711 30.457 1.00 54.78 409 PHE A CA 1
ATOM 3228 C C . PHE A 1 409 ? -7.199 9.685 31.652 1.00 54.78 409 PHE A C 1
ATOM 3230 O O . PHE A 1 409 ? -7.564 9.302 32.767 1.00 54.78 409 PHE A O 1
ATOM 3237 N N . SER A 1 410 ? -6.868 10.962 31.440 1.00 51.69 410 SER A N 1
ATOM 3238 C CA . SER A 1 410 ? -6.910 12.004 32.477 1.00 51.69 410 SER A CA 1
ATOM 3239 C C . SER A 1 410 ? -8.342 12.299 32.947 1.00 51.69 410 SER A C 1
ATOM 3241 O O . SER A 1 410 ? -8.608 12.390 34.154 1.00 51.69 410 SER A O 1
ATOM 3243 N N . TYR A 1 411 ? -9.301 12.359 32.014 1.00 54.34 411 TYR A N 1
ATOM 3244 C CA . TYR A 1 411 ? -10.722 12.469 32.351 1.00 54.34 411 TYR A CA 1
ATOM 3245 C C . TYR A 1 411 ? -11.198 11.261 33.164 1.00 54.34 411 TYR A C 1
ATOM 3247 O O . TYR A 1 411 ? -11.825 11.440 34.209 1.00 54.34 411 TYR A O 1
ATOM 3255 N N . SER A 1 412 ? -10.810 10.042 32.781 1.00 56.69 412 SER A N 1
ATOM 3256 C CA . SER A 1 412 ? -11.128 8.836 33.555 1.00 56.69 412 SER A CA 1
ATOM 3257 C C . SER A 1 412 ? -10.576 8.894 34.986 1.00 56.69 412 SER A C 1
ATOM 3259 O O . SER A 1 412 ? -11.278 8.551 35.937 1.00 56.69 412 SER A O 1
ATOM 3261 N N . MET A 1 413 ? -9.340 9.369 35.176 1.00 51.34 413 MET A N 1
ATOM 3262 C CA . MET A 1 413 ? -8.713 9.461 36.502 1.00 51.34 413 MET A CA 1
ATOM 3263 C C . MET A 1 413 ? -9.349 10.524 37.405 1.00 51.34 413 MET A C 1
ATOM 3265 O O . MET A 1 413 ? -9.487 10.303 38.612 1.00 51.34 413 MET A O 1
ATOM 3269 N N . SER A 1 414 ? -9.763 11.662 36.845 1.00 56.47 414 SER A N 1
ATOM 3270 C CA . SER A 1 414 ? -10.454 12.707 37.611 1.00 56.47 414 SER A CA 1
ATOM 3271 C C . SER A 1 414 ? -11.840 12.247 38.071 1.00 56.47 414 SER A C 1
ATOM 3273 O O . SER A 1 414 ? -12.153 12.377 39.256 1.00 56.47 414 SER A O 1
ATOM 3275 N N . VAL A 1 415 ? -12.620 11.602 37.195 1.00 55.25 415 VAL A N 1
ATOM 3276 C CA . VAL A 1 415 ? -13.914 10.987 37.543 1.00 55.25 415 VAL A CA 1
ATOM 3277 C C . VAL A 1 415 ? -13.742 9.917 38.627 1.00 55.25 415 VAL A C 1
ATOM 3279 O O . VAL A 1 415 ? -14.469 9.932 39.622 1.00 55.25 415 VAL A 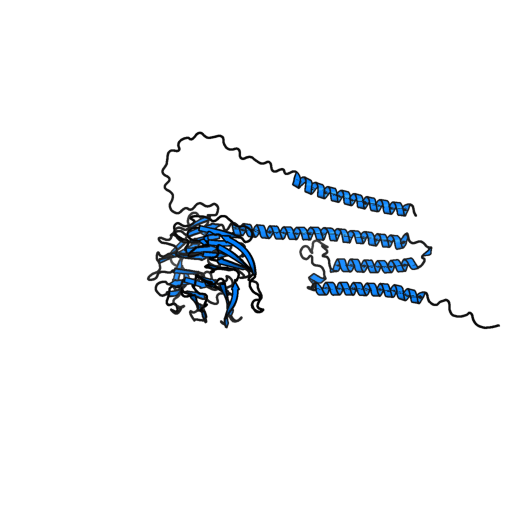O 1
ATOM 3282 N N . LEU A 1 416 ? -12.724 9.055 38.513 1.00 52.56 416 LEU A N 1
ATOM 3283 C CA . LEU A 1 416 ? -12.393 8.075 39.554 1.00 52.56 416 LEU A CA 1
ATOM 3284 C C . LEU A 1 416 ? -12.071 8.744 40.902 1.00 52.56 416 LEU A C 1
ATOM 3286 O O . LEU A 1 416 ? -12.448 8.239 41.959 1.00 52.56 416 LEU A O 1
ATOM 3290 N N . GLY A 1 417 ? -11.376 9.884 40.875 1.00 55.25 417 GLY A N 1
ATOM 3291 C CA . GLY A 1 417 ? -11.060 10.680 42.060 1.00 55.25 417 GLY A CA 1
ATOM 3292 C C . GLY A 1 417 ? -12.305 11.216 42.771 1.00 55.25 417 GLY A C 1
ATOM 3293 O O . GLY A 1 417 ? -12.418 11.072 43.988 1.00 55.25 417 GLY A O 1
ATOM 3294 N N . TYR A 1 418 ? -13.266 11.773 42.027 1.00 56.53 418 TYR A N 1
ATOM 3295 C CA . TYR A 1 418 ? -14.525 12.276 42.593 1.00 56.53 418 TYR A CA 1
ATOM 3296 C C . TYR A 1 418 ? -15.368 11.162 43.221 1.00 56.53 418 TYR A C 1
ATOM 3298 O O . TYR A 1 418 ? -15.870 11.322 44.335 1.00 56.53 418 TYR A O 1
ATOM 3306 N N . VAL A 1 419 ? -15.462 10.009 42.556 1.00 56.22 419 VAL A N 1
ATOM 3307 C CA . VAL A 1 419 ? -16.208 8.849 43.065 1.00 56.22 419 VAL A CA 1
ATOM 3308 C C . VAL A 1 419 ? -15.566 8.287 44.341 1.00 56.22 419 VAL A C 1
ATOM 3310 O O . VAL A 1 419 ? -16.277 7.929 45.278 1.00 56.22 419 VAL A O 1
ATOM 3313 N N . ARG A 1 420 ? -14.228 8.289 44.447 1.00 56.50 420 ARG A N 1
ATOM 3314 C CA . ARG A 1 420 ? -13.512 7.889 45.676 1.00 56.50 420 ARG A CA 1
ATOM 3315 C C . ARG A 1 420 ? -13.795 8.821 46.852 1.00 56.50 420 ARG A C 1
ATOM 3317 O O . ARG A 1 420 ? -14.014 8.346 47.963 1.00 56.50 420 ARG A O 1
ATOM 3324 N N . VAL A 1 421 ? -13.811 10.135 46.621 1.00 63.75 421 VAL A N 1
ATOM 3325 C CA . VAL A 1 421 ? -14.165 11.115 47.663 1.00 63.75 421 VAL A CA 1
ATOM 3326 C C . VAL A 1 421 ? -15.608 10.908 48.119 1.00 63.75 421 VAL A C 1
ATOM 3328 O O . VAL A 1 421 ? -15.870 10.913 49.322 1.00 63.75 421 VAL A O 1
ATOM 3331 N N . PHE A 1 422 ? -16.522 10.650 47.179 1.00 60.81 422 PHE A N 1
ATOM 3332 C CA . PHE A 1 422 ? -17.914 10.347 47.494 1.00 60.81 422 PHE A CA 1
ATOM 3333 C C . PHE A 1 422 ? -18.034 9.081 48.358 1.00 60.81 422 PHE A C 1
ATOM 3335 O O . PHE A 1 422 ? -18.619 9.150 49.435 1.00 60.81 422 PHE A O 1
ATOM 3342 N N . ALA A 1 423 ? -17.381 7.976 47.979 1.00 62.78 423 ALA A N 1
ATOM 3343 C CA . ALA A 1 423 ? -17.405 6.714 48.729 1.00 62.78 423 ALA A CA 1
ATOM 3344 C C . ALA A 1 423 ? -16.817 6.819 50.153 1.00 62.78 423 ALA A C 1
ATOM 3346 O O . ALA A 1 423 ? -17.322 6.209 51.096 1.00 62.78 423 ALA A O 1
ATOM 3347 N N . VAL A 1 424 ? -15.754 7.610 50.343 1.00 67.19 424 VAL A N 1
ATOM 3348 C CA . VAL A 1 424 ? -15.195 7.863 51.685 1.00 67.19 424 VAL A CA 1
ATOM 3349 C C . VAL A 1 424 ? -16.134 8.751 52.505 1.00 67.19 424 VAL A C 1
ATOM 3351 O O . VAL A 1 424 ? -16.324 8.516 53.699 1.00 67.19 424 VAL A O 1
ATOM 3354 N N . SER A 1 425 ? -16.764 9.747 51.878 1.00 67.19 425 SER A N 1
ATOM 3355 C CA . SER A 1 425 ? -17.716 10.628 52.561 1.00 67.19 425 SER A CA 1
ATOM 3356 C C . SER A 1 425 ? -18.981 9.891 53.012 1.00 67.19 425 SER A C 1
ATOM 3358 O O . SER A 1 425 ? -19.441 10.106 54.134 1.00 67.19 425 SER A O 1
ATOM 3360 N N . THR A 1 426 ? -19.496 8.959 52.202 1.00 71.50 426 THR A N 1
ATOM 3361 C CA . THR A 1 426 ? -20.654 8.131 52.559 1.00 71.50 426 THR A CA 1
ATOM 3362 C C . THR A 1 426 ? -20.329 7.175 53.701 1.00 71.50 426 THR A C 1
ATOM 3364 O O . THR A 1 426 ? -21.156 7.016 54.592 1.00 71.50 426 THR A O 1
ATOM 3367 N N . LEU A 1 427 ? -19.113 6.615 53.768 1.00 74.06 427 LEU A N 1
ATOM 3368 C CA . LEU A 1 427 ? -18.665 5.817 54.919 1.00 74.06 427 LEU A CA 1
ATOM 3369 C C . LEU A 1 427 ? -18.686 6.618 56.224 1.00 74.06 427 LEU A C 1
ATOM 3371 O O . LEU A 1 427 ? -19.213 6.144 57.230 1.00 74.06 427 LEU A O 1
ATOM 3375 N N . ILE A 1 428 ? -18.144 7.837 56.209 1.00 76.50 428 ILE A N 1
ATOM 3376 C CA . ILE A 1 428 ? -18.102 8.702 57.397 1.00 76.50 428 ILE A CA 1
ATOM 3377 C C . ILE A 1 428 ? -19.523 9.062 57.851 1.00 76.50 428 ILE A C 1
ATOM 3379 O O . ILE A 1 428 ? -19.827 8.980 59.041 1.00 76.50 428 ILE A O 1
ATOM 3383 N N . LEU A 1 429 ? -20.409 9.410 56.913 1.00 76.50 429 LEU A N 1
ATOM 3384 C CA . LEU A 1 429 ? -21.816 9.698 57.203 1.00 76.50 429 LEU A CA 1
ATOM 3385 C C . LEU A 1 429 ? -22.543 8.471 57.764 1.00 76.50 429 LEU A C 1
ATOM 3387 O O . LEU A 1 429 ? -23.251 8.579 58.761 1.00 76.50 429 LEU A O 1
ATOM 3391 N N . ASN A 1 430 ? -22.322 7.295 57.180 1.00 80.25 430 ASN A N 1
ATOM 3392 C CA . ASN A 1 430 ? -22.937 6.052 57.626 1.00 80.25 430 ASN A CA 1
ATOM 3393 C C . ASN A 1 430 ? -22.506 5.667 59.049 1.00 80.25 430 ASN A C 1
ATOM 3395 O O . ASN A 1 430 ? -23.352 5.259 59.847 1.00 80.25 430 ASN A O 1
ATOM 3399 N N . LEU A 1 431 ? -21.231 5.863 59.400 1.00 80.00 431 LEU A N 1
ATOM 3400 C CA . LEU A 1 431 ? -20.723 5.674 60.763 1.00 80.00 431 LEU A CA 1
ATOM 3401 C C . LEU A 1 431 ? -21.278 6.717 61.746 1.00 80.00 431 LEU A C 1
ATOM 3403 O O . LEU A 1 431 ? -21.607 6.375 62.883 1.00 80.00 431 LEU A O 1
ATOM 3407 N N . LEU A 1 432 ? -21.440 7.971 61.313 1.00 79.31 432 LEU A N 1
ATOM 3408 C CA . LEU A 1 432 ? -22.080 9.016 62.117 1.00 79.31 432 LEU A CA 1
ATOM 3409 C C . LEU A 1 432 ? -23.545 8.673 62.415 1.00 79.31 432 LEU A C 1
ATOM 3411 O O . LEU A 1 432 ? -23.997 8.840 63.546 1.00 79.31 432 LEU A O 1
ATOM 3415 N N . VAL A 1 433 ? -24.285 8.158 61.432 1.00 76.88 433 VAL A N 1
ATOM 3416 C CA . VAL A 1 433 ? -25.675 7.723 61.626 1.00 76.88 433 VAL A CA 1
ATOM 3417 C C . VAL A 1 433 ? -25.746 6.557 62.616 1.00 76.88 433 VAL A C 1
ATOM 3419 O O . VAL A 1 433 ? -26.577 6.595 63.521 1.00 76.88 433 VAL A O 1
ATOM 3422 N N . VAL A 1 434 ? -24.831 5.581 62.541 1.00 82.69 434 VAL A N 1
ATOM 3423 C CA . VAL A 1 434 ? -24.715 4.519 63.563 1.00 82.69 434 VAL A CA 1
ATOM 3424 C C . VAL A 1 434 ? -24.485 5.112 64.955 1.00 82.69 434 VAL A C 1
ATOM 3426 O O . VAL A 1 434 ? -25.173 4.733 65.904 1.00 82.69 434 VAL A O 1
ATOM 3429 N N . TYR A 1 435 ? -23.568 6.073 65.084 1.00 83.38 435 TYR A N 1
ATOM 3430 C CA . TYR A 1 435 ? -23.304 6.753 66.353 1.00 83.38 435 TYR A CA 1
ATOM 3431 C C . TYR A 1 435 ? -24.555 7.459 66.898 1.00 83.38 435 TYR A C 1
ATOM 3433 O O . TYR A 1 435 ? -24.897 7.296 68.070 1.00 83.38 435 TYR A O 1
ATOM 3441 N N . LEU A 1 436 ? -25.283 8.191 66.049 1.00 80.56 436 LEU A N 1
ATOM 3442 C CA . LEU A 1 436 ? -26.521 8.869 66.437 1.00 80.56 436 LEU A CA 1
ATOM 3443 C C . LEU A 1 436 ? -27.601 7.870 66.879 1.00 80.56 436 LEU A C 1
ATOM 3445 O O . LEU A 1 436 ? -28.246 8.090 67.903 1.00 80.56 436 LEU A O 1
ATOM 3449 N N . ILE A 1 437 ? -27.750 6.745 66.173 1.00 80.56 437 ILE A N 1
ATOM 3450 C CA . ILE A 1 437 ? -28.718 5.697 66.527 1.00 80.56 437 ILE A CA 1
ATOM 3451 C C . ILE A 1 437 ? -28.387 5.075 67.894 1.00 80.56 437 ILE A C 1
ATOM 3453 O O . ILE A 1 437 ? -29.287 4.857 68.710 1.00 80.56 437 ILE A O 1
ATOM 3457 N N . VAL A 1 438 ? -27.114 4.799 68.178 1.00 79.94 438 VAL A N 1
ATOM 3458 C CA . VAL A 1 438 ? -26.714 4.136 69.429 1.00 79.94 438 VAL A CA 1
ATOM 3459 C C . VAL A 1 438 ? -26.739 5.099 70.619 1.00 79.94 438 VAL A C 1
ATOM 3461 O O . VAL A 1 438 ? -27.245 4.736 71.685 1.00 79.94 438 VAL A O 1
ATOM 3464 N N . PHE A 1 439 ? -26.220 6.317 70.443 1.00 78.25 439 PHE A N 1
ATOM 3465 C CA . PHE A 1 439 ? -25.894 7.215 71.555 1.00 78.25 439 PHE A CA 1
ATOM 3466 C C . PHE A 1 439 ? -26.797 8.447 71.676 1.00 78.25 439 PHE A C 1
ATOM 3468 O O . PHE A 1 439 ? -26.953 8.954 72.785 1.00 78.25 439 PHE A O 1
ATOM 3475 N N . ALA A 1 440 ? -27.411 8.923 70.588 1.00 79.75 440 ALA A N 1
ATOM 3476 C CA . ALA A 1 440 ? -28.246 10.131 70.601 1.00 79.75 440 ALA A CA 1
ATOM 3477 C C . ALA A 1 440 ? -29.759 9.840 70.629 1.00 79.75 440 ALA A C 1
ATOM 3479 O O . ALA A 1 440 ? -30.561 10.747 70.854 1.00 79.75 440 ALA A O 1
ATOM 3480 N N . THR A 1 441 ? -30.172 8.587 70.422 1.00 77.44 441 THR A N 1
ATOM 3481 C CA . THR A 1 441 ? -31.591 8.208 70.429 1.00 77.44 441 THR A CA 1
ATOM 3482 C C . THR A 1 441 ? -32.179 8.281 71.849 1.00 77.44 441 THR A C 1
ATOM 3484 O O . THR A 1 441 ? -31.653 7.632 72.760 1.00 77.44 441 THR A O 1
ATOM 3487 N N . PRO A 1 442 ? -33.280 9.026 72.078 1.00 77.06 442 PRO A N 1
ATOM 3488 C CA . PRO A 1 442 ? -33.862 9.192 73.408 1.00 77.06 442 PRO A CA 1
ATOM 3489 C C . PRO A 1 442 ? -34.370 7.867 73.994 1.00 77.06 442 PRO A C 1
ATOM 3491 O O . PRO A 1 442 ? -34.914 7.016 73.289 1.00 77.06 442 PRO A O 1
ATOM 3494 N N . LYS A 1 443 ? -34.246 7.711 75.322 1.00 71.25 443 LYS A N 1
ATOM 3495 C CA . LYS A 1 443 ? -34.632 6.487 76.058 1.00 71.25 443 LYS A CA 1
ATOM 3496 C C . LYS A 1 443 ? -36.115 6.110 75.901 1.00 71.25 443 LYS A C 1
ATOM 3498 O O . LYS A 1 443 ? -36.460 4.948 76.094 1.00 71.25 443 LYS A O 1
ATOM 3503 N N . SER A 1 444 ? -36.972 7.056 75.505 1.00 69.94 444 SER A N 1
ATOM 3504 C CA . SER A 1 444 ? -38.390 6.823 75.192 1.00 69.94 444 SER A CA 1
ATOM 3505 C C . SER A 1 444 ? -38.608 5.875 74.007 1.00 69.94 444 SER A C 1
ATOM 3507 O O . SER A 1 444 ? -39.658 5.249 73.921 1.00 69.94 444 SER A O 1
ATOM 3509 N N . LEU A 1 445 ? -37.617 5.727 73.120 1.00 64.50 445 LEU A N 1
ATOM 3510 C CA . LEU A 1 445 ? -37.680 4.828 71.966 1.00 64.50 445 LEU A CA 1
ATOM 3511 C C . LEU A 1 445 ? -37.261 3.381 72.294 1.00 64.50 445 LEU A C 1
ATOM 3513 O O . LEU A 1 445 ? -37.256 2.545 71.399 1.00 64.50 445 LEU A O 1
ATOM 3517 N N . GLY A 1 446 ? -36.961 3.034 73.554 1.00 68.56 446 GLY A N 1
ATOM 3518 C CA . GLY A 1 446 ? -36.833 1.643 74.026 1.00 68.56 446 GLY A CA 1
ATOM 3519 C C . GLY A 1 446 ? -36.084 0.686 73.077 1.00 68.56 446 GLY A C 1
ATOM 3520 O O . GLY A 1 446 ? -34.979 0.977 72.617 1.00 68.56 446 GLY A O 1
ATOM 3521 N N . ASN A 1 447 ? -36.704 -0.457 72.752 1.00 71.06 447 ASN A N 1
ATOM 3522 C CA . ASN A 1 447 ? -36.160 -1.470 71.829 1.00 71.06 447 ASN A CA 1
ATOM 3523 C C . ASN A 1 447 ? -36.192 -1.058 70.342 1.00 71.06 447 ASN A C 1
ATOM 3525 O O . ASN A 1 447 ? -35.625 -1.751 69.494 1.00 71.06 447 ASN A O 1
ATOM 3529 N N . PHE A 1 448 ? -36.828 0.064 69.998 1.00 67.94 448 PHE A N 1
ATOM 3530 C CA . PHE A 1 448 ? -36.949 0.537 68.616 1.00 67.94 448 PHE A CA 1
ATOM 3531 C C . PHE A 1 448 ? -35.597 0.960 68.028 1.00 67.94 448 PHE A C 1
ATOM 3533 O O . PHE A 1 448 ? -35.347 0.746 66.843 1.00 67.94 448 PHE A O 1
ATOM 3540 N N . ARG A 1 449 ? -34.678 1.469 68.863 1.00 73.38 449 ARG A N 1
ATOM 3541 C CA . ARG A 1 449 ? -33.327 1.868 68.427 1.00 73.38 449 ARG A CA 1
ATOM 3542 C C . ARG A 1 449 ? -32.532 0.720 67.797 1.00 73.38 449 ARG A C 1
ATOM 3544 O O . ARG A 1 449 ? -31.805 0.935 66.836 1.00 73.38 449 ARG A O 1
ATOM 3551 N N . TRP A 1 450 ? -32.711 -0.504 68.297 1.00 74.88 450 TRP A N 1
ATOM 3552 C CA . TRP A 1 450 ? -32.010 -1.681 67.783 1.00 74.88 450 TRP A CA 1
ATOM 3553 C C . TRP A 1 450 ? -32.523 -2.098 66.405 1.00 74.88 450 TRP A C 1
ATOM 3555 O O . TRP A 1 450 ? -31.734 -2.500 65.562 1.00 74.88 450 TRP A O 1
ATOM 3565 N N . HIS A 1 451 ? -33.814 -1.904 66.137 1.00 72.19 451 HIS A N 1
ATOM 3566 C CA . HIS A 1 451 ? -34.403 -2.184 64.828 1.00 72.19 451 HIS A CA 1
ATOM 3567 C C . HIS A 1 451 ? -33.938 -1.176 63.770 1.00 72.19 451 HIS A C 1
ATOM 3569 O O . HIS A 1 451 ? -33.617 -1.568 62.650 1.00 72.19 451 HIS A O 1
ATOM 3575 N N . ILE A 1 452 ? -33.849 0.111 64.133 1.00 76.06 452 ILE A N 1
ATOM 3576 C CA . ILE A 1 452 ? -33.283 1.145 63.252 1.00 76.06 452 ILE A CA 1
ATOM 3577 C C . ILE A 1 452 ? -31.808 0.845 62.961 1.00 76.06 452 ILE A C 1
ATOM 3579 O O . ILE A 1 452 ? -31.377 0.966 61.817 1.00 76.06 452 ILE A O 1
ATOM 3583 N N . LEU A 1 453 ? -31.046 0.410 63.973 1.00 80.94 453 LEU A N 1
ATOM 3584 C CA . LEU A 1 453 ? -29.642 0.044 63.797 1.00 80.94 453 LEU A CA 1
ATOM 3585 C C . LEU A 1 453 ? -29.485 -1.125 62.821 1.00 80.94 453 LEU A C 1
ATOM 3587 O O . LEU A 1 453 ? -28.696 -1.021 61.890 1.00 80.94 453 LEU A O 1
ATOM 3591 N N . THR A 1 454 ? -30.259 -2.201 62.990 1.00 77.69 454 THR A N 1
ATOM 3592 C CA . THR A 1 454 ? -30.223 -3.358 62.085 1.00 77.69 454 THR A CA 1
ATOM 3593 C C . THR A 1 454 ? -30.559 -2.958 60.649 1.00 77.69 454 THR A C 1
ATOM 3595 O O . THR A 1 454 ? -29.833 -3.332 59.731 1.00 77.69 454 THR A O 1
ATOM 3598 N N . LEU A 1 455 ? -31.606 -2.151 60.450 1.00 75.50 455 LEU A N 1
ATOM 3599 C CA . LEU A 1 455 ? -31.994 -1.649 59.130 1.00 75.50 455 LEU A CA 1
ATOM 3600 C C . LEU A 1 455 ? -30.859 -0.851 58.468 1.00 75.50 455 LEU A C 1
ATOM 3602 O O . LEU A 1 455 ? -30.523 -1.082 57.308 1.00 75.50 455 LEU A O 1
ATOM 3606 N N . HIS A 1 456 ? -30.234 0.050 59.229 1.00 80.75 456 HIS A N 1
ATOM 3607 C CA . HIS A 1 456 ? -29.133 0.883 58.751 1.00 80.75 456 HIS A CA 1
ATOM 3608 C C . HIS A 1 456 ? -27.857 0.072 58.477 1.00 80.75 456 HIS A C 1
ATOM 3610 O O . HIS A 1 456 ? -27.149 0.341 57.512 1.00 80.75 456 HIS A O 1
ATOM 3616 N N . SER A 1 457 ? -27.575 -0.971 59.264 1.00 78.50 457 SER A N 1
ATOM 3617 C CA . SER A 1 457 ? -26.462 -1.893 59.002 1.00 78.50 457 SER A CA 1
ATOM 3618 C C . SER A 1 457 ? -26.637 -2.656 57.687 1.00 78.50 457 SER A C 1
ATOM 3620 O O . SER A 1 457 ? -25.674 -2.785 56.935 1.00 78.50 457 SER A O 1
ATOM 3622 N N . PHE A 1 458 ? -27.852 -3.113 57.364 1.00 77.00 458 PHE A N 1
ATOM 3623 C CA . PHE A 1 458 ? -28.124 -3.752 56.070 1.00 77.00 458 PHE A CA 1
ATOM 3624 C C . PHE A 1 458 ? -28.012 -2.769 54.898 1.00 77.00 458 PHE A C 1
ATOM 3626 O O . PHE A 1 458 ? -27.435 -3.124 53.871 1.00 77.00 458 PHE A O 1
ATOM 3633 N N . GLN A 1 459 ? -28.479 -1.527 55.068 1.00 77.75 459 GLN A N 1
ATOM 3634 C CA . GLN A 1 459 ? -28.275 -0.454 54.087 1.00 77.75 459 GLN A CA 1
ATOM 3635 C C . GLN A 1 459 ? -26.792 -0.208 53.817 1.00 77.75 459 GLN A C 1
ATOM 3637 O O . GLN A 1 459 ? -26.366 -0.162 52.665 1.00 77.75 459 GLN A O 1
ATOM 3642 N N . MET A 1 460 ? -25.996 -0.128 54.879 1.00 77.81 460 MET A N 1
ATOM 3643 C CA . MET A 1 460 ? -24.560 0.088 54.788 1.00 77.81 460 MET A CA 1
ATOM 3644 C C . MET A 1 460 ? -23.856 -1.054 54.037 1.00 77.81 460 MET A C 1
ATOM 3646 O O . MET A 1 460 ? -23.060 -0.802 53.136 1.00 77.81 460 MET A O 1
ATOM 3650 N N . ILE A 1 461 ? -24.175 -2.311 54.366 1.00 74.44 461 ILE A N 1
ATOM 3651 C CA . ILE A 1 461 ? -23.612 -3.492 53.689 1.00 74.44 461 ILE A CA 1
ATOM 3652 C C . ILE A 1 461 ? -23.973 -3.497 52.196 1.00 74.44 461 ILE A C 1
ATOM 3654 O O . ILE A 1 461 ? -23.119 -3.810 51.368 1.00 74.44 461 ILE A O 1
ATOM 3658 N N . PHE A 1 462 ? -25.204 -3.120 51.840 1.00 74.12 462 PHE A N 1
ATOM 3659 C CA . PHE A 1 462 ? -25.635 -3.021 50.446 1.00 74.12 462 PHE A CA 1
ATOM 3660 C C . PHE A 1 462 ? -24.881 -1.926 49.682 1.00 74.12 462 PHE A C 1
ATOM 3662 O O . PHE A 1 462 ? -24.333 -2.197 48.614 1.00 74.12 462 PHE A O 1
ATOM 3669 N N . GLU A 1 463 ? -24.797 -0.715 50.238 1.00 71.81 463 GLU A N 1
ATOM 3670 C CA . GLU A 1 463 ? -24.070 0.401 49.621 1.00 71.81 463 GLU A CA 1
ATOM 3671 C C . GLU A 1 463 ? -22.601 0.043 49.376 1.00 71.81 463 GLU A C 1
ATOM 3673 O O . GLU A 1 463 ? -22.094 0.242 48.272 1.00 71.81 463 GLU A O 1
ATOM 3678 N N . PHE A 1 464 ? -21.929 -0.571 50.355 1.00 70.81 464 PHE A N 1
ATOM 3679 C CA . PHE A 1 464 ? -20.552 -1.032 50.177 1.00 70.81 464 PHE A CA 1
ATOM 3680 C C . PHE A 1 464 ? -20.427 -2.198 49.201 1.00 70.81 464 PHE A C 1
ATOM 3682 O O . PHE A 1 464 ? -19.473 -2.224 48.429 1.00 70.81 464 PHE A O 1
ATOM 3689 N N . GLY A 1 465 ? -21.379 -3.133 49.191 1.00 67.88 465 GLY A N 1
ATOM 3690 C CA . GLY A 1 465 ? -21.397 -4.250 48.248 1.00 67.88 465 GLY A CA 1
ATOM 3691 C C . GLY A 1 465 ? -21.523 -3.781 46.799 1.00 67.88 465 GLY A C 1
ATOM 3692 O O . GLY A 1 465 ? -20.767 -4.230 45.939 1.00 67.88 465 GLY A O 1
ATOM 3693 N N . VAL A 1 466 ? -22.413 -2.822 46.532 1.00 67.25 466 VAL A N 1
ATOM 3694 C CA . VAL A 1 466 ? -22.566 -2.207 45.206 1.00 67.25 466 VAL A CA 1
ATOM 3695 C C . VAL A 1 466 ? -21.309 -1.428 44.830 1.00 67.25 466 VAL A C 1
ATOM 3697 O O . VAL A 1 466 ? -20.797 -1.609 43.726 1.00 67.25 466 VAL A O 1
ATOM 3700 N N . ILE A 1 467 ? -20.757 -0.637 45.759 1.00 67.44 467 ILE A N 1
ATOM 3701 C CA . ILE A 1 467 ? -19.536 0.132 45.501 1.00 67.44 467 ILE A CA 1
ATOM 3702 C C . ILE A 1 467 ? -18.348 -0.798 45.193 1.00 67.44 467 ILE A C 1
ATOM 3704 O O . ILE A 1 467 ? -17.596 -0.542 44.258 1.00 67.44 467 ILE A O 1
ATOM 3708 N N . TYR A 1 468 ? -18.195 -1.899 45.931 1.00 65.56 468 TYR A N 1
ATOM 3709 C CA . TYR A 1 468 ? -17.113 -2.874 45.757 1.00 65.56 468 TYR A CA 1
ATOM 3710 C C . TYR A 1 468 ? -17.246 -3.723 44.491 1.00 65.56 468 TYR A C 1
ATOM 3712 O O . TYR A 1 468 ? -16.250 -4.007 43.830 1.00 65.56 468 TYR A O 1
ATOM 3720 N N . CYS A 1 469 ? -18.466 -4.106 44.116 1.00 63.22 469 CYS A N 1
ATOM 3721 C CA . CYS A 1 469 ? -18.683 -4.920 42.920 1.00 63.22 469 CYS A CA 1
ATOM 3722 C C . CYS A 1 469 ? -18.607 -4.105 41.620 1.00 63.22 469 CYS A C 1
ATOM 3724 O O . CYS A 1 469 ? -18.243 -4.658 40.582 1.00 63.22 469 CYS A O 1
ATOM 3726 N N . GLN A 1 470 ? -18.954 -2.813 41.662 1.00 56.94 470 GLN A N 1
ATOM 3727 C CA . GLN A 1 470 ? -18.995 -1.945 40.480 1.00 56.94 470 GLN A CA 1
ATOM 3728 C C . GLN A 1 470 ? -17.727 -1.105 40.290 1.00 56.94 470 GLN A C 1
ATOM 3730 O O . GLN A 1 470 ? -17.336 -0.869 39.147 1.00 56.94 470 GLN A O 1
ATOM 3735 N N . PHE A 1 471 ? -17.075 -0.651 41.369 1.00 54.84 471 PHE A N 1
ATOM 3736 C CA . PHE A 1 471 ? -15.946 0.278 41.266 1.00 54.84 471 PHE A CA 1
ATOM 3737 C C . PHE A 1 471 ? -14.601 -0.381 41.594 1.00 54.84 471 PHE A C 1
ATOM 3739 O O . PHE A 1 471 ? -14.491 -1.150 42.548 1.00 54.84 471 PHE A O 1
ATOM 3746 N N . PRO A 1 472 ? -13.538 -0.055 40.840 1.00 51.22 472 PRO A N 1
ATOM 3747 C CA . PRO A 1 472 ? -12.225 -0.644 41.055 1.00 51.22 472 PRO A CA 1
ATOM 3748 C C . PRO A 1 472 ? -11.576 -0.142 42.354 1.00 51.22 472 PRO A C 1
ATOM 3750 O O . PRO A 1 472 ? -11.335 1.059 42.529 1.00 51.22 472 PRO A O 1
ATOM 3753 N N . PHE A 1 473 ? -11.208 -1.073 43.236 1.00 52.22 473 PHE A N 1
ATOM 3754 C CA . PHE A 1 473 ? -10.386 -0.806 44.417 1.00 52.22 473 PHE A CA 1
ATOM 3755 C C . PHE A 1 473 ? -8.907 -1.042 44.099 1.00 52.22 473 PHE A C 1
ATOM 3757 O O . PHE A 1 473 ? -8.508 -2.134 43.712 1.00 52.22 473 PHE A O 1
ATOM 3764 N N . LEU A 1 474 ? -8.069 -0.023 44.301 1.00 46.75 474 LEU A N 1
ATOM 3765 C CA . LEU A 1 474 ? -6.610 -0.157 44.239 1.00 46.75 474 LEU A CA 1
ATOM 3766 C C . LEU A 1 474 ? -6.110 -0.457 45.656 1.00 46.75 474 LEU A C 1
ATOM 3768 O O . LEU A 1 474 ? -5.698 0.436 46.395 1.00 46.75 474 LEU A O 1
ATOM 3772 N N . GLY A 1 475 ? -6.264 -1.714 46.067 1.00 39.28 475 GLY A N 1
ATOM 3773 C CA . GLY A 1 475 ? -5.824 -2.209 47.365 1.00 39.28 475 GLY A CA 1
ATOM 3774 C C . GLY A 1 475 ? -4.612 -3.121 47.214 1.00 39.28 475 GLY A C 1
ATOM 3775 O O . GLY A 1 475 ? -4.767 -4.251 46.773 1.00 39.28 475 GLY A O 1
ATOM 3776 N N . LEU A 1 476 ? -3.449 -2.631 47.657 1.00 35.03 476 LEU A N 1
ATOM 3777 C CA . LEU A 1 476 ? -2.122 -3.271 47.743 1.00 35.03 476 LEU A CA 1
ATOM 3778 C C . LEU A 1 476 ? -1.193 -3.134 46.513 1.00 35.03 476 LEU A C 1
ATOM 3780 O O . LEU A 1 476 ? -1.631 -3.307 45.376 1.00 35.03 476 LEU A O 1
ATOM 3784 N N . PRO A 1 477 ? 0.124 -2.895 46.732 1.00 40.94 477 PRO A N 1
ATOM 3785 C CA . PRO A 1 477 ? 1.117 -2.700 45.664 1.00 40.94 477 PRO A CA 1
ATOM 3786 C C . PRO A 1 477 ? 1.272 -3.881 44.692 1.00 40.94 477 PRO A C 1
ATOM 3788 O O . PRO A 1 477 ? 1.848 -3.710 43.624 1.00 40.94 477 PRO A O 1
ATOM 3791 N N . ALA A 1 478 ? 0.768 -5.067 45.042 1.00 38.12 478 ALA A N 1
ATOM 3792 C CA . ALA A 1 478 ? 0.841 -6.262 44.202 1.00 38.12 478 ALA A CA 1
ATOM 3793 C C . ALA A 1 478 ? -0.201 -6.287 43.062 1.00 38.12 478 ALA A C 1
ATOM 3795 O O . ALA A 1 478 ? -0.052 -7.073 42.134 1.00 38.12 478 ALA A O 1
ATOM 3796 N N . PHE A 1 479 ? -1.220 -5.418 43.101 1.00 39.62 479 PHE A N 1
ATOM 3797 C CA . PHE A 1 479 ? -2.311 -5.357 42.112 1.00 39.62 479 PHE A CA 1
ATOM 3798 C C . PHE A 1 479 ? -2.241 -4.122 41.197 1.00 39.62 479 PHE A C 1
ATOM 3800 O O . PHE A 1 479 ? -3.245 -3.678 40.636 1.00 39.62 479 PHE A O 1
ATOM 3807 N N . VAL A 1 480 ? -1.051 -3.545 41.021 1.00 39.19 480 VAL A N 1
ATOM 3808 C CA . VAL A 1 480 ? -0.822 -2.470 40.046 1.00 39.19 480 VAL A CA 1
ATOM 3809 C C . VAL A 1 480 ? -0.834 -3.082 38.639 1.00 39.19 480 VAL A C 1
ATOM 3811 O O . VAL A 1 480 ? 0.198 -3.484 38.116 1.00 39.19 480 VAL A O 1
ATOM 3814 N N . GLY A 1 481 ? -2.022 -3.209 38.046 1.00 40.69 481 GLY A N 1
ATOM 3815 C CA . GLY A 1 481 ? -2.182 -3.684 36.666 1.00 40.69 481 GLY A CA 1
ATOM 3816 C C . GLY A 1 481 ? -3.591 -4.134 36.279 1.00 40.69 481 GLY A C 1
ATOM 3817 O O . GLY A 1 481 ? -3.927 -4.096 35.101 1.00 40.69 481 GLY A O 1
ATOM 3818 N N . PHE A 1 482 ? -4.441 -4.487 37.247 1.00 39.25 482 PHE A N 1
ATOM 3819 C CA . PHE A 1 482 ? -5.818 -4.920 36.992 1.00 39.25 482 PHE A CA 1
ATOM 3820 C C . PHE A 1 482 ? -6.778 -4.135 37.881 1.00 39.25 482 PHE A C 1
ATOM 3822 O O . PHE A 1 482 ? -7.055 -4.510 39.013 1.00 39.25 482 PHE A O 1
ATOM 3829 N N . THR A 1 483 ? -7.277 -3.005 37.387 1.00 42.72 483 THR A N 1
ATOM 3830 C CA . THR A 1 483 ? -8.341 -2.255 38.066 1.00 42.72 483 THR A CA 1
ATOM 3831 C C . THR A 1 483 ? -9.630 -2.417 37.287 1.00 42.72 483 THR A C 1
ATOM 3833 O O . THR A 1 483 ? -10.040 -1.523 36.548 1.00 42.72 483 THR A O 1
ATOM 3836 N N . VAL A 1 484 ? -10.261 -3.574 37.446 1.00 50.00 484 VAL A N 1
ATOM 3837 C CA . VAL A 1 484 ? -11.614 -3.822 36.953 1.00 50.00 484 VAL A CA 1
ATOM 3838 C C . VAL A 1 484 ? -12.451 -4.312 38.133 1.00 50.00 484 VAL A C 1
ATOM 3840 O O . VAL A 1 484 ? -11.935 -5.031 38.982 1.00 50.00 484 VAL A O 1
ATOM 3843 N N . GLY A 1 485 ? -13.704 -3.857 38.261 1.00 55.19 485 GLY A N 1
ATOM 3844 C CA . GLY A 1 485 ? -14.602 -4.351 39.316 1.00 55.19 485 GLY A CA 1
ATOM 3845 C C . GLY A 1 485 ? -14.778 -5.872 39.214 1.00 55.19 485 GLY A C 1
ATOM 3846 O O . GLY A 1 485 ? -14.640 -6.422 38.120 1.00 55.19 485 GLY A O 1
ATOM 3847 N N . LEU A 1 486 ? -15.098 -6.551 40.324 1.00 59.41 486 LEU A N 1
ATOM 3848 C CA . LEU A 1 486 ? -15.196 -8.022 40.398 1.00 59.41 486 LEU A CA 1
ATOM 3849 C C . LEU A 1 486 ? -16.029 -8.629 39.251 1.00 59.41 486 LEU A C 1
ATOM 3851 O O . LEU A 1 486 ? -15.667 -9.655 38.680 1.00 59.41 486 LEU A O 1
ATOM 3855 N N . PHE A 1 487 ? -17.135 -7.983 38.865 1.00 59.31 487 PHE A N 1
ATOM 3856 C CA . PHE A 1 487 ? -17.971 -8.466 37.762 1.00 59.31 487 PHE A CA 1
ATOM 3857 C C . PHE A 1 487 ? -17.305 -8.366 36.395 1.00 59.31 487 PHE A C 1
ATOM 3859 O O . PHE A 1 487 ? -17.531 -9.208 35.529 1.00 59.31 487 PHE A O 1
ATOM 3866 N N . THR A 1 488 ? -16.465 -7.366 36.195 1.00 54.03 488 THR A N 1
ATOM 3867 C CA . THR A 1 488 ? -15.753 -7.184 34.939 1.00 54.03 488 THR A CA 1
ATOM 3868 C C . THR A 1 488 ? -14.530 -8.104 34.854 1.00 54.03 488 THR A C 1
ATOM 3870 O O . THR A 1 488 ? -14.210 -8.563 33.763 1.00 54.03 488 THR A O 1
ATOM 3873 N N . GLU A 1 489 ? -13.902 -8.456 35.984 1.00 59.59 489 GLU A N 1
ATOM 3874 C CA . GLU A 1 489 ? -12.868 -9.507 36.060 1.00 59.59 489 GLU A CA 1
ATOM 3875 C C . GLU A 1 489 ? -13.433 -10.892 35.704 1.00 59.59 489 GLU A C 1
ATOM 3877 O O . GLU A 1 489 ? -12.805 -11.667 34.986 1.00 59.59 489 GLU A O 1
ATOM 3882 N N . LEU A 1 490 ? -14.675 -11.169 36.111 1.00 61.78 490 LEU A N 1
ATOM 3883 C CA . LEU A 1 490 ? -15.400 -12.389 35.745 1.00 61.78 490 LEU A CA 1
ATOM 3884 C C . LEU A 1 490 ? -15.978 -12.364 34.315 1.00 61.78 490 LEU A C 1
ATOM 3886 O O . LEU A 1 490 ? -16.689 -13.290 33.926 1.00 61.78 490 LEU A O 1
ATOM 3890 N N . GLY A 1 491 ? -15.708 -11.314 33.528 1.00 63.34 491 GLY A N 1
ATOM 3891 C CA . GLY A 1 491 ? -16.195 -11.183 32.150 1.00 63.34 491 GLY A CA 1
ATOM 3892 C C . GLY A 1 491 ? -17.712 -10.991 32.032 1.00 63.34 491 GLY A C 1
ATOM 3893 O O . GLY A 1 491 ? -18.294 -11.242 30.975 1.00 63.34 491 GLY A O 1
ATOM 3894 N N . ILE A 1 492 ? -18.381 -10.560 33.103 1.00 68.12 492 ILE A N 1
ATOM 3895 C CA . ILE A 1 492 ? -19.834 -10.388 33.133 1.00 68.12 492 ILE A CA 1
ATOM 3896 C C . ILE A 1 492 ? -20.186 -9.060 32.458 1.00 68.12 492 ILE A C 1
ATOM 3898 O O . ILE A 1 492 ? -19.815 -7.984 32.930 1.00 68.12 492 ILE A O 1
ATOM 3902 N N . GLY A 1 493 ? -20.921 -9.131 31.346 1.00 60.69 493 GLY A N 1
ATOM 3903 C CA . GLY A 1 493 ? -21.327 -7.957 30.571 1.00 60.69 493 GLY A CA 1
ATOM 3904 C C . GLY A 1 493 ? -22.215 -6.973 31.348 1.00 60.69 493 GLY A C 1
ATOM 3905 O O . GLY A 1 493 ? -22.965 -7.360 32.243 1.00 60.69 493 GLY A O 1
ATOM 3906 N N . ILE A 1 494 ? -22.179 -5.697 30.947 1.00 56.78 494 ILE A N 1
ATOM 3907 C CA . ILE A 1 494 ? -22.895 -4.566 31.578 1.00 56.78 494 ILE A CA 1
ATOM 3908 C C . ILE A 1 494 ? -24.388 -4.834 31.824 1.00 56.78 494 ILE A C 1
ATOM 3910 O O . ILE A 1 494 ? -24.920 -4.454 32.865 1.00 56.78 494 ILE A O 1
ATOM 3914 N N . TYR A 1 495 ? -25.056 -5.538 30.908 1.00 60.53 495 TYR A N 1
ATOM 3915 C CA . TYR A 1 495 ? -26.463 -5.917 31.060 1.00 60.53 495 TYR A CA 1
ATOM 3916 C C . TYR A 1 495 ? -26.704 -6.751 32.329 1.00 60.53 495 TYR A C 1
ATOM 3918 O O . TYR A 1 495 ? -27.591 -6.447 33.123 1.00 60.53 495 TYR A O 1
ATOM 3926 N N . TRP A 1 496 ? -25.868 -7.761 32.570 1.00 64.94 496 TRP A N 1
ATOM 3927 C CA . TRP A 1 496 ? -25.983 -8.642 33.732 1.00 64.94 496 TRP A CA 1
ATOM 3928 C C . TRP A 1 496 ? -25.611 -7.942 35.039 1.00 64.94 496 TRP A C 1
ATOM 3930 O O . TRP A 1 496 ? -26.208 -8.225 36.077 1.00 64.94 496 TRP A O 1
ATOM 3940 N N . GLN A 1 497 ? -24.697 -6.972 34.981 1.00 61.06 497 GLN A N 1
ATOM 3941 C CA . GLN A 1 497 ? -24.377 -6.115 36.123 1.00 61.06 497 GLN A CA 1
ATOM 3942 C C . GLN A 1 497 ? -25.598 -5.273 36.542 1.00 61.06 497 GLN A C 1
ATOM 3944 O O . GLN A 1 497 ? -25.927 -5.215 37.726 1.00 61.06 497 GLN A O 1
ATOM 3949 N N . MET A 1 498 ? -26.337 -4.698 35.582 1.00 57.03 498 MET A N 1
ATOM 3950 C CA . MET A 1 498 ? -27.578 -3.949 35.850 1.00 57.03 498 MET A CA 1
ATOM 3951 C C . MET A 1 498 ? -28.701 -4.836 36.404 1.00 57.03 498 MET A C 1
ATOM 3953 O O . MET A 1 498 ? -29.425 -4.418 37.312 1.00 57.03 498 MET A O 1
ATOM 3957 N N . VAL A 1 499 ? -28.834 -6.065 35.896 1.00 66.06 499 VAL A N 1
ATOM 3958 C CA . VAL A 1 499 ? -29.809 -7.048 36.398 1.00 66.06 499 VAL A CA 1
ATOM 3959 C C . VAL A 1 499 ? -29.494 -7.432 37.847 1.00 66.06 499 VAL A C 1
ATOM 3961 O O . VAL A 1 499 ? -30.393 -7.407 38.686 1.00 66.06 499 VAL A O 1
ATOM 3964 N N . PHE A 1 500 ? -28.227 -7.709 38.175 1.00 65.56 500 PHE A N 1
ATOM 3965 C CA . PHE A 1 500 ? -27.816 -8.046 39.541 1.00 65.56 500 PHE A CA 1
ATOM 3966 C C . PHE A 1 500 ? -28.049 -6.889 40.519 1.00 65.56 500 PHE A C 1
ATOM 3968 O O . PHE A 1 500 ? -28.604 -7.096 41.597 1.00 65.56 500 PHE A O 1
ATOM 3975 N N . SER A 1 501 ? -27.697 -5.658 40.136 1.00 61.41 501 SER A N 1
ATOM 3976 C CA . SER A 1 501 ? -27.942 -4.475 40.968 1.00 61.41 501 SER A CA 1
ATOM 3977 C C . SER A 1 501 ? -29.432 -4.224 41.199 1.00 61.41 501 SER A C 1
ATOM 3979 O O . SER A 1 501 ? -29.832 -3.897 42.315 1.00 61.41 501 SER A O 1
ATOM 3981 N N . SER A 1 502 ? -30.262 -4.438 40.177 1.00 61.91 502 SER A N 1
ATOM 3982 C CA . SER A 1 502 ? -31.718 -4.295 40.283 1.00 61.91 502 SER A CA 1
ATOM 3983 C C . SER A 1 502 ? -32.329 -5.378 41.180 1.00 61.91 502 SER A C 1
ATOM 3985 O O . SER A 1 502 ? -33.182 -5.082 42.014 1.00 61.91 502 SER A O 1
ATOM 3987 N N . PHE A 1 503 ? -31.857 -6.625 41.064 1.00 68.94 503 PHE A N 1
ATOM 3988 C CA . PHE A 1 503 ? -32.280 -7.735 41.920 1.00 68.94 503 PHE A CA 1
ATOM 3989 C C . PHE A 1 503 ? -31.861 -7.528 43.380 1.00 68.94 503 PHE A C 1
ATOM 3991 O O . PHE A 1 503 ? -32.660 -7.739 44.291 1.00 68.94 503 PHE A O 1
ATOM 3998 N N . ALA A 1 504 ? -30.633 -7.064 43.617 1.00 63.97 504 ALA A N 1
ATOM 3999 C CA . ALA A 1 504 ? -30.139 -6.779 44.958 1.00 63.97 504 ALA A CA 1
ATOM 4000 C C . ALA A 1 504 ? -30.917 -5.620 45.614 1.00 63.97 504 ALA A C 1
ATOM 4002 O O . ALA A 1 504 ? -31.281 -5.718 46.786 1.00 63.97 504 ALA A O 1
ATOM 4003 N N . LEU A 1 505 ? -31.259 -4.573 44.850 1.00 61.81 505 LEU A N 1
ATOM 4004 C CA . LEU A 1 505 ? -32.116 -3.474 45.313 1.00 61.81 505 LEU A CA 1
ATOM 4005 C C . LEU A 1 505 ? -33.538 -3.959 45.645 1.00 61.81 505 LEU A C 1
ATOM 4007 O O . LEU A 1 505 ? -34.105 -3.577 46.667 1.00 61.81 505 LEU A O 1
ATOM 4011 N N . PHE A 1 506 ? -34.108 -4.831 44.809 1.00 65.31 506 PHE A N 1
ATOM 4012 C CA . PHE A 1 506 ? -35.421 -5.428 45.050 1.00 65.31 506 PHE A CA 1
ATOM 4013 C C . PHE A 1 506 ? -35.428 -6.317 46.302 1.00 65.31 506 PHE A C 1
ATOM 4015 O O . PHE A 1 506 ? -36.314 -6.187 47.145 1.00 65.31 506 PHE A O 1
ATOM 4022 N N . SER A 1 507 ? -34.408 -7.166 46.467 1.00 63.03 507 SER A N 1
ATOM 4023 C CA . SER A 1 507 ? -34.214 -8.002 47.658 1.00 63.03 507 SER A CA 1
ATOM 4024 C C . SER A 1 507 ? -34.136 -7.148 48.923 1.00 63.03 507 SER A C 1
ATOM 4026 O O . SER A 1 507 ? -34.845 -7.391 49.898 1.00 63.03 507 SER A O 1
ATOM 4028 N N . MET A 1 508 ? -33.373 -6.060 48.873 1.00 66.94 508 MET A N 1
ATOM 4029 C CA . MET A 1 508 ? -33.270 -5.119 49.974 1.00 66.94 508 MET A CA 1
ATOM 4030 C C . MET A 1 508 ? -34.611 -4.454 50.310 1.00 66.94 508 MET A C 1
ATOM 4032 O O . MET A 1 508 ? -35.020 -4.463 51.469 1.00 66.94 508 MET A O 1
ATOM 4036 N N . LEU A 1 509 ? -35.332 -3.930 49.314 1.00 64.75 509 LEU A N 1
ATOM 4037 C CA . LEU A 1 509 ? -36.661 -3.341 49.511 1.00 64.75 509 LEU A CA 1
ATOM 4038 C C . LEU A 1 509 ? -37.650 -4.357 50.098 1.00 64.75 509 LEU A C 1
ATOM 4040 O O . LEU A 1 509 ? -38.407 -4.020 51.008 1.00 64.75 509 LEU A O 1
ATOM 4044 N N . SER A 1 510 ? -37.603 -5.608 49.640 1.00 62.78 510 SER A N 1
ATOM 4045 C CA . SER A 1 510 ? -38.437 -6.691 50.168 1.00 62.78 510 SER A CA 1
ATOM 4046 C C . SER A 1 510 ? -38.068 -7.070 51.609 1.00 62.78 510 SER A C 1
ATOM 4048 O O . SER A 1 510 ? -38.951 -7.340 52.420 1.00 62.78 510 SER A O 1
ATOM 4050 N N . MET A 1 511 ? -36.786 -6.995 51.979 1.00 64.50 511 MET A N 1
ATOM 4051 C CA . MET A 1 511 ? -36.315 -7.227 53.345 1.00 64.50 511 MET A CA 1
ATOM 4052 C C . MET A 1 511 ? -36.724 -6.086 54.286 1.00 64.50 511 MET A C 1
ATOM 4054 O O . MET A 1 511 ? -37.197 -6.339 55.394 1.00 64.50 511 MET A O 1
ATOM 4058 N N . VAL A 1 512 ? -36.629 -4.833 53.830 1.00 63.88 512 VAL A N 1
ATOM 4059 C CA . VAL A 1 512 ? -37.156 -3.656 54.542 1.00 63.88 512 VAL A CA 1
ATOM 4060 C C . VAL A 1 512 ? -38.664 -3.813 54.761 1.00 63.88 512 VAL A C 1
ATOM 4062 O O . VAL A 1 512 ? -39.145 -3.635 55.880 1.00 63.88 512 VAL A O 1
ATOM 4065 N N . GLN A 1 513 ? -39.409 -4.217 53.726 1.00 64.69 513 GLN A N 1
ATOM 4066 C CA . GLN A 1 513 ? -40.840 -4.504 53.827 1.00 64.69 513 GLN A CA 1
ATOM 4067 C C . GLN A 1 513 ? -41.129 -5.635 54.819 1.00 64.69 513 GLN A C 1
ATOM 4069 O O . GLN A 1 513 ? -42.011 -5.469 55.650 1.00 64.69 513 GLN A O 1
ATOM 4074 N N . LEU A 1 514 ? -40.376 -6.739 54.812 1.00 62.91 514 LEU A N 1
ATOM 4075 C CA . LEU A 1 514 ? -40.525 -7.852 55.761 1.00 62.91 514 LEU A CA 1
ATOM 4076 C C . LEU A 1 514 ? -40.251 -7.438 57.214 1.00 62.91 514 LEU A C 1
ATOM 4078 O O . LEU A 1 514 ? -40.959 -7.873 58.121 1.00 62.91 514 LEU A O 1
ATOM 4082 N N . ILE A 1 515 ? -39.280 -6.559 57.460 1.00 62.59 515 ILE A N 1
ATOM 4083 C CA . ILE A 1 515 ? -39.012 -6.013 58.802 1.00 62.59 515 ILE A CA 1
ATOM 4084 C C . ILE A 1 515 ? -40.166 -5.095 59.246 1.00 62.59 515 ILE A C 1
ATOM 4086 O O . ILE A 1 515 ? -40.594 -5.138 60.400 1.00 62.59 515 ILE A O 1
ATOM 4090 N N . VAL A 1 516 ? -40.735 -4.308 58.328 1.00 61.22 516 VAL A N 1
ATOM 4091 C CA . VAL A 1 516 ? -41.904 -3.451 58.600 1.00 61.22 516 VAL A CA 1
ATOM 4092 C C . VAL A 1 516 ? -43.196 -4.269 58.778 1.00 61.22 516 VAL A C 1
ATOM 4094 O O . VAL A 1 516 ? -44.004 -3.950 59.650 1.00 61.22 516 VAL A O 1
ATOM 4097 N N . PHE A 1 517 ? -43.388 -5.346 58.014 1.00 56.22 517 PHE A N 1
ATOM 4098 C CA . PHE A 1 517 ? -44.555 -6.233 58.095 1.00 56.22 517 PHE A CA 1
ATOM 4099 C C . PHE A 1 517 ? -44.506 -7.169 59.307 1.00 56.22 517 PHE A C 1
ATOM 4101 O O . PHE A 1 517 ? -45.515 -7.310 59.998 1.00 56.22 517 PHE A O 1
ATOM 4108 N N . SER A 1 518 ? -43.345 -7.749 59.631 1.00 56.06 518 SER A N 1
ATOM 4109 C CA . SER A 1 518 ? -43.163 -8.541 60.861 1.00 56.06 518 SER A CA 1
ATOM 4110 C C . SER A 1 518 ? -43.403 -7.691 62.115 1.00 56.06 518 SER A C 1
ATOM 4112 O O . SER A 1 518 ? -44.002 -8.157 63.084 1.00 56.06 518 SER A O 1
ATOM 4114 N N . ARG A 1 519 ? -43.069 -6.394 62.059 1.00 53.47 519 ARG A N 1
ATOM 4115 C CA . ARG A 1 519 ? -43.445 -5.396 63.068 1.00 53.47 519 ARG A CA 1
ATOM 4116 C C . ARG A 1 519 ? -44.959 -5.166 63.151 1.00 53.47 519 ARG A C 1
ATOM 4118 O O . ARG A 1 519 ? -45.472 -4.996 64.254 1.00 53.47 519 ARG A O 1
ATOM 4125 N N . HIS A 1 520 ? -45.682 -5.159 62.031 1.00 51.72 520 HIS A N 1
ATOM 4126 C CA . HIS A 1 520 ? -47.137 -4.966 62.040 1.00 51.72 520 HIS A CA 1
ATOM 4127 C C . HIS A 1 520 ? -47.875 -6.150 62.687 1.00 51.72 520 HIS A C 1
ATOM 4129 O O . HIS A 1 520 ? -48.871 -5.940 63.379 1.00 51.72 520 HIS A O 1
ATOM 4135 N N . GLN A 1 521 ? -47.351 -7.370 62.521 1.00 49.97 521 GLN A N 1
ATOM 4136 C CA . GLN A 1 521 ? -47.865 -8.583 63.167 1.00 49.97 521 GLN A CA 1
ATOM 4137 C C . GLN A 1 521 ? -47.478 -8.690 64.652 1.00 49.97 521 GLN A C 1
ATOM 4139 O O . GLN A 1 521 ? -48.262 -9.194 65.446 1.00 49.97 521 GLN A O 1
ATOM 4144 N N . ALA A 1 522 ? -46.321 -8.163 65.068 1.00 48.34 522 ALA A N 1
ATOM 4145 C CA . ALA A 1 522 ? -45.916 -8.163 66.479 1.00 48.34 522 ALA A CA 1
ATOM 4146 C C . ALA A 1 522 ? -46.723 -7.185 67.366 1.00 48.34 522 ALA A C 1
ATOM 4148 O O . ALA A 1 522 ? -46.703 -7.306 68.589 1.00 48.34 522 ALA A O 1
ATOM 4149 N N . ILE A 1 523 ? -47.423 -6.209 66.772 1.00 48.53 523 ILE A N 1
ATOM 4150 C CA . ILE A 1 523 ? -48.178 -5.162 67.492 1.00 48.53 523 ILE A CA 1
ATOM 4151 C C . ILE A 1 523 ? -49.690 -5.486 67.588 1.00 48.53 523 ILE A C 1
ATOM 4153 O O . ILE A 1 523 ? -50.400 -4.898 68.403 1.00 48.53 523 ILE A O 1
ATOM 4157 N N . LEU A 1 524 ? -50.201 -6.460 66.827 1.00 43.62 524 LEU A N 1
ATOM 4158 C CA . LEU A 1 524 ? -51.618 -6.857 66.786 1.00 43.62 524 LEU A CA 1
ATOM 4159 C C . LEU A 1 524 ? -51.708 -8.400 66.861 1.00 43.62 524 LEU A C 1
ATOM 4161 O O . LEU A 1 524 ? -51.410 -9.001 65.831 1.00 43.62 524 LEU A O 1
ATOM 4165 N N . PRO A 1 525 ? -52.116 -9.083 67.966 1.00 47.28 525 PRO A N 1
ATOM 4166 C CA . PRO A 1 525 ? -52.850 -8.624 69.157 1.00 47.28 525 PRO A CA 1
ATOM 4167 C C . PRO A 1 525 ? -52.324 -9.154 70.525 1.00 47.28 525 PRO A C 1
ATOM 4169 O O . PRO A 1 525 ? -52.336 -10.352 70.791 1.00 47.28 525 PRO A O 1
ATOM 4172 N N . ALA A 1 526 ? -52.025 -8.253 71.470 1.00 46.88 526 ALA A N 1
ATOM 4173 C CA . ALA A 1 526 ? -52.003 -8.561 72.916 1.00 46.88 526 ALA A CA 1
ATOM 4174 C C . ALA A 1 526 ? -53.278 -8.090 73.657 1.00 46.88 526 ALA A C 1
ATOM 4176 O O . ALA A 1 526 ? -53.411 -8.307 74.856 1.00 46.88 526 ALA A O 1
ATOM 4177 N N . ASN A 1 527 ? -54.237 -7.466 72.955 1.00 47.09 527 ASN A N 1
ATOM 4178 C CA . ASN A 1 527 ? -55.383 -6.776 73.573 1.00 47.09 527 ASN A CA 1
ATOM 4179 C C . ASN A 1 527 ? -56.764 -7.391 73.294 1.00 47.09 527 ASN A C 1
ATOM 4181 O O . ASN A 1 527 ? -57.781 -6.768 73.585 1.00 47.09 527 ASN A O 1
ATOM 4185 N N . HIS A 1 528 ? -56.840 -8.614 72.780 1.00 45.91 528 HIS A N 1
ATOM 4186 C CA . HIS A 1 528 ? -58.115 -9.317 72.644 1.00 45.91 528 HIS A CA 1
ATOM 4187 C C . HIS A 1 528 ? -57.947 -10.733 73.163 1.00 45.91 528 HIS A C 1
ATOM 4189 O O . HIS A 1 528 ? -57.579 -11.569 72.369 1.00 45.91 528 HIS A O 1
ATOM 4195 N N . TRP A 1 529 ? -58.146 -10.975 74.462 1.00 42.22 529 TRP A N 1
ATOM 4196 C CA . TRP A 1 529 ? -58.736 -12.188 75.060 1.00 42.22 529 TRP A CA 1
ATOM 4197 C C . TRP A 1 529 ? -58.861 -11.928 76.578 1.00 42.22 529 TRP A C 1
ATOM 4199 O O . TRP A 1 529 ? -57.874 -11.600 77.224 1.00 42.22 529 TRP A O 1
ATOM 4209 N N . LEU A 1 530 ? -60.083 -12.067 77.119 1.00 41.34 530 LEU A N 1
ATOM 4210 C CA . LEU A 1 530 ? -60.501 -11.951 78.538 1.00 41.34 530 LEU A CA 1
ATOM 4211 C C . LEU A 1 530 ? -60.927 -10.566 79.080 1.00 41.34 530 LEU A C 1
ATOM 4213 O O . LEU A 1 530 ? -60.528 -10.127 80.154 1.00 41.34 530 LEU A O 1
ATOM 4217 N N . LYS A 1 531 ? -61.911 -9.951 78.418 1.00 45.47 531 LYS A N 1
ATOM 4218 C CA . LYS A 1 531 ? -63.068 -9.378 79.131 1.00 45.47 531 LYS A CA 1
ATOM 4219 C C . LYS A 1 531 ? -64.327 -9.973 78.517 1.00 45.47 531 LYS A C 1
ATOM 4221 O O . LYS A 1 531 ? -64.798 -9.433 77.527 1.00 45.47 531 LYS A O 1
ATOM 4226 N N . LEU A 1 532 ? -64.808 -11.099 79.053 1.00 45.47 532 LEU A N 1
ATOM 4227 C CA . LEU A 1 532 ? -66.198 -11.573 78.944 1.00 45.47 532 LEU A CA 1
ATOM 4228 C C . LEU A 1 532 ? -66.397 -12.853 79.783 1.00 45.47 532 LEU A C 1
ATOM 4230 O O . LEU A 1 532 ? -65.802 -13.886 79.492 1.00 45.47 532 LEU A O 1
ATOM 4234 N N . GLY A 1 533 ? -67.288 -12.754 80.779 1.00 38.47 533 GLY A N 1
ATOM 4235 C CA . GLY A 1 533 ? -67.872 -13.848 81.575 1.00 38.47 533 GLY A CA 1
ATOM 4236 C C . GLY A 1 533 ? -67.136 -14.129 82.891 1.00 38.47 533 GLY A C 1
ATOM 4237 O O . GLY A 1 533 ? -65.939 -14.358 82.868 1.00 38.47 533 GLY A O 1
ATOM 4238 N N . LYS A 1 534 ? -67.753 -14.160 84.075 1.00 39.41 534 LYS A N 1
ATOM 4239 C CA . LYS A 1 534 ? -69.159 -14.173 84.508 1.00 39.41 534 LYS A CA 1
ATOM 4240 C C . LYS A 1 534 ? -69.181 -13.822 86.012 1.00 39.41 534 LYS A C 1
ATOM 4242 O O . LYS A 1 534 ? -68.281 -14.275 86.705 1.00 39.41 534 LYS A O 1
ATOM 4247 N N . VAL A 1 535 ? -70.254 -13.126 86.417 1.00 39.62 535 VAL A N 1
ATOM 4248 C CA . VAL A 1 535 ? -70.938 -13.081 87.737 1.00 39.62 535 VAL A CA 1
ATOM 4249 C C . VAL A 1 535 ? -70.108 -12.736 88.970 1.00 39.62 535 VAL A C 1
ATOM 4251 O O . VAL A 1 535 ? -69.279 -13.564 89.394 1.00 39.62 535 VAL A O 1
#

pLDDT: mean 78.22, std 20.03, range [26.44, 97.5]

Secondary structure (DSSP, 8-state):
--HHHHHHHHHHHHHHHHHHHHHHHHHHHHHHHHHS---------PPP---------------TT----TTEEEEEE--SS-EEEEEE-TTSSEEEEEETTSEEEEEEGGGGGSSS--EEEEE-SS--EEEEEE-TTSSEEEEEETTTTEEEEEEEEE-TTT--EEEEE-TT-------SS-EEEEEE-TTSSEEEEEETTS-EEEEETTS-EEEEE----SSEEEEEE-TTSSEEEEEESSSSEEEEEEEE-TTS-EEEEEEEEEE---SS-EEEEEE-TTSSEEEEEETTSEEEEEE----GGGTPPPEEEEEEE-GGGTT-S-EEEEE-TTSSEEEEEETTEEEEEESS-PPPPBTT-SSS---EEEE-TTSSEEEEESSSEEEEEE-HHHHHHHHHHHHHHHHHHHHHHHHHHHHHHHHHHHHHHHHHHHHIIIIIS-GGGTTHHHHHHHHHHHHHHHHHHHHHHHS----SGGGTT----HHHHTT--HHHHHHHHHHHHHHHHHHHHHHHHHHHHHSS-SS-S------